Protein 5FYA (pdb70)

Organism: Pseudomonas aeruginosa (strain ATCC 15692 / DSM 22644 / CIP 104116 / JCM 14847 / LMG 12228 / 1C / PRS 101 / PAO1) (NCBI:txid208964)

Radius of gyration: 25.33 Å; Cα contacts (8 Å, |Δi|>4): 1159; chains: 2; bounding box: 61×67×60 Å

Foldseek 3Di:
DAEEEWQFAFALLSLLVLLLQLQCVVLVNDHQEYEAFASSLVNRLLVQQPDHSVRSLVCLVVDPLVPQVDQQASNLVSQLVVLCVSNVVCVVFFFQPPHSHRYKYWWAQPVPRDIDIDGTDDSSLRNSLRNAAPPRHAFDDDPNTTIHHRLLPARGPPVVRVVVPGDEYATEDAAQDADDPVQCPDPVNVVVNVSSVSSVVNVVVSVVPHDPRYHYFHFPCPPPDRSRSVPSVVSNVSSNVSNNVCSVVSSVD/DFAEEEWQFAFALLSLLVLLLQVQCVVLVPDHQEYEAFASSLVVRLLVLQPDHSVRSLVCLVPDDLPCCAEDCASSLVVLLVVLCVSRVVDDFFAFQPPGSHRYKYWWAQPVPRDIDIDGHTDSSVRNSLSNQAPPRHAWDDDPNTTIHHRLLPARGPPVVRVVVPTDEYETEDSAQDADDPVPNNYPVSVVVNVSSVSSVVNHVVSVVPHDQLYHYQYFDQVPPDRSPSVPSVVSNVSSNVSNVVCSVSSSVND

InterPro domains:
  IPR000184 Bacterial surface antigen (D15) [PF01103] (453-728)
  IPR002641 Patatin-like phospholipase domain [PF01734] (27-219)
  IPR002641 Patatin-like phospholipase domain [PS51635] (27-220)
  IPR010827 POTRA domain, BamA/TamA-like [PF07244] (333-398)
  IPR016035 Acyl transferase/acyl hydrolase/lysophospholipase [SSF52151] (17-302)
  IPR050301 Neuropathy target esterase [PTHR14226] (22-318)

Structure (mmCIF, N/CA/C/O backbone):
data_5FYA
#
_entry.id   5FYA
#
_cell.length_a   145.906
_cell.length_b   145.906
_cell.length_c   145.906
_cell.angle_alpha   90.00
_cell.angle_beta   90.00
_cell.angle_gamma   90.00
#
_symmetry.space_group_name_H-M   'P 21 3'
#
loop_
_entity.id
_entity.type
_entity.pdbx_description
1 polymer 'PATATIN-LIKE PROTEIN, PLPD'
2 water water
#
loop_
_atom_site.group_PDB
_atom_site.id
_atom_site.type_symbol
_atom_site.label_atom_id
_atom_site.label_alt_id
_atom_site.label_comp_id
_atom_site.label_asym_id
_atom_site.label_entity_id
_atom_site.label_seq_id
_atom_site.pdbx_PDB_ins_code
_atom_site.Cartn_x
_atom_site.Cartn_y
_atom_site.Cartn_z
_atom_site.occupancy
_atom_site.B_iso_or_equiv
_atom_site.auth_seq_id
_atom_site.auth_comp_id
_atom_site.auth_asym_id
_atom_site.auth_atom_id
_atom_site.pdbx_PDB_model_num
ATOM 1 N N . PRO A 1 4 ? 96.192 45.076 59.093 1.00 94.12 23 PRO A N 1
ATOM 2 C CA . PRO A 1 4 ? 96.380 43.876 59.917 1.00 96.24 23 PRO A CA 1
ATOM 3 C C . PRO A 1 4 ? 95.064 43.372 60.504 1.00 93.66 23 PRO A C 1
ATOM 4 O O . PRO A 1 4 ? 94.297 44.153 61.072 1.00 94.70 23 PRO A O 1
ATOM 8 N N . LYS A 1 5 ? 94.811 42.075 60.361 1.00 89.48 24 LYS A N 1
ATOM 9 C CA . LYS A 1 5 ? 93.591 41.471 60.883 1.00 85.06 24 LYS A CA 1
ATOM 10 C C . LYS A 1 5 ? 93.641 41.358 62.404 1.00 83.86 24 LYS A C 1
ATOM 11 O O . LYS A 1 5 ? 94.610 40.852 62.969 1.00 84.26 24 LYS A O 1
ATOM 17 N N . ILE A 1 6 ? 92.584 41.830 63.055 1.00 81.98 25 ILE A N 1
ATOM 18 C CA . ILE A 1 6 ? 92.523 41.884 64.510 1.00 75.26 25 ILE A CA 1
ATOM 19 C C . ILE A 1 6 ? 91.510 40.893 65.065 1.00 72.80 25 ILE A C 1
ATOM 20 O O . ILE A 1 6 ? 90.323 40.957 64.743 1.00 76.97 25 ILE A O 1
ATOM 25 N N . GLY A 1 7 ? 91.981 39.977 65.902 1.00 64.35 26 GLY A N 1
ATOM 26 C CA . GLY A 1 7 ? 91.101 39.047 66.580 1.00 60.73 26 GLY A CA 1
ATOM 27 C C . GLY A 1 7 ? 90.868 39.484 68.009 1.00 62.95 26 GLY A C 1
ATOM 28 O O . GLY A 1 7 ? 91.744 40.082 68.625 1.00 68.75 26 GLY A O 1
ATOM 29 N N . LEU A 1 8 ? 89.683 39.200 68.534 1.00 62.50 27 LEU A N 1
ATOM 30 C CA . LEU A 1 8 ? 89.366 39.534 69.916 1.00 58.62 27 LEU A CA 1
ATOM 31 C C . LEU A 1 8 ? 89.094 38.265 70.711 1.00 61.69 27 LEU A C 1
ATOM 32 O O . LEU A 1 8 ? 88.237 37.463 70.344 1.00 57.76 27 LEU A O 1
ATOM 37 N N . VAL A 1 9 ? 89.836 38.093 71.799 1.00 64.89 28 VAL A N 1
ATOM 38 C CA . VAL A 1 9 ? 89.730 36.911 72.640 1.00 50.94 28 VAL A CA 1
ATOM 39 C C . VAL A 1 9 ? 89.101 37.289 73.973 1.00 57.44 28 VAL A C 1
ATOM 40 O O . VAL A 1 9 ? 89.677 38.062 74.731 1.00 54.34 28 VAL A O 1
ATOM 44 N N . LEU A 1 10 ? 87.916 36.755 74.254 1.00 60.80 29 LEU A N 1
ATOM 45 C CA . LEU A 1 10 ? 87.224 37.076 75.497 1.00 55.93 29 LEU A CA 1
ATOM 46 C C . LEU A 1 10 ? 87.246 35.888 76.449 1.00 56.88 29 LEU A C 1
ATOM 47 O O . LEU A 1 10 ? 86.636 34.852 76.176 1.00 59.22 29 LEU A O 1
ATOM 52 N N . SER A 1 11 ? 87.946 36.049 77.568 1.00 51.61 30 SER A N 1
ATOM 53 C CA . SER A 1 11 ? 88.147 34.953 78.509 1.00 53.80 30 SER A CA 1
ATOM 54 C C . SER A 1 11 ? 86.853 34.522 79.177 1.00 56.93 30 SER A C 1
ATOM 55 O O . SER A 1 11 ? 85.871 35.271 79.226 1.00 55.18 30 SER A O 1
ATOM 58 N N . GLY A 1 12 ? 86.868 33.301 79.691 1.00 51.99 31 GLY A N 1
ATOM 59 C CA . GLY A 1 12 ? 85.705 32.735 80.334 1.00 53.25 31 GLY A CA 1
ATOM 60 C C . GLY A 1 12 ? 85.462 33.292 81.717 1.00 61.34 31 GLY A C 1
ATOM 61 O O . GLY A 1 12 ? 86.329 33.935 82.308 1.00 59.63 31 GLY A O 1
ATOM 62 N N . GLY A 1 13 ? 84.265 33.037 82.230 1.00 57.68 32 GLY A N 1
ATOM 63 C CA . GLY A 1 13 ? 83.883 33.478 83.554 1.00 57.66 32 GLY A CA 1
ATOM 64 C C . GLY A 1 13 ? 82.375 33.573 83.650 1.00 68.71 32 GLY A C 1
ATOM 65 O O . GLY A 1 13 ? 81.654 33.121 82.758 1.00 63.53 32 GLY A O 1
ATOM 66 N N . ALA A 1 14 ? 81.897 34.160 84.738 1.00 67.12 33 ALA A N 1
ATOM 67 C CA . ALA A 1 14 ? 80.471 34.358 84.921 1.00 59.12 33 ALA A CA 1
ATOM 68 C C . ALA A 1 14 ? 80.157 35.852 84.981 1.00 64.59 33 ALA A C 1
ATOM 69 O O . ALA A 1 14 ? 80.195 36.535 83.958 1.00 71.26 33 ALA A O 1
ATOM 71 N N . ALA A 1 15 ? 79.864 36.363 86.174 1.00 63.26 34 ALA A N 1
ATOM 72 C CA . ALA A 1 15 ? 79.501 37.771 86.324 1.00 71.71 34 ALA A CA 1
ATOM 73 C C . ALA A 1 15 ? 80.598 38.711 85.822 1.00 69.71 34 ALA A C 1
ATOM 74 O O . ALA A 1 15 ? 80.312 39.708 85.157 1.00 65.49 34 ALA A O 1
ATOM 76 N N . ARG A 1 16 ? 81.848 38.377 86.134 1.00 64.29 35 ARG A N 1
ATOM 77 C CA . ARG A 1 16 ? 82.991 39.192 85.731 1.00 65.29 35 ARG A CA 1
ATOM 78 C C . ARG A 1 16 ? 83.048 39.392 84.220 1.00 63.31 35 ARG A C 1
ATOM 79 O O . ARG A 1 16 ? 83.523 40.421 83.736 1.00 76.26 35 ARG A O 1
ATOM 87 N N . GLY A 1 17 ? 82.548 38.408 83.481 1.00 62.28 36 GLY A N 1
ATOM 88 C CA . GLY A 1 17 ? 82.500 38.481 82.032 1.00 67.64 36 GLY A CA 1
ATOM 89 C C . GLY A 1 17 ? 81.683 39.640 81.493 1.00 67.45 36 GLY A C 1
ATOM 90 O O . GLY A 1 17 ? 81.823 40.013 80.325 1.00 65.82 36 GLY A O 1
ATOM 91 N N . LEU A 1 18 ? 80.830 40.218 82.333 1.00 69.29 37 LEU A N 1
ATOM 92 C CA . LEU A 1 18 ? 80.064 41.389 81.918 1.00 69.59 37 LEU A CA 1
ATOM 93 C C . LEU A 1 18 ? 81.008 42.555 81.603 1.00 65.51 37 LEU A C 1
ATOM 94 O O . LEU A 1 18 ? 80.691 43.414 80.777 1.00 71.82 37 LEU A O 1
ATOM 99 N N . ALA A 1 19 ? 82.184 42.554 82.231 1.00 66.22 38 ALA A N 1
ATOM 100 C CA . ALA A 1 19 ? 83.222 43.533 81.907 1.00 69.29 38 ALA A CA 1
ATOM 101 C C . ALA A 1 19 ? 83.544 43.568 80.408 1.00 67.99 38 ALA A C 1
ATOM 102 O O . ALA A 1 19 ? 83.909 44.620 79.873 1.00 69.45 38 ALA A O 1
ATOM 104 N N . HIS A 1 20 ? 83.393 42.426 79.734 1.00 61.79 39 HIS A N 1
ATOM 105 C CA . HIS A 1 20 ? 83.638 42.351 78.294 1.00 53.30 39 HIS A CA 1
ATOM 106 C C . HIS A 1 20 ? 82.814 43.389 77.528 1.00 65.19 39 HIS A C 1
ATOM 107 O O . HIS A 1 20 ? 83.306 43.998 76.571 1.00 70.41 39 HIS A O 1
ATOM 114 N N . ILE A 1 21 ? 81.573 43.599 77.966 1.00 62.25 40 ILE A N 1
ATOM 115 C CA . ILE A 1 21 ? 80.701 44.591 77.342 1.00 62.90 40 ILE A CA 1
ATOM 116 C C . ILE A 1 21 ? 81.405 45.938 77.316 1.00 70.04 40 ILE A C 1
ATOM 117 O O . ILE A 1 21 ? 81.492 46.591 76.267 1.00 69.87 40 ILE A O 1
ATOM 122 N N . GLY A 1 22 ? 81.947 46.319 78.471 1.00 74.65 41 GLY A N 1
ATOM 123 C CA . GLY A 1 22 ? 82.704 47.547 78.591 1.00 78.19 41 GLY A CA 1
ATOM 124 C C . GLY A 1 22 ? 83.782 47.618 77.533 1.00 79.65 41 GLY A C 1
ATOM 125 O O . GLY A 1 22 ? 83.868 48.611 76.798 1.00 85.60 41 GLY A O 1
ATOM 126 N N . VAL A 1 23 ? 84.572 46.548 77.428 1.00 67.30 42 VAL A N 1
ATOM 127 C CA . VAL A 1 23 ? 85.668 46.526 76.471 1.00 68.65 42 VAL A CA 1
ATOM 128 C C . VAL A 1 23 ? 85.107 46.814 75.086 1.00 72.26 42 VAL A C 1
ATOM 129 O O . VAL A 1 23 ? 85.610 47.692 74.373 1.00 69.30 42 VAL A O 1
ATOM 133 N N . LEU A 1 24 ? 84.018 46.128 74.743 1.00 62.03 43 LEU A N 1
ATOM 134 C CA . LEU A 1 24 ? 83.419 46.296 73.428 1.00 62.19 43 LEU A CA 1
ATOM 135 C C . LEU A 1 24 ? 83.011 47.752 73.233 1.00 67.97 43 LEU A C 1
ATOM 136 O O . LEU A 1 24 ? 83.329 48.368 72.205 1.00 73.02 43 LEU A O 1
ATOM 141 N N . LYS A 1 25 ? 82.368 48.314 74.255 1.00 64.39 44 LYS A N 1
ATOM 142 C CA . LYS A 1 25 ? 81.904 49.692 74.180 1.00 65.81 44 LYS A CA 1
ATOM 143 C C . LYS A 1 25 ? 83.073 50.633 73.917 1.00 74.74 44 LYS A C 1
ATOM 144 O O . LYS A 1 25 ? 82.937 51.611 73.187 1.00 80.30 44 LYS A O 1
ATOM 150 N N . ALA A 1 26 ? 84.232 50.320 74.487 1.00 79.22 45 ALA A N 1
ATOM 151 C CA . ALA A 1 26 ? 85.382 51.190 74.305 1.00 80.06 45 ALA A CA 1
ATOM 152 C C . ALA A 1 26 ? 85.952 51.000 72.905 1.00 80.42 45 ALA A C 1
ATOM 153 O O . ALA A 1 26 ? 86.288 51.974 72.227 1.00 80.68 45 ALA A O 1
ATOM 155 N N . LEU A 1 27 ? 86.012 49.746 72.458 1.00 79.66 46 LEU A N 1
ATOM 156 C CA . LEU A 1 27 ? 86.619 49.442 71.167 1.00 72.17 46 LEU A CA 1
ATOM 157 C C . LEU A 1 27 ? 85.872 50.146 70.035 1.00 77.46 46 LEU A C 1
ATOM 158 O O . LEU A 1 27 ? 86.480 50.859 69.230 1.00 81.61 46 LEU A O 1
ATOM 163 N N . ASP A 1 28 ? 84.553 49.979 69.999 1.00 75.38 47 ASP A N 1
ATOM 164 C CA . ASP A 1 28 ? 83.731 50.666 69.011 1.00 75.32 47 ASP A CA 1
ATOM 165 C C . ASP A 1 28 ? 83.896 52.175 69.117 1.00 83.60 47 ASP A C 1
ATOM 166 O O . ASP A 1 28 ? 83.847 52.886 68.114 1.00 89.75 47 ASP A O 1
ATOM 171 N N . GLU A 1 29 ? 84.109 52.661 70.333 1.00 81.91 48 GLU A N 1
ATOM 172 C CA . GLU A 1 29 ? 84.231 54.093 70.541 1.00 82.73 48 GLU A CA 1
ATOM 173 C C . GLU A 1 29 ? 85.539 54.592 69.942 1.00 90.19 48 GLU A C 1
ATOM 174 O O . GLU A 1 29 ? 85.634 55.733 69.492 1.00 86.60 48 GLU A O 1
ATOM 180 N N . GLN A 1 30 ? 86.540 53.716 69.915 1.00 96.04 49 GLN A N 1
ATOM 181 C CA . GLN A 1 30 ? 87.857 54.083 69.411 1.00 92.63 49 GLN A CA 1
ATOM 182 C C . GLN A 1 30 ? 88.011 53.725 67.936 1.00 90.03 49 GLN A C 1
ATOM 183 O O . GLN A 1 30 ? 89.061 53.954 67.341 1.00 93.46 49 GLN A O 1
ATOM 189 N N . GLY A 1 31 ? 86.962 53.158 67.350 1.00 84.90 50 GLY A N 1
ATOM 190 C CA . GLY A 1 31 ? 86.981 52.805 65.942 1.00 88.01 50 GLY A CA 1
ATOM 191 C C . GLY A 1 31 ? 87.899 51.641 65.618 1.00 88.17 50 GLY A C 1
ATOM 192 O O . GLY A 1 31 ? 88.438 51.553 64.515 1.00 88.94 50 GLY A O 1
ATOM 193 N N . ILE A 1 32 ? 88.078 50.745 66.582 1.00 83.57 51 ILE A N 1
ATOM 194 C CA . ILE A 1 32 ? 88.899 49.557 66.383 1.00 80.01 51 ILE A CA 1
ATOM 195 C C . ILE A 1 32 ? 88.053 48.433 65.802 1.00 83.30 51 ILE A C 1
ATOM 196 O O . ILE A 1 32 ? 87.157 47.920 66.469 1.00 90.68 51 ILE A O 1
ATOM 201 N N . GLN A 1 33 ? 88.334 48.049 64.562 1.00 86.43 52 GLN A N 1
ATOM 202 C CA . GLN A 1 33 ? 87.562 46.993 63.910 1.00 91.19 52 GLN A CA 1
ATOM 203 C C . GLN A 1 33 ? 88.044 45.590 64.273 1.00 83.41 52 GLN A C 1
ATOM 204 O O . GLN A 1 33 ? 89.230 45.281 64.169 1.00 86.35 52 GLN A O 1
ATOM 210 N N . ILE A 1 34 ? 87.107 44.751 64.704 1.00 70.41 53 ILE A N 1
ATOM 211 C CA . ILE A 1 34 ? 87.398 43.361 65.035 1.00 67.63 53 ILE A CA 1
ATOM 212 C C . ILE A 1 34 ? 87.061 42.455 63.853 1.00 71.87 53 ILE A C 1
ATOM 213 O O . ILE A 1 34 ? 85.960 42.527 63.301 1.00 70.87 53 ILE A O 1
ATOM 218 N N . ASP A 1 35 ? 88.003 41.598 63.473 1.00 62.48 54 ASP A N 1
ATOM 219 C CA . ASP A 1 35 ? 87.814 40.720 62.321 1.00 58.57 54 ASP A CA 1
ATOM 220 C C . ASP A 1 35 ? 87.476 39.285 62.716 1.00 61.97 54 ASP A C 1
ATOM 221 O O . ASP A 1 35 ? 87.073 38.482 61.874 1.00 66.86 54 ASP A O 1
ATOM 226 N N . ALA A 1 36 ? 87.651 38.970 63.996 1.00 61.70 55 ALA A N 1
ATOM 227 C CA . ALA A 1 36 ? 87.379 37.635 64.512 1.00 57.21 55 ALA A CA 1
ATOM 228 C C . ALA A 1 36 ? 87.214 37.674 66.028 1.00 57.15 55 ALA A C 1
ATOM 229 O O . ALA A 1 36 ? 87.875 38.453 66.713 1.00 56.48 55 ALA A O 1
ATOM 231 N N . ILE A 1 37 ? 86.326 36.830 66.543 1.00 51.70 56 ILE A N 1
ATOM 232 C CA . ILE A 1 37 ? 86.078 36.750 67.975 1.00 53.74 56 ILE A CA 1
ATOM 233 C C . ILE A 1 37 ? 86.099 35.297 68.430 1.00 56.08 56 ILE A C 1
ATOM 234 O O . ILE A 1 37 ? 85.439 34.443 67.836 1.00 55.86 56 ILE A O 1
ATOM 239 N N . ALA A 1 38 ? 86.867 35.018 69.478 1.00 51.52 57 ALA A N 1
ATOM 240 C CA . ALA A 1 38 ? 86.874 33.696 70.089 1.00 52.19 57 ALA A CA 1
ATOM 241 C C . ALA A 1 38 ? 86.557 33.857 71.565 1.00 55.22 57 ALA A C 1
ATOM 242 O O . ALA A 1 38 ? 87.110 34.739 72.228 1.00 52.22 57 ALA A O 1
ATOM 244 N N . GLY A 1 39 ? 85.663 33.019 72.083 1.00 50.88 58 GLY A N 1
ATOM 245 C CA . GLY A 1 39 ? 85.260 33.151 73.473 1.00 44.43 58 GLY A CA 1
ATOM 246 C C . GLY A 1 39 ? 84.931 31.868 74.220 1.00 53.92 58 GLY A C 1
ATOM 247 O O . GLY A 1 39 ? 84.655 30.817 73.623 1.00 56.14 58 GLY A O 1
ATOM 248 N N . THR A 1 40 ? 84.965 31.970 75.547 1.00 49.40 59 THR A N 1
ATOM 249 C CA . THR A 1 40 ? 84.604 30.871 76.435 1.00 51.02 59 THR A CA 1
ATOM 250 C C . THR A 1 40 ? 83.594 31.374 77.461 1.00 52.21 59 THR A C 1
ATOM 251 O O . THR A 1 40 ? 83.732 32.488 77.966 1.00 52.44 59 THR A O 1
ATOM 255 N N . SER A 1 41 ? 82.587 30.554 77.760 1.00 55.75 60 SER A N 1
ATOM 256 C CA . SER A 1 41 ? 81.497 30.918 78.680 1.00 53.35 60 SER A CA 1
ATOM 257 C C . SER A 1 41 ? 80.972 32.343 78.494 1.00 55.06 60 SER A C 1
ATOM 258 O O . SER A 1 41 ? 80.449 32.661 77.431 1.00 68.81 60 SER A O 1
ATOM 261 N N . MET A 1 42 ? 81.106 33.202 79.503 1.00 51.90 61 MET A N 1
ATOM 262 C CA . MET A 1 42 ? 80.541 34.548 79.377 1.00 58.51 61 MET A CA 1
ATOM 263 C C . MET A 1 42 ? 81.241 35.353 78.278 1.00 53.91 61 MET A C 1
ATOM 264 O O . MET A 1 42 ? 80.646 36.245 77.673 1.00 56.71 61 MET A O 1
ATOM 269 N N . GLY A 1 43 ? 82.500 35.017 78.012 1.00 52.82 62 GLY A N 1
ATOM 270 C CA . GLY A 1 43 ? 83.202 35.572 76.870 1.00 50.57 62 GLY A CA 1
ATOM 271 C C . GLY A 1 43 ? 82.539 35.133 75.576 1.00 56.26 62 GLY A C 1
ATOM 272 O O . GLY A 1 43 ? 82.448 35.902 74.618 1.00 53.73 62 GLY A O 1
ATOM 273 N N . ALA A 1 44 ? 82.067 33.891 75.549 1.00 55.99 63 ALA A N 1
ATOM 274 C CA . ALA A 1 44 ? 81.348 33.379 74.389 1.00 54.76 63 ALA A CA 1
ATOM 275 C C . ALA A 1 44 ? 79.952 33.996 74.281 1.00 58.11 63 ALA A C 1
ATOM 276 O O . ALA A 1 44 ? 79.439 34.195 73.183 1.00 55.88 63 ALA A O 1
ATOM 278 N N . VAL A 1 45 ? 79.337 34.298 75.421 1.00 58.68 64 VAL A N 1
ATOM 279 C CA . VAL A 1 45 ? 78.017 34.923 75.423 1.00 55.51 64 VAL A CA 1
ATOM 280 C C . VAL A 1 45 ? 78.084 36.356 74.891 1.00 60.65 64 VAL A C 1
ATOM 281 O O . VAL A 1 45 ? 77.420 36.703 73.911 1.00 56.16 64 VAL A O 1
ATOM 285 N N . VAL A 1 46 ? 78.898 37.182 75.537 1.00 68.92 65 VAL A N 1
ATOM 286 C CA . VAL A 1 46 ? 79.063 38.568 75.120 1.00 62.08 65 VAL A CA 1
ATOM 287 C C . VAL A 1 46 ? 79.637 38.657 73.705 1.00 60.37 65 VAL A C 1
ATOM 288 O O . VAL A 1 46 ? 79.108 39.375 72.851 1.00 68.29 65 VAL A O 1
ATOM 292 N N . GLY A 1 47 ? 80.708 37.909 73.461 1.00 55.54 66 GLY A N 1
ATOM 293 C CA . GLY A 1 47 ? 81.377 37.914 72.173 1.00 56.51 66 GLY A CA 1
ATOM 294 C C . GLY A 1 47 ? 80.514 37.403 71.038 1.00 61.54 66 GLY A C 1
ATOM 295 O O . GLY A 1 47 ? 80.567 37.931 69.929 1.00 61.09 66 GLY A O 1
ATOM 296 N N . GLY A 1 48 ? 79.718 36.376 71.321 1.00 58.11 67 GLY A N 1
ATOM 297 C CA . GLY A 1 48 ? 78.834 35.783 70.333 1.00 56.96 67 GLY A CA 1
ATOM 298 C C . GLY A 1 48 ? 77.621 36.645 70.035 1.00 58.83 67 GLY A C 1
ATOM 299 O O . GLY A 1 48 ? 77.186 36.737 68.884 1.00 57.28 67 GLY A O 1
ATOM 300 N N . LEU A 1 49 ? 77.065 37.275 71.067 1.00 50.71 68 LEU A N 1
ATOM 301 C CA . LEU A 1 49 ? 75.960 38.210 70.858 1.00 62.08 68 LEU A CA 1
ATOM 302 C C . LEU A 1 49 ? 76.450 39.395 70.034 1.00 65.78 68 LEU A C 1
ATOM 303 O O . LEU A 1 49 ? 75.763 39.861 69.122 1.00 62.62 68 LEU A O 1
ATOM 308 N N . TYR A 1 50 ? 77.649 39.870 70.357 1.00 60.67 69 TYR A N 1
ATOM 309 C CA . TYR A 1 50 ? 78.261 40.955 69.602 1.00 60.75 69 TYR A CA 1
ATOM 310 C C . TYR A 1 50 ? 78.507 40.534 68.153 1.00 60.64 69 TYR A C 1
ATOM 311 O O . TYR A 1 50 ? 78.280 41.308 67.224 1.00 62.35 69 TYR A O 1
ATOM 320 N N . ALA A 1 51 ? 78.958 39.296 67.973 1.00 62.16 70 ALA A N 1
ATOM 321 C CA . ALA A 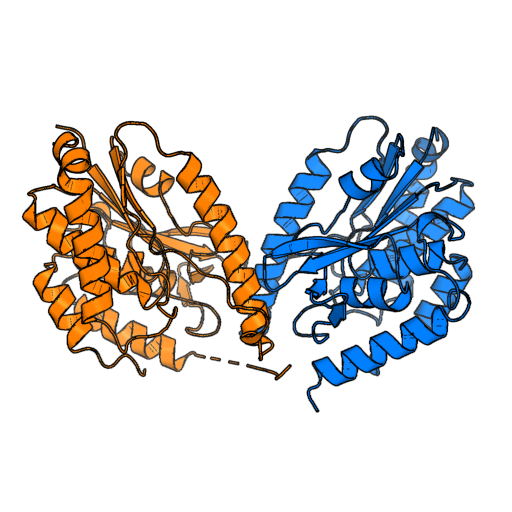1 51 ? 79.282 38.769 66.653 1.00 58.02 70 ALA A CA 1
ATOM 322 C C . ALA A 1 51 ? 78.037 38.546 65.805 1.00 65.57 70 ALA A C 1
ATOM 323 O O . ALA A 1 51 ? 78.104 38.577 64.573 1.00 63.70 70 ALA A O 1
ATOM 325 N N . SER A 1 52 ? 76.906 38.316 66.467 1.00 61.37 71 SER A N 1
ATOM 326 C CA . SER A 1 52 ? 75.645 38.086 65.770 1.00 57.59 71 SER A CA 1
ATOM 327 C C . SER A 1 52 ? 75.087 39.387 65.202 1.00 62.21 71 SER A C 1
ATOM 328 O O . SER A 1 52 ? 74.308 39.370 64.252 1.00 68.09 71 SER A O 1
ATOM 331 N N . GLY A 1 53 ? 75.482 40.513 65.789 1.00 70.23 72 GLY A N 1
ATOM 332 C CA . GLY A 1 53 ? 75.048 41.807 65.295 1.00 66.95 72 GLY A CA 1
ATOM 333 C C . GLY A 1 53 ? 74.656 42.817 66.359 1.00 67.48 72 GLY A C 1
ATOM 334 O O . GLY A 1 53 ? 74.323 43.954 66.037 1.00 72.03 72 GLY A O 1
ATOM 335 N N . TYR A 1 54 ? 74.693 42.415 67.625 1.00 70.16 73 TYR A N 1
ATOM 336 C CA . TYR A 1 54 ? 74.340 43.323 68.712 1.00 66.56 73 TYR A CA 1
ATOM 337 C C . TYR A 1 54 ? 75.383 44.415 68.901 1.00 70.04 73 TYR A C 1
ATOM 338 O O . TYR A 1 54 ? 76.584 44.175 68.761 1.00 73.06 73 TYR A O 1
ATOM 347 N N . THR A 1 55 ? 74.921 45.621 69.214 1.00 72.25 74 THR A N 1
ATOM 348 C CA . THR A 1 55 ? 75.829 46.712 69.548 1.00 72.53 74 THR A CA 1
ATOM 349 C C . THR A 1 55 ? 76.137 46.648 71.035 1.00 71.06 74 THR A C 1
ATOM 350 O O . THR A 1 55 ? 75.339 46.116 71.808 1.00 77.89 74 THR A O 1
ATOM 354 N N . PRO A 1 56 ? 77.302 47.174 71.440 1.00 69.04 75 PRO A N 1
ATOM 355 C CA . PRO A 1 56 ? 77.661 47.222 72.861 1.00 70.38 75 PRO A CA 1
ATOM 356 C C . PRO A 1 56 ? 76.589 47.904 73.715 1.00 69.65 75 PRO A C 1
ATOM 357 O O . PRO A 1 56 ? 76.331 47.446 74.826 1.00 71.48 75 PRO A O 1
ATOM 361 N N . ALA A 1 57 ? 75.980 48.971 73.203 1.00 66.84 76 ALA A N 1
ATOM 362 C CA . ALA A 1 57 ? 74.887 49.643 73.904 1.00 88.22 76 ALA A CA 1
ATOM 363 C C . ALA A 1 57 ? 73.717 48.691 74.164 1.00 82.49 76 ALA A C 1
ATOM 364 O O . ALA A 1 57 ? 73.156 48.659 75.266 1.00 84.04 76 ALA A O 1
ATOM 366 N N . GLU A 1 58 ? 73.360 47.916 73.143 1.00 74.73 77 GLU A N 1
ATOM 367 C CA . GLU A 1 58 ? 72.290 46.931 73.264 1.00 75.38 77 GLU A CA 1
ATOM 368 C C . GLU A 1 58 ? 72.634 45.862 74.299 1.00 73.35 77 GLU A C 1
ATOM 369 O O . GLU A 1 58 ? 71.778 45.441 75.074 1.00 76.25 77 GLU A O 1
ATOM 375 N N . LEU A 1 59 ? 73.890 45.433 74.318 1.00 67.05 78 LEU A N 1
ATOM 376 C CA . LEU A 1 59 ? 74.324 44.414 75.269 1.00 63.00 78 LEU A CA 1
ATOM 377 C C . LEU A 1 59 ? 74.318 44.956 76.693 1.00 68.27 78 LEU A C 1
ATOM 378 O O . LEU A 1 59 ? 74.034 44.230 77.648 1.00 71.31 78 LEU A O 1
ATOM 383 N N . GLU A 1 60 ? 74.639 46.237 76.828 1.00 69.14 79 GLU A N 1
ATOM 384 C CA . GLU A 1 60 ? 74.636 46.887 78.128 1.00 68.94 79 GLU A CA 1
ATOM 385 C C . GLU A 1 60 ? 73.209 46.967 78.651 1.00 79.00 79 GLU A C 1
ATOM 386 O O . GLU A 1 60 ? 72.944 46.662 79.815 1.00 82.73 79 GLU A O 1
ATOM 392 N N . ARG A 1 61 ? 72.295 47.373 77.773 1.00 70.83 80 ARG A N 1
ATOM 393 C CA . ARG A 1 61 ? 70.875 47.437 78.106 1.00 87.06 80 ARG A CA 1
ATOM 394 C C . ARG A 1 61 ? 70.359 46.062 78.539 1.00 88.62 80 ARG A C 1
ATOM 395 O O . ARG A 1 61 ? 69.725 45.922 79.589 1.00 93.50 80 ARG A O 1
ATOM 403 N N . ILE A 1 62 ? 70.651 45.051 77.726 1.00 85.25 81 ILE A N 1
ATOM 404 C CA . ILE A 1 62 ? 70.241 43.681 78.013 1.00 80.42 81 ILE A CA 1
ATOM 405 C C . ILE A 1 62 ? 70.768 43.217 79.367 1.00 81.05 81 ILE A C 1
ATOM 406 O O . ILE A 1 62 ? 70.032 42.625 80.156 1.00 84.34 81 ILE A O 1
ATOM 411 N N . ALA A 1 63 ? 72.038 43.506 79.637 1.00 79.66 82 ALA A N 1
ATOM 412 C CA . ALA A 1 63 ? 72.648 43.143 80.913 1.00 73.14 82 ALA A CA 1
ATOM 413 C C . ALA A 1 63 ? 71.967 43.843 82.089 1.00 76.34 82 ALA A C 1
ATOM 414 O O . ALA A 1 63 ? 71.734 43.233 83.132 1.00 76.54 82 ALA A O 1
ATOM 416 N N . LEU A 1 64 ? 71.643 45.121 81.912 1.00 78.30 83 LEU A N 1
ATOM 417 C CA . LEU A 1 64 ? 71.041 45.914 82.983 1.00 87.42 83 LEU A CA 1
ATOM 418 C C . LEU A 1 64 ? 69.594 45.531 83.288 1.00 93.43 83 LEU A C 1
ATOM 419 O O . LEU A 1 64 ? 69.157 45.616 84.435 1.00 98.69 83 LEU A O 1
ATOM 424 N N . GLU A 1 65 ? 68.850 45.115 82.268 1.00 95.69 84 GLU A N 1
ATOM 425 C CA . GLU A 1 65 ? 67.436 44.795 82.457 1.00 97.76 84 GLU A CA 1
ATOM 426 C C . GLU A 1 65 ? 67.207 43.313 82.753 1.00 98.34 84 GLU A C 1
ATOM 427 O O . GLU A 1 65 ? 66.079 42.887 83.007 1.00 99.86 84 GLU A O 1
ATOM 433 N N . MET A 1 66 ? 68.285 42.535 82.725 1.00 95.35 85 MET A N 1
ATOM 434 C CA . MET A 1 66 ? 68.211 41.098 82.964 1.00 95.01 85 MET A CA 1
ATOM 435 C C . MET A 1 66 ? 67.866 40.774 84.417 1.00 103.70 85 MET A C 1
ATOM 436 O O . MET A 1 66 ? 68.396 41.391 85.342 1.00 111.32 85 MET A O 1
ATOM 441 N N . ASP A 1 67 ? 66.973 39.805 84.609 1.00 101.02 86 ASP A N 1
ATOM 442 C CA . ASP A 1 67 ? 66.656 39.298 85.941 1.00 102.03 86 ASP A CA 1
ATOM 443 C C . ASP A 1 67 ? 67.509 38.063 86.214 1.00 100.09 86 ASP A C 1
ATOM 444 O O . ASP A 1 67 ? 67.052 36.932 86.043 1.00 99.87 86 ASP A O 1
ATOM 449 N N . TRP A 1 68 ? 68.749 38.288 86.638 1.00 101.90 87 TRP A N 1
ATOM 450 C CA . TRP A 1 68 ? 69.702 37.202 86.861 1.00 99.53 87 TRP A CA 1
ATOM 451 C C . TRP A 1 68 ? 69.249 36.256 87.967 1.00 112.47 87 TRP A C 1
ATOM 452 O O . TRP A 1 68 ? 69.244 35.037 87.787 1.00 109.48 87 TRP A O 1
ATOM 463 N N . GLN A 1 69 ? 68.871 36.836 89.104 1.00 126.23 88 GLN A N 1
ATOM 464 C CA . GLN A 1 69 ? 68.489 36.084 90.299 1.00 132.90 88 GLN A CA 1
ATOM 465 C C . GLN A 1 69 ? 67.449 35.008 90.012 1.00 133.94 88 GLN A C 1
ATOM 466 O O . GLN A 1 69 ? 67.412 33.970 90.673 1.00 134.31 88 GLN A O 1
ATOM 472 N N . GLN A 1 70 ? 66.611 35.263 89.014 1.00 137.41 89 GLN A N 1
ATOM 473 C CA . GLN A 1 70 ? 65.543 34.347 88.644 1.00 141.93 89 GLN A CA 1
ATOM 474 C C . GLN A 1 70 ? 66.026 33.226 87.720 1.00 143.03 89 GLN A C 1
ATOM 475 O O . GLN A 1 70 ? 65.791 32.047 87.993 1.00 149.07 89 GLN A O 1
ATOM 481 N N . ALA A 1 71 ? 66.701 33.598 86.635 1.00 133.26 90 ALA A N 1
ATOM 482 C CA . ALA A 1 71 ? 67.136 32.636 85.623 1.00 118.08 90 ALA A CA 1
ATOM 483 C C . ALA A 1 71 ? 68.097 31.593 86.186 1.00 109.23 90 ALA A C 1
ATOM 484 O O . ALA A 1 71 ? 67.709 30.451 86.436 1.00 103.61 90 ALA A O 1
ATOM 486 N N . LEU A 1 108 ? 62.555 17.731 88.863 1.00 121.81 127 LEU A N 1
ATOM 487 C CA . LEU A 1 108 ? 63.475 18.070 87.783 1.00 121.01 127 LEU A CA 1
ATOM 488 C C . LEU A 1 108 ? 64.634 18.914 88.314 1.00 116.27 127 LEU A C 1
ATOM 489 O O . LEU A 1 108 ? 64.421 20.026 88.799 1.00 113.15 127 LEU A O 1
ATOM 494 N N . PRO A 1 109 ? 65.867 18.379 88.223 1.00 115.03 128 PRO A N 1
ATOM 495 C CA . PRO A 1 109 ? 67.094 18.967 88.781 1.00 110.05 128 PRO A CA 1
ATOM 496 C C . PRO A 1 109 ? 67.272 20.457 88.485 1.00 114.12 128 PRO A C 1
ATOM 497 O O . PRO A 1 109 ? 66.915 20.927 87.405 1.00 113.13 128 PRO A O 1
ATOM 501 N N . LEU A 1 110 ? 67.830 21.180 89.453 1.00 104.03 129 LEU A N 1
ATOM 502 C CA . LEU A 1 110 ? 68.012 22.626 89.354 1.00 104.05 129 LEU A CA 1
ATOM 503 C C . LEU A 1 110 ? 68.942 23.023 88.212 1.00 93.03 129 LEU A C 1
ATOM 504 O O . LEU A 1 110 ? 68.722 24.038 87.550 1.00 87.49 129 LEU A O 1
ATOM 509 N N . GLY A 1 111 ? 69.983 22.226 87.991 1.00 90.85 130 GLY A N 1
ATOM 510 C CA . GLY A 1 111 ? 70.924 22.481 86.915 1.00 73.66 130 GLY A CA 1
ATOM 511 C C . GLY A 1 111 ? 70.281 22.264 85.560 1.00 70.03 130 GLY A C 1
ATOM 512 O O . GLY A 1 111 ? 70.601 22.948 84.584 1.00 70.57 130 GLY A O 1
ATOM 513 N N . VAL A 1 112 ? 69.369 21.299 85.505 1.00 72.89 131 VAL A N 1
ATOM 514 C CA . VAL A 1 112 ? 68.600 21.032 84.298 1.00 75.23 131 VAL A CA 1
ATOM 515 C C . VAL A 1 112 ? 67.671 22.205 83.996 1.00 76.09 131 VAL A C 1
ATOM 516 O O . VAL A 1 112 ? 67.636 22.707 82.871 1.00 73.40 131 VAL A O 1
ATOM 520 N N . ILE A 1 113 ? 66.929 22.640 85.009 1.00 76.91 132 ILE A N 1
ATOM 521 C CA . ILE A 1 113 ? 66.021 23.773 84.863 1.00 84.13 132 ILE A CA 1
ATOM 522 C C . ILE A 1 113 ? 66.766 25.027 84.413 1.00 81.60 132 ILE A C 1
ATOM 523 O O . ILE A 1 113 ? 66.373 25.680 83.447 1.00 81.06 132 ILE A O 1
ATOM 528 N N . GLN A 1 114 ? 67.847 25.352 85.112 1.00 83.45 133 GLN A N 1
ATOM 529 C CA . GLN A 1 114 ? 68.623 26.545 84.792 1.00 78.49 133 GLN A CA 1
ATOM 530 C C . GLN A 1 114 ? 69.302 26.439 83.429 1.00 68.51 133 GLN A C 1
ATOM 531 O O . GLN A 1 114 ? 69.496 27.446 82.746 1.00 72.20 133 GLN A O 1
ATOM 537 N N . GLY A 1 115 ? 69.647 25.217 83.033 1.00 65.62 134 GLY A N 1
ATOM 538 C CA . GLY A 1 115 ? 70.147 24.966 81.692 1.00 61.48 134 GLY A CA 1
ATOM 539 C C . GLY A 1 115 ? 69.085 25.291 80.656 1.00 67.20 134 GLY A C 1
ATOM 540 O O . GLY A 1 115 ? 69.362 25.925 79.635 1.00 65.70 134 GLY A O 1
ATOM 541 N N . GLN A 1 116 ? 67.856 24.860 80.927 1.00 67.22 135 GLN A N 1
ATOM 542 C CA . GLN A 1 116 ? 66.736 25.157 80.048 1.00 65.30 135 GLN A CA 1
ATOM 543 C C . GLN A 1 116 ? 66.505 26.660 79.945 1.00 67.01 135 GLN A C 1
ATOM 544 O O . GLN A 1 116 ? 66.306 27.185 78.852 1.00 74.55 135 GLN A O 1
ATOM 550 N N . ASN A 1 117 ? 66.537 27.349 81.082 1.00 68.53 136 ASN A N 1
ATOM 551 C CA . ASN A 1 117 ? 66.327 28.793 81.097 1.00 74.29 136 ASN A CA 1
ATOM 552 C C . ASN A 1 117 ? 67.408 29.522 80.298 1.00 70.18 136 ASN A C 1
ATOM 553 O O . ASN A 1 117 ? 67.114 30.432 79.509 1.00 76.15 136 ASN A O 1
ATOM 558 N N . LEU A 1 118 ? 68.654 29.105 80.502 1.00 58.46 137 LEU A N 1
ATOM 559 C CA . LEU A 1 118 ? 69.781 29.631 79.743 1.00 59.12 137 LEU A CA 1
ATOM 560 C C . LEU A 1 118 ? 69.527 29.473 78.246 1.00 64.20 137 LEU A C 1
ATOM 561 O O . LEU A 1 118 ? 69.603 30.444 77.481 1.00 64.63 137 LEU A O 1
ATOM 566 N N . ALA A 1 119 ? 69.208 28.246 77.841 1.00 65.94 138 ALA A N 1
ATOM 567 C CA . ALA A 1 119 ? 68.919 27.946 76.443 1.00 63.43 138 ALA A CA 1
ATOM 568 C C . ALA A 1 119 ? 67.799 28.823 75.877 1.00 64.74 138 ALA A C 1
ATOM 569 O O . ALA A 1 119 ? 67.901 29.315 74.758 1.00 66.82 138 ALA A O 1
ATOM 571 N N . MET A 1 120 ? 66.741 29.025 76.657 1.00 64.16 139 MET A N 1
ATOM 572 C CA . MET A 1 120 ? 65.603 29.825 76.207 1.00 67.60 139 MET A CA 1
ATOM 573 C C . MET A 1 120 ? 65.980 31.284 75.999 1.00 72.57 139 MET A C 1
ATOM 574 O O . MET A 1 120 ? 65.598 31.900 74.999 1.00 62.96 139 MET A O 1
ATOM 579 N N . VAL A 1 121 ? 66.724 31.836 76.952 1.00 70.36 140 VAL A N 1
ATOM 580 C CA . VAL A 1 121 ? 67.165 33.218 76.842 1.00 69.27 140 VAL A CA 1
ATOM 581 C C . VAL A 1 121 ? 68.076 33.408 75.629 1.00 69.99 140 VAL A C 1
ATOM 582 O O . VAL A 1 121 ? 67.868 34.326 74.830 1.00 68.12 140 VAL A O 1
ATOM 586 N N . LEU A 1 122 ? 69.069 32.533 75.481 1.00 67.13 141 LEU A N 1
ATOM 587 C CA . LEU A 1 122 ? 69.974 32.620 74.334 1.00 61.33 141 LEU A CA 1
ATOM 588 C C . LEU A 1 122 ? 69.235 32.480 72.996 1.00 66.24 141 LEU A C 1
ATOM 589 O O . LEU A 1 122 ? 69.456 33.271 72.076 1.00 60.53 141 LEU A O 1
ATOM 594 N N . GLU A 1 123 ? 68.357 31.482 72.898 1.00 66.99 142 GLU A N 1
ATOM 595 C CA . GLU A 1 123 ? 67.571 31.259 71.685 1.00 59.09 142 GLU A CA 1
ATOM 596 C C . GLU A 1 123 ? 66.712 32.472 71.352 1.00 65.83 142 GLU A C 1
ATOM 597 O O . GLU A 1 123 ? 66.567 32.841 70.185 1.00 62.72 142 GLU A O 1
ATOM 603 N N . SER A 1 124 ? 66.142 33.089 72.381 1.00 64.67 143 SER A N 1
ATOM 604 C CA . SER A 1 124 ? 65.313 34.272 72.182 1.00 63.18 143 SER A CA 1
ATOM 605 C C . SER A 1 124 ? 66.142 35.465 71.694 1.00 64.61 143 SER A C 1
ATOM 606 O O . SER A 1 124 ? 65.731 36.182 70.781 1.00 60.48 143 SER A O 1
ATOM 609 N N . LEU A 1 125 ? 67.310 35.670 72.298 1.00 61.85 144 LEU A N 1
ATOM 610 C CA . LEU A 1 125 ? 68.183 36.778 71.906 1.00 65.83 144 LEU A CA 1
ATOM 611 C C . LEU A 1 125 ? 68.776 36.594 70.508 1.00 63.91 144 LEU A C 1
ATOM 612 O O . LEU A 1 125 ? 69.051 37.571 69.812 1.00 61.02 144 LEU A O 1
ATOM 617 N N . LEU A 1 126 ? 68.965 35.341 70.104 1.00 62.11 145 LEU A N 1
ATOM 618 C CA . LEU A 1 126 ? 69.659 35.026 68.859 1.00 55.91 145 LEU A CA 1
ATOM 619 C C . LEU A 1 126 ? 68.736 34.481 67.774 1.00 60.86 145 LEU A C 1
ATOM 620 O O . LEU A 1 126 ? 69.180 33.760 66.882 1.00 58.52 145 LEU A O 1
ATOM 625 N N . VAL A 1 127 ? 67.455 34.831 67.850 1.00 55.00 146 VAL A N 1
ATOM 626 C CA . VAL A 1 127 ? 66.462 34.319 66.911 1.00 55.61 146 VAL A CA 1
ATOM 627 C C . VAL A 1 127 ? 66.776 34.702 65.460 1.00 65.77 146 VAL A C 1
ATOM 628 O O . VAL A 1 127 ? 66.453 33.962 64.527 1.00 61.82 146 VAL A O 1
ATOM 632 N N . HIS A 1 128 ? 67.429 35.847 65.276 1.00 64.14 147 HIS A N 1
ATOM 633 C CA . HIS A 1 128 ? 67.764 36.325 63.938 1.00 62.70 147 HIS A CA 1
ATOM 634 C C . HIS A 1 128 ? 68.848 35.480 63.266 1.00 60.81 147 HIS A C 1
ATOM 635 O O . HIS A 1 128 ? 69.054 35.579 62.059 1.00 60.96 147 HIS A O 1
ATOM 642 N N . THR A 1 129 ? 69.534 34.645 64.042 1.00 55.29 148 THR A N 1
ATOM 643 C CA . THR A 1 129 ? 70.520 33.730 63.470 1.00 58.42 148 THR A CA 1
ATOM 644 C C . THR A 1 129 ? 69.929 32.341 63.205 1.00 59.93 148 THR A C 1
ATOM 645 O O . THR A 1 129 ? 70.666 31.387 62.958 1.00 60.83 148 THR A O 1
ATOM 649 N N . SER A 1 130 ? 68.600 32.245 63.245 1.00 59.45 149 SER A N 1
ATOM 650 C CA . SER A 1 130 ? 67.885 30.975 63.094 1.00 56.69 149 SER A CA 1
ATOM 651 C C . SER A 1 130 ? 68.327 30.142 61.896 1.00 61.30 149 SER A C 1
ATOM 652 O O . SER A 1 130 ? 68.484 28.925 62.006 1.00 61.46 149 SER A O 1
ATOM 655 N N . ASP A 1 131 ? 68.522 30.805 60.759 1.00 64.58 150 ASP A N 1
ATOM 656 C CA . ASP A 1 131 ? 68.879 30.133 59.510 1.00 65.17 150 ASP A CA 1
ATOM 657 C C . ASP A 1 131 ? 70.389 30.087 59.242 1.00 70.12 150 ASP A C 1
ATOM 658 O O . ASP A 1 131 ? 70.823 29.620 58.187 1.00 75.31 150 ASP A O 1
ATOM 663 N N . ASN A 1 132 ? 71.187 30.576 60.186 1.00 58.58 151 ASN A N 1
ATOM 664 C CA . ASN A 1 132 ? 72.644 30.507 60.055 1.00 62.67 151 ASN A CA 1
ATOM 665 C C . ASN A 1 132 ? 73.176 29.128 60.434 1.00 63.52 151 ASN A C 1
ATOM 666 O O . ASN A 1 132 ? 72.617 28.466 61.305 1.00 66.41 151 ASN A O 1
ATOM 671 N N . ARG A 1 133 ? 74.248 28.692 59.776 1.00 67.96 152 ARG A N 1
ATOM 672 C CA . ARG A 1 133 ? 74.918 27.451 60.162 1.00 64.74 152 ARG A CA 1
ATOM 673 C C . ARG A 1 133 ? 76.436 27.616 60.234 1.00 64.56 152 ARG A C 1
ATOM 674 O O . ARG A 1 133 ? 77.115 26.847 60.913 1.00 63.48 152 ARG A O 1
ATOM 682 N N . ASP A 1 134 ? 76.960 28.624 59.543 1.00 62.15 153 ASP A N 1
ATOM 683 C CA . ASP A 1 134 ? 78.406 28.848 59.457 1.00 56.38 153 ASP A CA 1
ATOM 684 C C . ASP A 1 134 ? 78.798 30.079 60.270 1.00 56.62 153 ASP A C 1
ATOM 685 O O . ASP A 1 134 ? 78.458 31.204 59.900 1.00 60.45 153 ASP A O 1
ATOM 690 N N . PHE A 1 135 ? 79.530 29.871 61.363 1.00 49.83 154 PHE A N 1
ATOM 691 C CA . PHE A 1 135 ? 79.884 30.977 62.256 1.00 57.67 154 PHE A CA 1
ATOM 692 C C . PHE A 1 135 ? 80.800 32.012 61.591 1.00 63.08 154 PHE A C 1
ATOM 693 O O . PHE A 1 135 ? 80.930 33.133 62.080 1.00 69.52 154 PHE A O 1
ATOM 701 N N . ASP A 1 136 ? 81.431 31.645 60.478 1.00 55.51 155 ASP A N 1
ATOM 702 C CA . ASP A 1 136 ? 82.242 32.603 59.727 1.00 59.62 155 ASP A CA 1
ATOM 703 C C . ASP A 1 136 ? 81.373 33.582 58.945 1.00 66.75 155 ASP A C 1
ATOM 704 O O . ASP A 1 136 ? 81.855 34.616 58.483 1.00 71.44 155 ASP A O 1
ATOM 709 N N . LYS A 1 137 ? 80.089 33.258 58.814 1.00 65.65 156 LYS A N 1
ATOM 710 C CA . LYS A 1 137 ? 79.165 34.090 58.057 1.00 63.55 156 LYS A CA 1
ATOM 711 C C . LYS A 1 137 ? 78.311 34.995 58.938 1.00 66.23 156 LYS A C 1
ATOM 712 O O . LYS A 1 137 ? 77.411 35.671 58.446 1.00 64.77 156 LYS A O 1
ATOM 718 N N . LEU A 1 138 ? 78.597 35.017 60.236 1.00 67.99 157 LEU A N 1
ATOM 719 C CA . LEU A 1 138 ? 77.959 35.975 61.133 1.00 64.51 157 LEU A CA 1
ATOM 720 C C . LEU A 1 138 ? 78.473 37.374 60.801 1.00 70.15 157 LEU A C 1
ATOM 721 O O . LEU A 1 138 ? 79.322 37.531 59.923 1.00 72.58 157 LEU A O 1
ATOM 726 N N . ALA A 1 139 ? 77.961 38.389 61.489 1.00 72.77 158 ALA A N 1
ATOM 727 C CA . ALA A 1 139 ? 78.405 39.758 61.242 1.00 72.87 158 ALA A CA 1
ATOM 728 C C . ALA A 1 139 ? 79.912 39.850 61.455 1.00 73.18 158 ALA A C 1
ATOM 729 O O . ALA A 1 139 ? 80.610 40.569 60.747 1.00 84.34 158 ALA A O 1
ATOM 731 N N . ILE A 1 140 ? 80.401 39.100 62.435 1.00 70.26 159 ILE A N 1
ATOM 732 C CA . ILE A 1 140 ? 81.831 38.943 62.668 1.00 64.02 159 ILE A CA 1
ATOM 733 C C . ILE A 1 140 ? 82.094 37.470 62.956 1.00 65.44 159 ILE A C 1
ATOM 734 O O . ILE A 1 140 ? 81.423 36.887 63.804 1.00 67.06 159 ILE A O 1
ATOM 739 N N . PRO A 1 141 ? 83.061 36.861 62.244 1.00 69.71 160 PRO A N 1
ATOM 740 C CA . PRO A 1 141 ? 83.403 35.448 62.463 1.00 57.18 160 PRO A CA 1
ATOM 741 C C . PRO A 1 141 ? 83.592 35.136 63.947 1.00 63.13 160 PRO A C 1
ATOM 742 O O . PRO A 1 141 ? 84.190 35.934 64.671 1.00 60.44 160 PRO A O 1
ATOM 746 N N . PHE A 1 142 ? 83.074 33.995 64.390 1.00 55.73 161 PHE A N 1
ATOM 747 C CA . PHE A 1 142 ? 83.031 33.677 65.811 1.00 51.77 161 PHE A CA 1
ATOM 748 C C . PHE A 1 142 ? 83.372 32.214 66.100 1.00 53.81 161 PHE A C 1
ATOM 749 O O . PHE A 1 142 ? 83.039 31.324 65.322 1.00 59.68 161 PHE A O 1
ATOM 757 N N . ARG A 1 143 ? 84.049 31.977 67.220 1.00 56.70 162 ARG A N 1
ATOM 758 C CA . ARG A 1 143 ? 84.282 30.621 67.711 1.00 49.53 162 ARG A CA 1
ATOM 759 C C . ARG A 1 143 ? 83.963 30.546 69.198 1.00 52.62 162 ARG A C 1
ATOM 760 O O . ARG A 1 143 ? 84.276 31.470 69.964 1.00 51.84 162 ARG A O 1
ATOM 768 N N . ALA A 1 144 ? 83.352 29.444 69.619 1.00 56.10 163 ALA A N 1
ATOM 769 C CA . ALA A 1 144 ? 83.107 29.276 71.056 1.00 48.96 163 ALA A CA 1
ATOM 770 C C . ALA A 1 144 ? 83.767 28.007 71.569 1.00 51.36 163 ALA A C 1
ATOM 771 O O . ALA A 1 144 ? 83.899 27.042 70.828 1.00 55.74 163 ALA A O 1
ATOM 773 N N . VAL A 1 145 ? 84.176 27.999 72.834 1.00 51.83 164 VAL A N 1
ATOM 774 C CA . VAL A 1 145 ? 84.939 26.861 73.349 1.00 43.29 164 VAL A CA 1
ATOM 775 C C . VAL A 1 145 ? 84.259 26.079 74.480 1.00 49.36 164 VAL A C 1
ATOM 776 O O . VAL A 1 145 ? 83.857 26.654 75.490 1.00 54.54 164 VAL A O 1
ATOM 780 N N . SER A 1 146 ? 84.151 24.764 74.306 1.00 50.49 165 SER A N 1
ATOM 781 C CA . SER A 1 146 ? 83.641 23.878 75.353 1.00 50.09 165 SER A CA 1
ATOM 782 C C . SER A 1 146 ? 84.608 22.748 75.677 1.00 46.73 165 SER A C 1
ATOM 783 O O . SER A 1 146 ? 85.599 22.545 74.981 1.00 51.18 165 SER A O 1
ATOM 786 N N . THR A 1 147 ? 84.292 22.008 76.734 1.00 45.00 166 THR A N 1
ATOM 787 C CA . THR A 1 147 ? 85.040 20.819 77.108 1.00 48.13 166 THR A CA 1
ATOM 788 C C . THR A 1 147 ? 84.162 19.588 76.923 1.00 50.22 166 THR A C 1
ATOM 789 O O . THR A 1 147 ? 83.042 19.541 77.428 1.00 60.18 166 THR A O 1
ATOM 793 N N . ASP A 1 148 ? 84.662 18.598 76.192 1.00 52.85 167 ASP A N 1
ATOM 794 C CA . ASP A 1 148 ? 84.014 17.291 76.146 1.00 52.98 167 ASP A CA 1
ATOM 795 C C . ASP A 1 148 ? 84.268 16.664 77.507 1.00 55.97 167 ASP A C 1
ATOM 796 O O . ASP A 1 148 ? 85.407 16.351 77.845 1.00 58.61 167 ASP A O 1
ATOM 801 N N . ILE A 1 149 ? 83.214 16.490 78.297 1.00 57.17 168 ILE A N 1
ATOM 802 C CA . ILE A 1 149 ? 83.377 16.041 79.678 1.00 55.90 168 ILE A CA 1
ATOM 803 C C . ILE A 1 149 ? 83.689 14.541 79.765 1.00 64.26 168 ILE A C 1
ATOM 804 O O . ILE A 1 149 ? 84.181 14.061 80.780 1.00 68.73 168 ILE A O 1
ATOM 809 N N . ALA A 1 150 ? 83.423 13.804 78.691 1.00 63.54 169 ALA A N 1
ATOM 810 C CA . ALA A 1 150 ? 83.760 12.381 78.660 1.00 59.70 169 ALA A CA 1
ATOM 811 C C . ALA A 1 150 ? 85.249 12.127 78.392 1.00 63.10 169 ALA A C 1
ATOM 812 O O . ALA A 1 150 ? 85.815 11.156 78.889 1.00 63.83 169 ALA A O 1
ATOM 814 N N . THR A 1 151 ? 85.879 12.996 77.608 1.00 60.17 170 THR A N 1
ATOM 815 C CA . THR A 1 151 ? 87.256 12.764 77.177 1.00 56.05 170 THR A CA 1
ATOM 816 C C . THR A 1 151 ? 88.228 13.856 77.613 1.00 56.52 170 THR A C 1
ATOM 817 O O . THR A 1 151 ? 89.443 13.661 77.585 1.00 56.31 170 THR A O 1
ATOM 821 N N . GLY A 1 152 ? 87.697 15.010 77.999 1.00 51.29 171 GLY A N 1
ATOM 822 C CA . GLY A 1 152 ? 88.536 16.133 78.377 1.00 44.87 171 GLY A CA 1
ATOM 823 C C . GLY A 1 152 ? 89.023 16.941 77.185 1.00 51.29 171 GLY A C 1
ATOM 824 O O . GLY A 1 152 ? 89.769 17.905 77.347 1.00 50.76 171 GLY A O 1
ATOM 825 N N . GLU A 1 153 ? 88.598 16.553 75.985 1.00 52.50 172 GLU A N 1
ATOM 826 C CA . GLU A 1 153 ? 89.047 17.224 74.767 1.00 53.83 172 GLU A CA 1
ATOM 827 C C . GLU A 1 153 ? 88.454 18.619 74.621 1.00 56.44 172 GLU A C 1
ATOM 828 O O . GLU A 1 153 ? 87.313 18.869 75.017 1.00 53.60 172 GLU A O 1
ATOM 834 N N . LYS A 1 154 ? 89.236 19.528 74.051 1.00 47.05 173 LYS A N 1
ATOM 835 C CA . LYS A 1 154 ? 88.723 20.845 73.713 1.00 53.90 173 LYS A CA 1
ATOM 836 C C . LYS A 1 154 ? 87.805 20.699 72.505 1.00 61.20 173 LYS A C 1
ATOM 837 O O . LYS A 1 154 ? 88.133 20.002 71.542 1.00 58.59 173 LYS A O 1
ATOM 843 N N . VAL A 1 155 ? 86.647 21.343 72.569 1.00 55.62 174 VAL A N 1
ATOM 844 C CA . VAL A 1 155 ? 85.706 21.345 71.457 1.00 46.83 174 VAL A CA 1
ATOM 845 C C . VAL A 1 155 ? 85.473 22.784 71.017 1.00 51.04 174 VAL A C 1
ATOM 846 O O . VAL A 1 155 ? 85.025 23.620 71.803 1.00 51.28 174 VAL A O 1
ATOM 850 N N . VAL A 1 156 ? 85.806 23.076 69.766 1.00 53.37 175 VAL A N 1
ATOM 851 C CA . VAL A 1 156 ? 85.658 24.423 69.230 1.00 51.83 175 VAL A CA 1
ATOM 852 C C . VAL A 1 156 ? 84.469 24.482 68.267 1.00 55.70 175 VAL A C 1
ATOM 853 O O . VAL A 1 156 ? 84.423 23.753 67.278 1.00 58.40 175 VAL A O 1
ATOM 857 N N . PHE A 1 157 ? 83.501 25.338 68.579 1.00 56.66 176 PHE A N 1
ATOM 858 C CA . PHE A 1 157 ? 82.326 25.525 67.735 1.00 54.49 176 PHE A CA 1
ATOM 859 C C . PHE A 1 157 ? 82.545 26.625 66.709 1.00 50.41 176 PHE A C 1
ATOM 860 O O . PHE A 1 157 ? 82.809 27.794 67.066 1.00 55.93 176 PHE A O 1
ATOM 868 N N . ARG A 1 158 ? 82.416 26.217 65.446 1.00 53.25 177 ARG A N 1
ATOM 869 C CA . ARG A 1 158 ? 82.574 27.066 64.273 1.00 60.53 177 ARG A CA 1
ATOM 870 C C . ARG A 1 158 ? 81.347 26.937 63.369 1.00 67.22 177 ARG A C 1
ATOM 871 O O . ARG A 1 158 ? 81.235 27.627 62.355 1.00 66.23 177 ARG A O 1
ATOM 879 N N . LYS A 1 159 ? 80.439 26.032 63.721 1.00 62.95 178 LYS A N 1
ATOM 880 C CA . LYS A 1 159 ? 79.259 25.793 62.899 1.00 67.22 178 LYS A CA 1
ATOM 881 C C . LYS A 1 159 ? 78.117 25.166 63.692 1.00 66.68 178 LYS A C 1
ATOM 882 O O . LYS A 1 159 ? 78.315 24.646 64.788 1.00 65.66 178 LYS A O 1
ATOM 888 N N . GLY A 1 160 ? 76.919 25.215 63.122 1.00 69.80 179 GLY A N 1
ATOM 889 C CA . GLY A 1 160 ? 75.755 24.613 63.745 1.00 64.54 179 GLY A CA 1
ATOM 890 C C . GLY A 1 160 ? 74.721 25.634 64.169 1.00 62.15 179 GLY A C 1
ATOM 891 O O . GLY A 1 160 ? 74.321 26.499 63.386 1.00 61.48 179 GLY A O 1
ATOM 892 N N . HIS A 1 161 ? 74.288 25.526 65.419 1.00 57.75 180 HIS A N 1
ATOM 893 C CA . HIS A 1 161 ? 73.291 26.431 65.971 1.00 59.70 180 HIS A CA 1
ATOM 894 C C . HIS A 1 161 ? 73.940 27.305 67.033 1.00 57.95 180 HIS A C 1
ATOM 895 O O . HIS A 1 161 ? 74.280 26.828 68.116 1.00 56.21 180 HIS A O 1
ATOM 902 N N . LEU A 1 162 ? 74.112 28.583 66.711 1.00 53.01 181 LEU A N 1
ATOM 903 C CA . LEU A 1 162 ? 74.845 29.515 67.571 1.00 53.22 181 LEU A CA 1
ATOM 904 C C . LEU A 1 162 ? 74.398 29.561 69.047 1.00 55.03 181 LEU A C 1
ATOM 905 O O . LEU A 1 162 ? 75.246 29.524 69.943 1.00 61.31 181 LEU A O 1
ATOM 910 N N . PRO A 1 163 ? 73.078 29.641 69.311 1.00 53.38 182 PRO A N 1
ATOM 911 C CA . PRO A 1 163 ? 72.677 29.640 70.724 1.00 54.64 182 PRO A CA 1
ATOM 912 C C . PRO A 1 163 ? 73.049 28.359 71.476 1.00 54.92 182 PRO A C 1
ATOM 913 O O . PRO A 1 163 ? 73.362 28.431 72.666 1.00 61.24 182 PRO A O 1
ATOM 917 N N . GLN A 1 164 ? 73.022 27.213 70.801 1.00 55.53 183 GLN A N 1
ATOM 918 C CA . GLN A 1 164 ? 73.398 25.954 71.442 1.00 50.48 183 GLN A CA 1
ATOM 919 C C . GLN A 1 164 ? 74.898 25.877 71.697 1.00 53.28 183 GLN A C 1
ATOM 920 O O . GLN A 1 164 ? 75.332 25.352 72.719 1.00 57.24 183 GLN A O 1
ATOM 926 N N . ALA A 1 165 ? 75.688 26.399 70.765 1.00 55.48 184 ALA A N 1
ATOM 927 C CA . ALA A 1 165 ? 77.137 26.436 70.940 1.00 54.46 184 ALA A CA 1
ATOM 928 C C . ALA A 1 165 ? 77.495 27.334 72.119 1.00 56.05 184 ALA A C 1
ATOM 929 O O . ALA A 1 165 ? 78.269 26.945 73.001 1.00 56.22 184 ALA A O 1
ATOM 931 N N . ILE A 1 166 ? 76.922 28.534 72.134 1.00 51.80 185 ILE A N 1
ATOM 932 C CA . ILE A 1 166 ? 77.152 29.458 73.236 1.00 51.91 185 ILE A CA 1
ATOM 933 C C . ILE A 1 166 ? 76.717 28.846 74.567 1.00 54.33 185 ILE A C 1
ATOM 934 O O . ILE A 1 166 ? 77.445 28.918 75.557 1.00 59.07 185 ILE A O 1
ATOM 939 N N . ARG A 1 167 ? 75.547 28.215 74.576 1.00 53.41 186 ARG A N 1
ATOM 940 C CA . ARG A 1 167 ? 75.046 27.547 75.776 1.00 50.11 186 ARG A CA 1
ATOM 941 C C . ARG A 1 167 ? 75.996 26.464 76.285 1.00 59.52 186 ARG A C 1
ATOM 942 O O . ARG A 1 167 ? 76.263 26.376 77.486 1.00 56.74 186 ARG A O 1
ATOM 950 N N . ALA A 1 168 ? 76.496 25.636 75.370 1.00 57.00 187 ALA A N 1
ATOM 951 C CA . ALA A 1 168 ? 77.452 24.592 75.723 1.00 56.43 187 ALA A CA 1
ATOM 952 C C . ALA A 1 168 ? 78.699 25.208 76.339 1.00 53.87 187 ALA A C 1
ATOM 953 O O . ALA A 1 168 ? 79.202 24.729 77.356 1.00 63.21 187 ALA A O 1
ATOM 955 N N . SER A 1 169 ? 79.187 26.280 75.721 1.00 44.66 188 SER A N 1
ATOM 956 C CA . SER A 1 169 ? 80.389 26.962 76.208 1.00 44.03 188 SER A CA 1
ATOM 957 C C . SER A 1 169 ? 80.167 27.646 77.560 1.00 54.65 188 SER A C 1
ATOM 958 O O . SER A 1 169 ? 81.118 27.918 78.290 1.00 56.06 188 SER A O 1
ATOM 961 N N . MET A 1 170 ? 78.904 27.895 77.890 1.00 48.05 189 MET A N 1
ATOM 962 C CA . MET A 1 170 ? 78.532 28.622 79.098 1.00 50.93 189 MET A CA 1
ATOM 963 C C . MET A 1 170 ? 78.142 27.654 80.216 1.00 55.49 189 MET A C 1
ATOM 964 O O . MET A 1 170 ? 77.827 28.067 81.332 1.00 65.33 189 MET A O 1
ATOM 969 N N . SER A 1 171 ? 78.177 26.359 79.925 1.00 54.41 190 SER A N 1
ATOM 970 C CA . SER A 1 171 ? 77.625 25.371 80.857 1.00 56.34 190 SER A CA 1
ATOM 971 C C . SER A 1 171 ? 78.526 25.029 82.045 1.00 54.34 190 SER A C 1
ATOM 972 O O . SER A 1 171 ? 79.070 23.930 82.134 1.00 56.42 190 SER A O 1
ATOM 975 N N . ILE A 1 172 ? 78.659 25.984 82.960 1.00 60.70 191 ILE A N 1
ATOM 976 C CA . ILE A 1 172 ? 79.432 25.799 84.182 1.00 55.98 191 ILE A CA 1
ATOM 977 C C . ILE A 1 172 ? 78.864 24.645 84.992 1.00 57.54 191 ILE A C 1
ATOM 978 O O . ILE A 1 172 ? 77.682 24.647 85.323 1.00 65.25 191 ILE A O 1
ATOM 983 N N . PRO A 1 173 ? 79.704 23.645 85.302 1.00 62.68 192 PRO A N 1
ATOM 984 C CA . PRO A 1 173 ? 79.279 22.522 86.145 1.00 64.73 192 PRO A CA 1
ATOM 985 C C . PRO A 1 173 ? 78.707 23.029 87.464 1.00 71.12 192 PRO A C 1
ATOM 986 O O . PRO A 1 173 ? 79.138 24.073 87.953 1.00 83.78 192 PRO A O 1
ATOM 990 N N . ALA A 1 174 ? 77.726 22.311 88.003 1.00 73.47 193 ALA A N 1
ATOM 991 C CA . ALA A 1 174 ? 77.055 22.684 89.251 1.00 76.86 193 ALA A CA 1
ATOM 992 C C . ALA A 1 174 ? 76.215 23.959 89.165 1.00 75.69 193 ALA A C 1
ATOM 993 O O . ALA A 1 174 ? 75.638 24.389 90.163 1.00 81.03 193 ALA A O 1
ATOM 995 N N . VAL A 1 175 ? 76.147 24.564 87.983 1.00 66.66 194 VAL A N 1
ATOM 996 C CA . VAL A 1 175 ? 75.206 25.656 87.752 1.00 74.16 194 VAL A CA 1
ATOM 997 C C . VAL A 1 175 ? 74.255 25.278 86.623 1.00 79.72 194 VAL A C 1
ATOM 998 O O . VAL A 1 175 ? 73.039 25.421 86.749 1.00 82.34 194 VAL A O 1
ATOM 1002 N N . PHE A 1 176 ? 74.820 24.785 85.525 1.00 73.51 195 PHE A N 1
ATOM 1003 C CA . PHE A 1 176 ? 74.028 24.353 84.379 1.00 70.45 195 PHE A CA 1
ATOM 1004 C C . PHE A 1 176 ? 74.349 22.908 84.026 1.00 70.03 195 PHE A C 1
ATOM 1005 O O . PHE A 1 176 ? 75.510 22.510 84.025 1.00 69.65 195 PHE A O 1
ATOM 1013 N N . ALA A 1 177 ? 73.318 22.121 83.734 1.00 68.82 196 ALA A N 1
ATOM 1014 C CA . ALA A 1 177 ? 73.526 20.747 83.296 1.00 69.51 196 ALA A CA 1
ATOM 1015 C C . ALA A 1 177 ? 74.297 20.735 81.976 1.00 63.10 196 ALA A C 1
ATOM 1016 O O . ALA A 1 177 ? 74.164 21.658 81.172 1.00 60.86 196 ALA A O 1
ATOM 1018 N N . PRO A 1 178 ? 75.122 19.699 81.759 1.00 66.98 197 PRO A N 1
ATOM 1019 C CA . PRO A 1 178 ? 75.874 19.551 80.506 1.00 54.08 197 PRO A CA 1
ATOM 1020 C C . PRO A 1 178 ? 74.939 19.474 79.304 1.00 61.39 197 PRO A C 1
ATOM 1021 O O . PRO A 1 178 ? 73.807 19.013 79.437 1.00 65.61 197 PRO A O 1
ATOM 1025 N N . VAL A 1 179 ? 75.416 19.921 78.147 1.00 68.99 198 VAL A N 1
ATOM 1026 C CA . VAL A 1 179 ? 74.622 19.926 76.926 1.00 64.56 198 VAL A CA 1
ATOM 1027 C C . VAL A 1 179 ? 75.167 18.896 75.953 1.00 66.91 198 VAL A C 1
ATOM 1028 O O . VAL A 1 179 ? 76.382 18.740 75.825 1.00 68.79 198 VAL A O 1
ATOM 1032 N N . GLU A 1 180 ? 74.274 18.203 75.256 1.00 67.51 199 GLU A N 1
ATOM 1033 C CA . GLU A 1 180 ? 74.690 17.246 74.239 1.00 66.40 199 GLU A CA 1
ATOM 1034 C C . GLU A 1 180 ? 74.585 17.823 72.828 1.00 63.63 199 GLU A C 1
ATOM 1035 O O . GLU A 1 180 ? 73.508 18.210 72.387 1.00 74.98 199 GLU A O 1
ATOM 1041 N N . ILE A 1 181 ? 75.714 17.882 72.130 1.00 65.38 200 ILE A N 1
ATOM 1042 C CA . ILE A 1 181 ? 75.744 18.323 70.739 1.00 61.25 200 ILE A CA 1
ATOM 1043 C C . ILE A 1 181 ? 76.558 17.337 69.907 1.00 66.42 200 ILE A C 1
ATOM 1044 O O . ILE A 1 181 ? 77.707 17.037 70.242 1.00 67.93 200 ILE A O 1
ATOM 1049 N N . ASP A 1 182 ? 75.950 16.823 68.838 1.00 67.40 201 ASP A N 1
ATOM 1050 C CA . ASP A 1 182 ? 76.605 15.875 67.934 1.00 73.41 201 ASP A CA 1
ATOM 1051 C C . ASP A 1 182 ? 77.221 14.681 68.661 1.00 78.92 201 ASP A C 1
ATOM 1052 O O . ASP A 1 182 ? 78.348 14.280 68.369 1.00 79.81 201 ASP A O 1
ATOM 1057 N N . GLY A 1 183 ? 76.483 14.124 69.615 1.00 72.75 202 GLY A N 1
ATOM 1058 C CA . GLY A 1 183 ? 76.955 12.971 70.357 1.00 76.41 202 GLY A CA 1
ATOM 1059 C C . GLY A 1 183 ? 77.990 13.260 71.432 1.00 75.65 202 GLY A C 1
ATOM 1060 O O . GLY A 1 183 ? 78.480 12.335 72.077 1.00 80.02 202 GLY A O 1
ATOM 1061 N N . ARG A 1 184 ? 78.335 14.530 71.630 1.00 73.26 203 ARG A N 1
ATOM 1062 C CA . ARG A 1 184 ? 79.271 14.890 72.696 1.00 66.79 203 ARG A CA 1
ATOM 1063 C C . ARG A 1 184 ? 78.554 15.552 73.867 1.00 68.16 203 ARG A C 1
ATOM 1064 O O . ARG A 1 184 ? 77.711 16.427 73.672 1.00 77.92 203 ARG A O 1
ATOM 1072 N N . LEU A 1 185 ? 78.890 15.128 75.082 1.00 63.61 204 LEU A N 1
ATOM 1073 C CA . LEU A 1 185 ? 78.384 15.768 76.292 1.00 57.42 204 LEU A CA 1
ATOM 1074 C C . LEU A 1 185 ? 79.359 16.869 76.685 1.00 57.28 204 LEU A C 1
ATOM 1075 O O . LEU A 1 185 ? 80.542 16.610 76.912 1.00 57.33 204 LEU A O 1
ATOM 1080 N N . LEU A 1 186 ? 78.864 18.098 76.768 1.00 52.68 205 LEU A N 1
ATOM 1081 C CA . LEU A 1 186 ? 79.751 19.253 76.832 1.00 53.92 205 LEU A CA 1
ATOM 1082 C C . LEU A 1 186 ? 79.524 20.153 78.043 1.00 55.57 205 LEU A C 1
ATOM 1083 O O . LEU A 1 186 ? 78.387 20.459 78.405 1.00 58.37 205 LEU A O 1
ATOM 1088 N N . VAL A 1 187 ? 80.622 20.571 78.665 1.00 51.65 206 VAL A N 1
ATOM 1089 C CA . VAL A 1 187 ? 80.577 21.578 79.715 1.00 52.94 206 VAL A CA 1
ATOM 1090 C C . VAL A 1 187 ? 81.358 22.797 79.235 1.00 53.43 206 VAL A C 1
ATOM 1091 O O . VAL A 1 187 ? 81.864 22.800 78.112 1.00 49.81 206 VAL A O 1
ATOM 1095 N N . ASP A 1 188 ? 81.452 23.830 80.067 1.00 50.82 207 ASP A N 1
ATOM 1096 C CA . ASP A 1 188 ? 82.135 25.053 79.654 1.00 54.39 207 ASP A CA 1
ATOM 1097 C C . ASP A 1 188 ? 83.610 24.798 79.346 1.00 51.07 207 ASP A C 1
ATOM 1098 O O . ASP A 1 188 ? 84.204 23.840 79.850 1.00 52.33 207 ASP A O 1
ATOM 1103 N N . GLY A 1 189 ? 84.193 25.643 78.501 1.00 49.78 208 GLY A N 1
ATOM 1104 C CA . GLY A 1 189 ? 85.543 25.414 78.012 1.00 54.14 208 GLY A CA 1
ATOM 1105 C C . GLY A 1 189 ? 86.631 25.851 78.970 1.00 48.83 208 GLY A C 1
ATOM 1106 O O . GLY A 1 189 ? 87.817 25.631 78.713 1.00 61.53 208 GLY A O 1
ATOM 1107 N N . GLY A 1 190 ? 86.222 26.455 80.081 1.00 49.80 209 GLY A N 1
ATOM 1108 C CA . GLY A 1 190 ? 87.143 27.064 81.024 1.00 44.22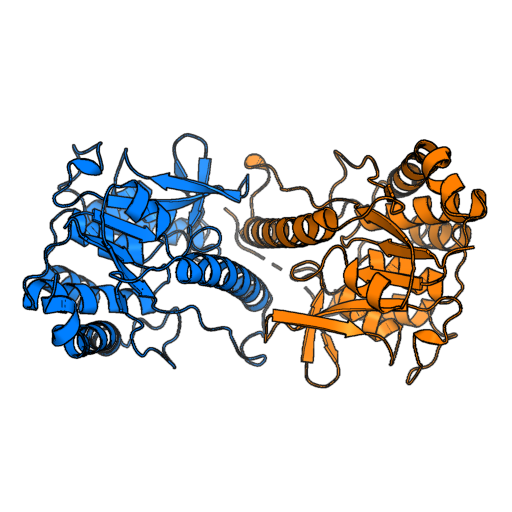 209 GLY A CA 1
ATOM 1109 C C . GLY A 1 190 ? 88.257 26.158 81.507 1.00 56.76 209 GLY A C 1
ATOM 1110 O O . GLY A 1 190 ? 89.393 26.597 81.695 1.00 63.39 209 GLY A O 1
ATOM 1111 N N . MET A 1 191 ? 87.942 24.883 81.694 1.00 53.53 210 MET A N 1
ATOM 1112 C CA . MET A 1 191 ? 88.922 23.958 82.239 1.00 55.60 210 MET A CA 1
ATOM 1113 C C . MET A 1 191 ? 89.934 23.455 81.208 1.00 61.83 210 MET A C 1
ATOM 1114 O O . MET A 1 191 ? 90.914 22.810 81.582 1.00 65.60 210 MET A O 1
ATOM 1119 N N . VAL A 1 192 ? 89.712 23.741 79.923 1.00 54.67 211 VAL A N 1
ATOM 1120 C CA . VAL A 1 192 ? 90.695 23.353 78.899 1.00 53.72 211 VAL A CA 1
ATOM 1121 C C . VAL A 1 192 ? 91.285 24.532 78.126 1.00 48.00 211 VAL A C 1
ATOM 1122 O O . VAL A 1 192 ? 92.424 24.468 77.681 1.00 53.95 211 VAL A O 1
ATOM 1126 N N . ASP A 1 193 ? 90.510 25.601 77.961 1.00 48.66 212 ASP A N 1
ATOM 1127 C CA . ASP A 1 193 ? 90.970 26.746 77.181 1.00 51.31 212 ASP A CA 1
ATOM 1128 C C . ASP A 1 193 ? 90.177 28.000 77.515 1.00 52.85 212 ASP A C 1
ATOM 1129 O O . ASP A 1 193 ? 89.347 28.456 76.726 1.00 52.86 212 ASP A O 1
ATOM 1134 N N . ASN A 1 194 ? 90.454 28.561 78.685 1.00 50.99 213 ASN A N 1
ATOM 1135 C CA . ASN A 1 194 ? 89.693 29.692 79.199 1.00 54.26 213 ASN A CA 1
ATOM 1136 C C . ASN A 1 194 ? 89.975 31.005 78.475 1.00 58.23 213 ASN A C 1
ATOM 1137 O O . ASN A 1 194 ? 89.154 31.923 78.487 1.00 59.72 213 ASN A O 1
ATOM 1142 N N . ILE A 1 195 ? 91.152 31.091 77.863 1.00 54.04 214 ILE A N 1
ATOM 1143 C CA . ILE A 1 195 ? 91.557 32.271 77.113 1.00 51.86 214 ILE A CA 1
ATOM 1144 C C . ILE A 1 195 ? 92.056 31.802 75.748 1.00 55.98 214 ILE A C 1
ATOM 1145 O O . ILE A 1 195 ? 93.262 31.653 75.536 1.00 59.69 214 ILE A O 1
ATOM 1150 N N . PRO A 1 196 ? 91.121 31.552 74.820 1.00 54.81 215 PRO A N 1
ATOM 1151 C CA . PRO A 1 196 ? 91.417 30.897 73.539 1.00 54.87 215 PRO A CA 1
ATOM 1152 C C . PRO A 1 196 ? 92.178 31.767 72.538 1.00 58.35 215 PRO A C 1
ATOM 1153 O O . PRO A 1 196 ? 91.652 32.089 71.470 1.00 58.84 215 PRO A O 1
ATOM 1157 N N . VAL A 1 197 ? 93.415 32.117 72.878 1.00 59.18 216 VAL A N 1
ATOM 1158 C CA . VAL A 1 197 ? 94.258 32.934 72.017 1.00 52.50 216 VAL A CA 1
ATOM 1159 C C . VAL A 1 197 ? 94.548 32.226 70.696 1.00 59.81 216 VAL A C 1
ATOM 1160 O O . VAL A 1 197 ? 94.454 32.823 69.613 1.00 68.21 216 VAL A O 1
ATOM 1164 N N . ASP A 1 198 ? 94.884 30.943 70.787 1.00 55.73 217 ASP A N 1
ATOM 1165 C CA . ASP A 1 198 ? 95.249 30.176 69.602 1.00 55.71 217 ASP A CA 1
ATOM 1166 C C . ASP A 1 198 ? 94.055 29.846 68.697 1.00 56.98 217 ASP A C 1
ATOM 1167 O O . ASP A 1 198 ? 94.227 29.633 67.501 1.00 64.77 217 ASP A O 1
ATOM 1172 N N . VAL A 1 199 ? 92.853 29.810 69.264 1.00 55.84 218 VAL A N 1
ATOM 1173 C CA . VAL A 1 199 ? 91.641 29.642 68.463 1.00 56.07 218 VAL A CA 1
ATOM 1174 C C . VAL A 1 199 ? 91.468 30.862 67.553 1.00 57.79 218 VAL A C 1
ATOM 1175 O O . VAL A 1 199 ? 91.292 30.742 66.325 1.00 63.23 218 VAL A O 1
ATOM 1179 N N . ALA A 1 200 ? 91.551 32.039 68.168 1.00 55.60 219 ALA A N 1
ATOM 1180 C CA . ALA A 1 200 ? 91.485 33.300 67.442 1.00 56.75 219 ALA A CA 1
ATOM 1181 C C . ALA A 1 200 ? 92.566 33.367 66.375 1.00 61.24 219 ALA A C 1
ATOM 1182 O O . ALA A 1 200 ? 92.293 33.750 65.239 1.00 64.52 219 ALA A O 1
ATOM 1184 N N . ARG A 1 201 ? 93.790 32.987 66.732 1.00 61.82 220 ARG A N 1
ATOM 1185 C CA . ARG A 1 201 ? 94.871 32.983 65.752 1.00 65.12 220 ARG A CA 1
ATOM 1186 C C . ARG A 1 201 ? 94.574 32.022 64.602 1.00 69.97 220 ARG A C 1
ATOM 1187 O O . ARG A 1 201 ? 94.883 32.312 63.447 1.00 81.04 220 ARG A O 1
ATOM 1195 N N . ASP A 1 202 ? 93.968 30.883 64.923 1.00 68.24 221 ASP A N 1
ATOM 1196 C CA . ASP A 1 202 ? 93.610 29.896 63.908 1.00 69.71 221 ASP A CA 1
ATOM 1197 C C . ASP A 1 202 ? 92.534 30.436 62.978 1.00 64.65 221 ASP A C 1
ATOM 1198 O O . ASP A 1 202 ? 92.365 29.944 61.863 1.00 61.52 221 ASP A O 1
ATOM 1203 N N . MET A 1 203 ? 91.805 31.449 63.434 1.00 57.62 222 MET A N 1
ATOM 1204 C CA . MET A 1 203 ? 90.863 32.125 62.539 1.00 61.88 222 MET A CA 1
ATOM 1205 C C . MET A 1 203 ? 91.549 33.035 61.509 1.00 73.13 222 MET A C 1
ATOM 1206 O O . MET A 1 203 ? 90.882 33.613 60.652 1.00 75.11 222 MET A O 1
ATOM 1211 N N . GLY A 1 204 ? 92.872 33.164 61.598 1.00 67.80 223 GLY A N 1
ATOM 1212 C CA . GLY A 1 204 ? 93.639 33.856 60.576 1.00 65.54 223 GLY A CA 1
ATOM 1213 C C . GLY A 1 204 ? 94.088 35.279 60.874 1.00 72.07 223 GLY A C 1
ATOM 1214 O O . GLY A 1 204 ? 94.672 35.939 60.013 1.00 80.25 223 GLY A O 1
ATOM 1215 N N . VAL A 1 205 ? 93.830 35.756 62.087 1.00 61.85 224 VAL A N 1
ATOM 1216 C CA . VAL A 1 205 ? 94.197 37.119 62.459 1.00 64.39 224 VAL A CA 1
ATOM 1217 C C . VAL A 1 205 ? 95.709 37.282 62.670 1.00 75.99 224 VAL A C 1
ATOM 1218 O O . VAL A 1 205 ? 96.424 36.301 62.887 1.00 70.23 224 VAL A O 1
ATOM 1222 N N . ASP A 1 206 ? 96.185 38.523 62.597 1.00 74.06 225 ASP A N 1
ATOM 1223 C CA . ASP A 1 206 ? 97.606 38.818 62.752 1.00 71.01 225 ASP A CA 1
ATOM 1224 C C . ASP A 1 206 ? 97.929 39.231 64.181 1.00 75.04 225 ASP A C 1
ATOM 1225 O O . ASP A 1 206 ? 99.020 38.970 64.688 1.00 77.82 225 ASP A O 1
ATOM 1230 N N . VAL A 1 207 ? 96.969 39.883 64.821 1.00 74.56 226 VAL A N 1
ATOM 1231 C CA . VAL A 1 207 ? 97.148 40.409 66.164 1.00 77.37 226 VAL A CA 1
ATOM 1232 C C . VAL A 1 207 ? 95.918 40.056 66.989 1.00 75.79 226 VAL A C 1
ATOM 1233 O O . VAL A 1 207 ? 94.811 39.988 66.457 1.00 74.11 226 VAL A O 1
ATOM 1237 N N . VAL A 1 208 ? 96.109 39.797 68.278 1.00 68.82 227 VAL A N 1
ATOM 1238 C CA . VAL A 1 208 ? 94.977 39.553 69.159 1.00 66.09 227 VAL A CA 1
ATOM 1239 C C . VAL A 1 208 ? 94.884 40.623 70.243 1.00 72.19 227 VAL A C 1
ATOM 1240 O O . VAL A 1 208 ? 95.898 41.060 70.798 1.00 66.09 227 VAL A O 1
ATOM 1244 N N . ILE A 1 209 ? 93.662 41.071 70.505 1.00 62.87 228 ILE A N 1
ATOM 1245 C CA . ILE A 1 209 ? 93.366 41.846 71.695 1.00 61.69 228 ILE A CA 1
ATOM 1246 C C . ILE A 1 209 ? 92.731 40.853 72.646 1.00 61.76 228 ILE A C 1
ATOM 1247 O O . ILE A 1 209 ? 91.710 40.247 72.329 1.00 64.55 228 ILE A O 1
ATOM 1252 N N . VAL A 1 210 ? 93.352 40.663 73.801 1.00 59.27 229 VAL A N 1
ATOM 1253 C CA . VAL A 1 210 ? 92.932 39.620 74.721 1.00 57.19 229 VAL A CA 1
ATOM 1254 C C . VAL A 1 210 ? 92.409 40.231 76.005 1.00 61.93 229 VAL A C 1
ATOM 1255 O O . VAL A 1 210 ? 93.112 40.992 76.655 1.00 59.86 229 VAL A O 1
ATOM 1259 N N . VAL A 1 211 ? 91.174 39.901 76.367 1.00 60.94 230 VAL A N 1
ATOM 1260 C CA . VAL A 1 211 ? 90.599 40.387 77.615 1.00 60.89 230 VAL A CA 1
ATOM 1261 C C . VAL A 1 211 ? 90.575 39.271 78.651 1.00 57.94 230 VAL A C 1
ATOM 1262 O O . VAL A 1 211 ? 89.916 38.252 78.459 1.00 61.87 230 VAL A O 1
ATOM 1266 N N . ASP A 1 212 ? 91.300 39.475 79.745 1.00 59.33 231 ASP A N 1
ATOM 1267 C CA . ASP A 1 212 ? 91.389 38.494 80.822 1.00 61.32 231 ASP A CA 1
ATOM 1268 C C . ASP A 1 212 ? 90.756 39.054 82.089 1.00 63.42 231 ASP A C 1
ATOM 1269 O O . ASP A 1 212 ? 91.329 39.925 82.745 1.00 56.64 231 ASP A O 1
ATOM 1274 N N . ILE A 1 213 ? 89.573 38.551 82.426 1.00 59.44 232 ILE A N 1
ATOM 1275 C CA . ILE A 1 213 ? 88.830 39.049 83.581 1.00 65.89 232 ILE A CA 1
ATOM 1276 C C . ILE A 1 213 ? 89.259 38.361 84.875 1.00 74.35 232 ILE A C 1
ATOM 1277 O O . ILE A 1 213 ? 88.829 38.745 85.964 1.00 79.53 232 ILE A O 1
ATOM 1282 N N . GLY A 1 214 ? 90.102 37.342 84.748 1.00 73.95 233 GLY A N 1
ATOM 1283 C CA . GLY A 1 214 ? 90.638 36.650 85.905 1.00 76.33 233 GLY A CA 1
ATOM 1284 C C . GLY A 1 214 ? 89.709 35.607 86.497 1.00 78.62 233 GLY A C 1
ATOM 1285 O O . GLY A 1 214 ? 88.494 35.652 86.300 1.00 85.65 233 GLY A O 1
ATOM 1286 N N . ASN A 1 215 ? 90.297 34.658 87.219 1.00 69.20 234 ASN A N 1
ATOM 1287 C CA . ASN A 1 215 ? 89.554 33.638 87.949 1.00 71.79 234 ASN A CA 1
ATOM 1288 C C . ASN A 1 215 ? 90.135 33.522 89.350 1.00 80.63 234 ASN A C 1
ATOM 1289 O O . ASN A 1 215 ? 90.976 32.659 89.607 1.00 82.61 234 ASN A O 1
ATOM 1294 N N . PRO A 1 216 ? 89.691 34.397 90.262 1.00 81.06 235 PRO A N 1
ATOM 1295 C CA . PRO A 1 216 ? 90.296 34.489 91.594 1.00 81.54 235 PRO A CA 1
ATOM 1296 C C . PRO A 1 216 ? 90.003 33.265 92.453 1.00 82.81 235 PRO A C 1
ATOM 1297 O O . PRO A 1 216 ? 88.870 32.782 92.484 1.00 85.87 235 PRO A O 1
ATOM 1301 N N . LEU A 1 217 ? 91.030 32.769 93.136 1.00 82.56 236 LEU A N 1
ATOM 1302 C CA . LEU A 1 217 ? 90.873 31.654 94.059 1.00 80.73 236 LEU A CA 1
ATOM 1303 C C . LEU A 1 217 ? 90.139 32.136 95.302 1.00 86.65 236 LEU A C 1
ATOM 1304 O O . LEU A 1 217 ? 90.072 33.336 95.564 1.00 92.49 236 LEU A O 1
ATOM 1309 N N . ARG A 1 218 ? 89.581 31.205 96.065 1.00 92.33 237 ARG A N 1
ATOM 1310 C CA . ARG A 1 218 ? 88.886 31.558 97.296 1.00 96.77 237 ARG A CA 1
ATOM 1311 C C . ARG A 1 218 ? 89.810 31.393 98.499 1.00 98.99 237 ARG A C 1
ATOM 1312 O O . ARG A 1 218 ? 90.712 30.556 98.487 1.00 101.89 237 ARG A O 1
ATOM 1320 N N . ASP A 1 219 ? 89.591 32.202 99.530 1.00 103.90 238 ASP A N 1
ATOM 1321 C CA . ASP A 1 219 ? 90.336 32.057 100.774 1.00 112.40 238 ASP A CA 1
ATOM 1322 C C . ASP A 1 219 ? 89.843 30.813 101.501 1.00 112.67 238 ASP A C 1
ATOM 1323 O O . ASP A 1 219 ? 88.753 30.318 101.220 1.00 116.62 238 ASP A O 1
ATOM 1328 N N . ARG A 1 220 ? 90.639 30.316 102.442 1.00 116.85 239 ARG A N 1
ATOM 1329 C CA . ARG A 1 220 ? 90.302 29.085 103.155 1.00 117.98 239 ARG A CA 1
ATOM 1330 C C . ARG A 1 220 ? 89.029 29.205 103.994 1.00 117.94 239 ARG A C 1
ATOM 1331 O O . ARG A 1 220 ? 88.510 28.207 104.494 1.00 117.15 239 ARG A O 1
ATOM 1339 N N . LYS A 1 221 ? 88.536 30.429 104.145 1.00 120.76 240 LYS A N 1
ATOM 1340 C CA . LYS A 1 221 ? 87.279 30.673 104.840 1.00 121.03 240 LYS A CA 1
ATOM 1341 C C . LYS A 1 221 ? 86.093 30.470 103.900 1.00 114.74 240 LYS A C 1
ATOM 1342 O O . LYS A 1 221 ? 84.984 30.172 104.343 1.00 113.80 240 LYS A O 1
ATOM 1348 N N . ASP A 1 222 ? 86.336 30.628 102.602 1.00 111.83 241 ASP A N 1
ATOM 1349 C CA . ASP A 1 222 ? 85.289 30.462 101.598 1.00 112.32 241 ASP A CA 1
ATOM 1350 C C . ASP A 1 222 ? 85.327 29.077 100.959 1.00 110.89 241 ASP A C 1
ATOM 1351 O O . ASP A 1 222 ? 84.772 28.864 99.880 1.00 112.44 241 ASP A O 1
ATOM 1356 N N . LEU A 1 223 ? 85.991 28.141 101.628 1.00 106.92 242 LEU A N 1
ATOM 1357 C CA . LEU A 1 223 ? 86.056 26.762 101.162 1.00 98.90 242 LEU A CA 1
ATOM 1358 C C . LEU A 1 223 ? 85.419 25.860 102.210 1.00 109.40 242 LEU A C 1
ATOM 1359 O O . LEU A 1 223 ? 86.038 24.910 102.689 1.00 108.75 242 LEU A O 1
ATOM 1364 N N . SER A 1 224 ? 84.173 26.170 102.555 1.00 114.73 243 SER A N 1
ATOM 1365 C CA . SER A 1 224 ? 83.483 25.518 103.664 1.00 116.22 243 SER A CA 1
ATOM 1366 C C . SER A 1 224 ? 82.734 24.247 103.269 1.00 113.79 243 SER A C 1
ATOM 1367 O O . SER A 1 224 ? 82.486 23.384 104.111 1.00 115.08 243 SER A O 1
ATOM 1370 N N . THR A 1 225 ? 82.371 24.130 101.994 1.00 110.18 244 THR A N 1
ATOM 1371 C CA . THR A 1 225 ? 81.611 22.970 101.530 1.00 105.49 244 THR A CA 1
ATOM 1372 C C . THR A 1 225 ? 82.333 22.178 100.440 1.00 97.73 244 THR A C 1
ATOM 1373 O O . THR A 1 225 ? 83.344 22.626 99.896 1.00 98.94 244 THR A O 1
ATOM 1377 N N . VAL A 1 226 ? 81.803 20.996 100.134 1.00 89.43 245 VAL A N 1
ATOM 1378 C CA . VAL A 1 226 ? 82.354 20.141 99.087 1.00 82.07 245 VAL A CA 1
ATOM 1379 C C . VAL A 1 226 ? 82.327 20.857 97.739 1.00 82.54 245 VAL A C 1
ATOM 1380 O O . VAL A 1 226 ? 83.317 20.854 96.997 1.00 86.07 245 VAL A O 1
ATOM 1384 N N . LEU A 1 227 ? 81.192 21.485 97.444 1.00 80.24 246 LEU A N 1
ATOM 1385 C CA . LEU A 1 227 ? 81.023 22.259 96.220 1.00 80.61 246 LEU A CA 1
ATOM 1386 C C . LEU A 1 227 ? 82.129 23.298 96.046 1.00 82.96 246 LEU A C 1
ATOM 1387 O O . LEU A 1 227 ? 82.668 23.469 94.950 1.00 86.66 246 LEU A O 1
ATOM 1392 N N . ASP A 1 228 ? 82.468 23.980 97.135 1.00 78.16 247 ASP A N 1
ATOM 1393 C CA . ASP A 1 228 ? 83.518 24.992 97.111 1.00 84.86 247 ASP A CA 1
ATOM 1394 C C . ASP A 1 228 ? 84.880 24.388 96.772 1.00 84.40 247 ASP A C 1
ATOM 1395 O O . ASP A 1 228 ? 85.651 24.970 96.010 1.00 83.13 247 ASP A O 1
ATOM 1400 N N . VAL A 1 229 ? 85.171 23.224 97.345 1.00 75.62 248 VAL A N 1
ATOM 1401 C CA . VAL A 1 229 ? 86.426 22.531 97.075 1.00 69.20 248 VAL A CA 1
ATOM 1402 C C . VAL A 1 229 ? 86.522 22.134 95.601 1.00 73.39 248 VAL A C 1
ATOM 1403 O O . VAL A 1 229 ? 87.552 22.361 94.944 1.00 73.99 248 VAL A O 1
ATOM 1407 N N . MET A 1 230 ? 85.439 21.557 95.085 1.00 65.04 249 MET A N 1
ATOM 1408 C CA . MET A 1 230 ? 85.380 21.148 93.685 1.00 63.72 249 MET A CA 1
ATOM 1409 C C . MET A 1 230 ? 85.593 22.338 92.753 1.00 68.49 249 MET A C 1
ATOM 1410 O O . MET A 1 230 ? 86.435 22.303 91.839 1.00 72.54 249 MET A O 1
ATOM 1415 N N . ASN A 1 231 ? 84.822 23.393 92.999 1.00 68.76 250 ASN A N 1
ATOM 1416 C CA . ASN A 1 231 ? 84.923 24.615 92.218 1.00 63.73 250 ASN A CA 1
ATOM 1417 C C . ASN A 1 231 ? 86.311 25.227 92.276 1.00 69.08 250 ASN A C 1
ATOM 1418 O O . ASN A 1 231 ? 86.798 25.773 91.287 1.00 70.36 250 ASN A O 1
ATOM 1423 N N . GLN A 1 232 ? 86.946 25.128 93.439 1.00 72.10 251 GLN A N 1
ATOM 1424 C CA . GLN A 1 232 ? 88.299 25.636 93.608 1.00 66.40 251 GLN A CA 1
ATOM 1425 C C . GLN A 1 232 ? 89.264 24.849 92.730 1.00 67.76 251 GLN A C 1
ATOM 1426 O O . GLN A 1 232 ? 90.134 25.429 92.075 1.00 71.79 251 GLN A O 1
ATOM 1432 N N . SER A 1 233 ? 89.099 23.528 92.717 1.00 68.86 252 SER A N 1
ATOM 1433 C CA . SER A 1 233 ? 89.922 22.661 91.875 1.00 70.84 252 SER A CA 1
ATOM 1434 C C . SER A 1 233 ? 89.810 23.071 90.406 1.00 67.32 252 SER A C 1
ATOM 1435 O O . SER A 1 233 ? 90.821 23.275 89.701 1.00 71.84 252 SER A O 1
ATOM 1438 N N . ILE A 1 234 ? 88.567 23.203 89.954 1.00 60.92 253 ILE A N 1
ATOM 1439 C CA . ILE A 1 234 ? 88.293 23.681 88.602 1.00 57.84 253 ILE A CA 1
ATOM 1440 C C . ILE A 1 234 ? 88.950 25.046 88.329 1.00 57.88 253 ILE A C 1
ATOM 1441 O O . ILE A 1 234 ? 89.506 25.280 87.246 1.00 56.44 253 ILE A O 1
ATOM 1446 N N . THR A 1 235 ? 88.897 25.935 89.319 1.00 55.10 254 THR A N 1
ATOM 1447 C CA . THR A 1 235 ? 89.541 27.240 89.212 1.00 58.47 254 THR A CA 1
ATOM 1448 C C . THR A 1 235 ? 91.044 27.099 88.970 1.00 61.83 254 THR A C 1
ATOM 1449 O O . THR A 1 235 ? 91.598 27.763 88.099 1.00 67.57 254 THR A O 1
ATOM 1453 N N . LEU A 1 236 ? 91.693 26.225 89.734 1.00 68.64 255 LEU A N 1
ATOM 1454 C CA . LEU A 1 236 ? 93.118 25.941 89.548 1.00 68.06 255 LEU A CA 1
ATOM 1455 C C . LEU A 1 236 ? 93.438 25.494 88.116 1.00 72.05 255 LEU A C 1
ATOM 1456 O O . LEU A 1 236 ? 94.337 26.040 87.456 1.00 74.07 255 LEU A O 1
ATOM 1461 N N . MET A 1 237 ? 92.699 24.491 87.655 1.00 67.23 256 MET A N 1
ATOM 1462 C CA . MET A 1 237 ? 92.797 24.004 86.280 1.00 73.02 256 MET A CA 1
ATOM 1463 C C . MET A 1 237 ? 92.760 25.153 85.259 1.00 72.30 256 MET A C 1
ATOM 1464 O O . MET A 1 237 ? 93.653 25.321 84.389 1.00 81.80 256 MET A O 1
ATOM 1469 N N . THR A 1 238 ? 91.700 25.942 85.395 1.00 61.14 257 THR A N 1
ATOM 1470 C CA . THR A 1 238 ? 91.412 27.064 84.517 1.00 62.74 257 THR A CA 1
ATOM 1471 C C . THR A 1 238 ? 92.554 28.071 84.494 1.00 62.99 257 THR A C 1
ATOM 1472 O O . THR A 1 238 ? 92.961 28.553 83.428 1.00 60.51 257 THR A O 1
ATOM 1476 N N . ARG A 1 239 ? 93.070 28.372 85.681 1.00 50.16 258 ARG A N 1
ATOM 1477 C CA . ARG A 1 239 ? 94.168 29.311 85.835 1.00 63.66 258 ARG A CA 1
ATOM 1478 C C . ARG A 1 239 ? 95.420 28.800 85.145 1.00 66.12 258 ARG A C 1
ATOM 1479 O O . ARG A 1 239 ? 96.141 29.571 84.515 1.00 66.72 258 ARG A O 1
ATOM 1487 N N . LYS A 1 240 ? 95.677 27.500 85.259 1.00 65.17 259 LYS A N 1
ATOM 1488 C CA . LYS A 1 240 ? 96.844 26.926 84.597 1.00 63.27 259 LYS A CA 1
ATOM 1489 C C . LYS A 1 240 ? 96.765 27.070 83.070 1.00 66.83 259 LYS A C 1
ATOM 1490 O O . LYS A 1 240 ? 97.698 27.605 82.437 1.00 67.09 259 LYS A O 1
ATOM 1496 N N . ASN A 1 241 ? 95.662 26.620 82.468 1.00 60.13 260 ASN A N 1
ATOM 1497 C CA . ASN A 1 241 ? 95.573 26.751 81.004 1.00 64.88 260 ASN A CA 1
ATOM 1498 C C . ASN A 1 241 ? 95.558 28.219 80.532 1.00 66.13 260 ASN A C 1
ATOM 1499 O O . ASN A 1 241 ? 96.090 28.559 79.455 1.00 64.64 260 ASN A O 1
ATOM 1504 N N . SER A 1 242 ? 94.983 29.085 81.366 1.00 55.98 261 SER A N 1
ATOM 1505 C CA . SER A 1 242 ? 94.949 30.519 81.090 1.00 60.26 261 SER A CA 1
ATOM 1506 C C . SER A 1 242 ? 96.349 31.129 81.082 1.00 58.65 261 SER A C 1
ATOM 1507 O O . SER A 1 242 ? 96.692 31.894 80.179 1.00 57.85 261 SER A O 1
ATOM 1510 N N . GLU A 1 243 ? 97.145 30.800 82.096 1.00 54.47 262 GLU A N 1
ATOM 1511 C CA . GLU A 1 243 ? 98.530 31.253 82.158 1.00 70.40 262 GLU A CA 1
ATOM 1512 C C . GLU A 1 243 ? 99.300 30.778 80.937 1.00 75.98 262 GLU A C 1
ATOM 1513 O O . GLU A 1 243 ? 100.049 31.551 80.325 1.00 88.43 262 GLU A O 1
ATOM 1519 N N . ALA A 1 244 ? 99.115 29.508 80.581 1.00 69.03 263 ALA A N 1
ATOM 1520 C CA . ALA A 1 244 ? 99.833 28.961 79.431 1.00 66.23 263 ALA A CA 1
ATOM 1521 C C . ALA A 1 244 ? 99.493 29.713 78.142 1.00 66.06 263 ALA A C 1
ATOM 1522 O O . ALA A 1 244 ? 100.387 30.066 77.371 1.00 77.20 263 ALA A O 1
ATOM 1524 N N . GLN A 1 245 ? 98.211 29.980 77.915 1.00 59.49 264 GLN A N 1
ATOM 1525 C CA . GLN A 1 245 ? 97.822 30.749 76.734 1.00 61.96 264 GLN A CA 1
ATOM 1526 C C . GLN A 1 245 ? 98.322 32.197 76.765 1.00 65.08 264 GLN A C 1
ATOM 1527 O O . GLN A 1 245 ? 98.697 32.754 75.731 1.00 64.25 264 GLN A O 1
ATOM 1533 N N . LEU A 1 246 ? 98.334 32.805 77.946 1.00 61.49 265 LEU A N 1
ATOM 1534 C CA . LEU A 1 246 ? 98.830 34.171 78.071 1.00 63.04 265 LEU A CA 1
ATOM 1535 C C . LEU A 1 246 ? 100.332 34.254 77.792 1.00 67.07 265 LEU A C 1
ATOM 1536 O O . LEU A 1 246 ? 100.820 35.273 77.300 1.00 69.09 265 LEU A O 1
ATOM 1541 N N . ALA A 1 247 ? 101.060 33.180 78.089 1.00 63.11 266 ALA A N 1
ATOM 1542 C CA . ALA A 1 247 ? 102.499 33.154 77.819 1.00 66.82 266 ALA A CA 1
ATOM 1543 C C . ALA A 1 247 ? 102.816 33.170 76.320 1.00 67.69 266 ALA A C 1
ATOM 1544 O O . ALA A 1 247 ? 103.949 33.412 75.930 1.00 72.61 266 ALA A O 1
ATOM 1546 N N . THR A 1 248 ? 101.811 32.926 75.482 1.00 68.67 267 THR A N 1
ATOM 1547 C CA . THR A 1 248 ? 102.034 32.867 74.041 1.00 66.62 267 THR A CA 1
ATOM 1548 C C . THR A 1 248 ? 101.811 34.206 73.344 1.00 72.59 267 THR A C 1
ATOM 1549 O O . THR A 1 248 ? 102.018 34.320 72.136 1.00 77.29 267 THR A O 1
ATOM 1553 N N . LEU A 1 249 ? 101.391 35.216 74.099 1.00 62.40 268 LEU A N 1
ATOM 1554 C CA . LEU A 1 249 ? 101.202 36.547 73.532 1.00 62.70 268 LEU A CA 1
ATOM 1555 C C . LEU A 1 249 ? 102.533 37.118 73.034 1.00 64.27 268 LEU A C 1
ATOM 1556 O O . LEU A 1 249 ? 103.583 36.894 73.640 1.00 63.10 268 LEU A O 1
ATOM 1561 N N . LYS A 1 250 ? 102.473 37.841 71.918 1.00 63.64 269 LYS A N 1
ATOM 1562 C CA . LYS A 1 250 ? 103.660 38.328 71.222 1.00 70.70 269 LYS A CA 1
ATOM 1563 C C . LYS A 1 250 ? 103.580 39.841 71.046 1.00 70.46 269 LYS A C 1
ATOM 1564 O O . LYS A 1 250 ? 102.507 40.422 71.201 1.00 73.89 269 LYS A O 1
ATOM 1570 N N . PRO A 1 251 ? 104.716 40.490 70.733 1.00 71.88 270 PRO A N 1
ATOM 1571 C CA . PRO A 1 251 ? 104.664 41.921 70.414 1.00 77.15 270 PRO A CA 1
ATOM 1572 C C . PRO A 1 251 ? 103.617 42.211 69.342 1.00 83.57 270 PRO A C 1
ATOM 1573 O O . PRO A 1 251 ? 103.568 41.520 68.323 1.00 71.69 270 PRO A O 1
ATOM 1577 N N . GLY A 1 252 ? 102.779 43.214 69.585 1.00 70.39 271 GLY A N 1
ATOM 1578 C CA . GLY A 1 252 ? 101.673 43.512 68.696 1.00 70.07 271 GLY A CA 1
ATOM 1579 C C . GLY A 1 252 ? 100.353 43.193 69.371 1.00 72.63 271 GLY A C 1
ATOM 1580 O O . GLY A 1 252 ? 99.390 43.952 69.258 1.00 74.71 271 GLY A O 1
ATOM 1581 N N . ASP A 1 253 ? 100.313 42.066 70.075 1.00 66.53 272 ASP A N 1
ATOM 1582 C CA . ASP A 1 253 ? 99.141 41.688 70.859 1.00 70.25 272 ASP A CA 1
ATOM 1583 C C . ASP A 1 253 ? 98.935 42.675 71.999 1.00 72.71 272 ASP A C 1
ATOM 1584 O O . ASP A 1 253 ? 99.900 43.197 72.558 1.00 74.23 272 ASP A O 1
ATOM 1589 N N . VAL A 1 254 ? 97.676 42.921 72.348 1.00 68.88 273 VAL A N 1
ATOM 1590 C CA . VAL A 1 254 ? 97.352 43.806 73.460 1.00 59.79 273 VAL A CA 1
ATOM 1591 C C . VAL A 1 254 ? 96.601 43.043 74.548 1.00 69.31 273 VAL A C 1
ATOM 1592 O O . VAL A 1 254 ? 95.550 42.462 74.291 1.00 67.85 273 VAL A O 1
ATOM 1596 N N . LEU A 1 255 ? 97.144 43.038 75.762 1.00 71.74 274 LEU A N 1
ATOM 1597 C CA . LEU A 1 255 ? 96.485 42.378 76.885 1.00 65.19 274 LEU A CA 1
ATOM 1598 C C . LEU A 1 255 ? 95.753 43.384 77.767 1.00 72.77 274 LEU A C 1
ATOM 1599 O O . LEU A 1 255 ? 96.348 44.340 78.265 1.00 74.95 274 LEU A O 1
ATOM 1604 N N . ILE A 1 256 ? 94.456 43.155 77.943 1.00 68.63 275 ILE A N 1
ATOM 1605 C CA . ILE A 1 256 ? 93.602 43.981 78.781 1.00 65.47 275 ILE A CA 1
ATOM 1606 C C . ILE A 1 256 ? 93.147 43.171 79.988 1.00 67.66 275 ILE A C 1
ATOM 1607 O O . ILE A 1 256 ? 92.529 42.117 79.839 1.00 66.54 275 ILE A O 1
ATOM 1612 N N . GLN A 1 257 ? 93.461 43.657 81.184 1.00 68.39 276 GLN A N 1
ATOM 1613 C CA . GLN A 1 257 ? 93.045 42.985 82.410 1.00 70.00 276 GLN A CA 1
ATOM 1614 C C . GLN A 1 257 ? 92.268 43.944 83.303 1.00 74.35 276 GLN A C 1
ATOM 1615 O O . GLN A 1 257 ? 92.852 44.600 84.164 1.00 77.26 276 GLN A O 1
ATOM 1621 N N . PRO A 1 258 ? 90.944 44.031 83.095 1.00 75.07 277 PRO A N 1
ATOM 1622 C CA . PRO A 1 258 ? 90.099 44.955 83.859 1.00 74.98 277 PRO A CA 1
ATOM 1623 C C . PRO A 1 258 ? 90.266 44.761 85.361 1.00 74.88 277 PRO A C 1
ATOM 1624 O O . PRO A 1 258 ? 90.365 43.622 85.820 1.00 72.49 277 PRO A O 1
ATOM 1628 N N . PRO A 1 259 ? 90.321 45.867 86.115 1.00 79.91 278 PRO A N 1
ATOM 1629 C CA . PRO A 1 259 ? 90.477 45.828 87.573 1.00 78.67 278 PRO A CA 1
ATOM 1630 C C . PRO A 1 259 ? 89.218 45.286 88.240 1.00 84.24 278 PRO A C 1
ATOM 1631 O O . PRO A 1 259 ? 88.235 46.012 88.381 1.00 87.97 278 PRO A O 1
ATOM 1635 N N . LEU A 1 260 ? 89.250 44.021 88.645 1.00 81.67 279 LEU A N 1
ATOM 1636 C CA . LEU A 1 260 ? 88.054 43.367 89.162 1.00 75.45 279 LEU A CA 1
ATOM 1637 C C . LEU A 1 260 ? 88.258 42.702 90.517 1.00 79.53 279 LEU A C 1
ATOM 1638 O O . LEU A 1 260 ? 87.517 41.790 90.878 1.00 84.08 279 LEU A O 1
ATOM 1643 N N . SER A 1 261 ? 89.255 43.157 91.268 1.00 82.07 280 SER A N 1
ATOM 1644 C CA . SER A 1 261 ? 89.516 42.581 92.580 1.00 87.86 280 SER A CA 1
ATOM 1645 C C . SER A 1 261 ? 88.360 42.885 93.525 1.00 91.42 280 SER A C 1
ATOM 1646 O O . SER A 1 261 ? 88.029 44.047 93.760 1.00 94.73 280 SER A O 1
ATOM 1649 N N . GLY A 1 262 ? 87.738 41.834 94.049 1.00 90.06 281 GLY A N 1
ATOM 1650 C CA . GLY A 1 262 ? 86.647 41.990 94.993 1.00 94.56 281 GLY A CA 1
ATOM 1651 C C . GLY A 1 262 ? 85.300 41.606 94.414 1.00 99.36 281 GLY A C 1
ATOM 1652 O O . GLY A 1 262 ? 84.336 41.405 95.151 1.00 102.73 281 GLY A O 1
ATOM 1653 N N . TYR A 1 263 ? 85.232 41.508 93.090 1.00 98.80 282 TYR A N 1
ATOM 1654 C CA . TYR A 1 263 ? 83.998 41.119 92.416 1.00 91.68 282 TYR A CA 1
ATOM 1655 C C . TYR A 1 263 ? 83.823 39.606 92.428 1.00 89.81 282 TYR A C 1
ATOM 1656 O O . TYR A 1 263 ? 84.657 38.873 91.899 1.00 91.86 282 TYR A O 1
ATOM 1665 N N . GLY A 1 264 ? 82.732 39.148 93.033 1.00 91.74 283 GLY A N 1
ATOM 1666 C CA . GLY A 1 264 ? 82.436 37.729 93.103 1.00 86.26 283 GLY A CA 1
ATOM 1667 C C . GLY A 1 264 ? 82.085 37.159 91.746 1.00 86.31 283 GLY A C 1
ATOM 1668 O O . GLY A 1 264 ? 81.788 37.903 90.811 1.00 87.32 283 GLY A O 1
ATOM 1669 N N . THR A 1 265 ? 82.118 35.835 91.636 1.00 87.58 284 THR A N 1
ATOM 1670 C CA . THR A 1 265 ? 81.831 35.168 90.372 1.00 86.37 284 THR A CA 1
ATOM 1671 C C . THR A 1 265 ? 80.342 35.223 90.039 1.00 89.65 284 THR A C 1
ATOM 1672 O O . THR A 1 265 ? 79.956 35.186 88.874 1.00 92.42 284 THR A O 1
ATOM 1676 N N . THR A 1 266 ? 79.509 35.315 91.069 1.00 92.88 285 THR A N 1
ATOM 1677 C CA . THR A 1 266 ? 78.065 35.340 90.881 1.00 96.10 285 THR A CA 1
ATOM 1678 C C . THR A 1 266 ? 77.469 36.681 91.302 1.00 91.31 285 THR A C 1
ATOM 1679 O O . THR A 1 266 ? 76.295 36.763 91.657 1.00 91.60 285 THR A O 1
ATOM 1683 N N . ASP A 1 267 ? 78.283 37.731 91.250 1.00 88.13 286 ASP A N 1
ATOM 1684 C CA . ASP A 1 267 ? 77.873 39.051 91.719 1.00 91.24 286 ASP A CA 1
ATOM 1685 C C . ASP A 1 267 ? 77.215 39.875 90.613 1.00 87.91 286 ASP A C 1
ATOM 1686 O O . ASP A 1 267 ? 77.846 40.752 90.027 1.00 88.57 286 ASP A O 1
ATOM 1691 N N . PHE A 1 268 ? 75.944 39.598 90.339 1.00 89.67 287 PHE A N 1
ATOM 1692 C CA . PHE A 1 268 ? 75.214 40.313 89.294 1.00 92.07 287 PHE A CA 1
ATOM 1693 C C . PHE A 1 268 ? 74.503 41.556 89.820 1.00 98.37 287 PHE A C 1
ATOM 1694 O O . PHE A 1 268 ? 73.711 42.173 89.110 1.00 100.74 287 PHE A O 1
ATOM 1702 N N . GLY A 1 269 ? 74.786 41.919 91.066 1.00 99.29 288 GLY A N 1
ATOM 1703 C CA . GLY A 1 269 ? 74.184 43.096 91.662 1.00 100.71 288 GLY A CA 1
ATOM 1704 C C . GLY A 1 269 ? 75.015 44.342 91.427 1.00 103.79 288 GLY A C 1
ATOM 1705 O O . GLY A 1 269 ? 74.701 45.414 91.942 1.00 110.81 288 GLY A O 1
ATOM 1706 N N . ARG A 1 270 ? 76.083 44.200 90.648 1.00 99.05 289 ARG A N 1
ATOM 1707 C CA . ARG A 1 270 ? 76.978 45.317 90.370 1.00 96.79 289 ARG A CA 1
ATOM 1708 C C . ARG A 1 270 ? 77.317 45.404 88.886 1.00 89.46 289 ARG A C 1
ATOM 1709 O O . ARG A 1 270 ? 78.458 45.679 88.514 1.00 86.22 289 ARG A O 1
ATOM 1717 N N . VAL A 1 271 ? 76.315 45.168 88.046 1.00 75.50 290 VAL A N 1
ATOM 1718 C CA . VAL A 1 271 ? 76.478 45.237 86.593 1.00 79.45 290 VAL A CA 1
ATOM 1719 C C . VAL A 1 271 ? 77.044 46.572 86.066 1.00 79.28 290 VAL A C 1
ATOM 1720 O O . VAL A 1 271 ? 77.901 46.560 85.184 1.00 83.58 290 VAL A O 1
ATOM 1724 N N . PRO A 1 272 ? 76.571 47.721 86.594 1.00 79.43 291 PRO A N 1
ATOM 1725 C CA . PRO A 1 272 ? 77.188 48.988 86.176 1.00 80.20 291 PRO A CA 1
ATOM 1726 C C . PRO A 1 272 ? 78.702 49.049 86.387 1.00 84.59 291 PRO A C 1
ATOM 1727 O O . PRO A 1 272 ? 79.421 49.471 85.480 1.00 82.38 291 PRO A O 1
ATOM 1731 N N . GLN A 1 273 ? 79.174 48.641 87.562 1.00 86.09 292 GLN A N 1
ATOM 1732 C CA . GLN A 1 273 ? 80.599 48.705 87.872 1.00 88.51 292 GLN A CA 1
ATOM 1733 C C . GLN A 1 273 ? 81.401 47.709 87.041 1.00 92.79 292 GLN A C 1
ATOM 1734 O O . GLN A 1 273 ? 82.516 48.005 86.608 1.00 92.00 292 GLN A O 1
ATOM 1740 N N . LEU A 1 274 ? 80.826 46.529 86.830 1.00 87.58 293 LEU A N 1
ATOM 1741 C CA . LEU A 1 274 ? 81.463 45.491 86.031 1.00 78.50 293 LEU A CA 1
ATOM 1742 C C . LEU A 1 274 ? 81.728 45.968 84.607 1.00 81.10 293 LEU A C 1
ATOM 1743 O O . LEU A 1 274 ? 82.843 45.846 84.103 1.00 77.59 293 LEU A O 1
ATOM 1748 N N . ILE A 1 275 ? 80.700 46.517 83.969 1.00 81.60 294 ILE A N 1
ATOM 1749 C CA . ILE A 1 275 ? 80.832 47.041 82.614 1.00 77.77 294 ILE A CA 1
ATOM 1750 C C . ILE A 1 275 ? 81.838 48.187 82.557 1.00 81.91 294 ILE A C 1
ATOM 1751 O O . ILE A 1 275 ? 82.659 48.260 81.645 1.00 87.02 294 ILE A O 1
ATOM 1756 N N . ASP A 1 276 ? 81.780 49.075 83.544 1.00 82.55 295 ASP A N 1
ATOM 1757 C CA . ASP A 1 276 ? 82.646 50.248 83.557 1.00 83.61 295 ASP A CA 1
ATOM 1758 C C . ASP A 1 276 ? 84.113 49.883 83.761 1.00 84.34 295 ASP A C 1
ATOM 1759 O O . ASP A 1 276 ? 85.005 50.557 83.242 1.00 84.85 295 ASP A O 1
ATOM 1764 N N . ALA A 1 277 ? 84.357 48.822 84.524 1.00 80.31 296 ALA A N 1
ATOM 1765 C CA . ALA A 1 277 ? 85.714 48.348 84.762 1.00 78.11 296 ALA A CA 1
ATOM 1766 C C . ALA A 1 277 ? 86.363 47.920 83.454 1.00 77.69 296 ALA A C 1
ATOM 1767 O O . ALA A 1 277 ? 87.516 48.254 83.184 1.00 81.71 296 ALA A O 1
ATOM 1769 N N . GLY A 1 278 ? 85.612 47.183 82.643 1.00 75.99 297 GLY A N 1
ATOM 1770 C CA . GLY A 1 278 ? 86.090 46.756 81.343 1.00 73.40 297 GLY A CA 1
ATOM 1771 C C . GLY A 1 278 ? 86.269 47.942 80.420 1.00 73.20 297 GLY A C 1
ATOM 1772 O O . GLY A 1 278 ? 87.195 47.978 79.610 1.00 75.17 297 GLY A O 1
ATOM 1773 N N . TYR A 1 279 ? 85.383 48.923 80.552 1.00 72.89 298 TYR A N 1
ATOM 1774 C CA . TYR A 1 279 ? 85.445 50.124 79.724 1.00 77.62 298 TYR A CA 1
ATOM 1775 C C . TYR A 1 279 ? 86.652 51.008 80.051 1.00 80.61 298 TYR A C 1
ATOM 1776 O O . TYR A 1 279 ? 87.322 51.514 79.150 1.00 76.75 298 TYR A O 1
ATOM 1785 N N . ARG A 1 280 ? 86.920 51.204 81.338 1.00 79.78 299 ARG A N 1
ATOM 1786 C CA . ARG A 1 280 ? 88.023 52.064 81.753 1.00 82.67 299 ARG A CA 1
ATOM 1787 C C . ARG A 1 280 ? 89.375 51.437 81.437 1.00 80.58 299 ARG A C 1
ATOM 1788 O O . ARG A 1 280 ? 90.323 52.140 81.081 1.00 80.58 299 ARG A O 1
ATOM 1796 N N . ALA A 1 281 ? 89.459 50.116 81.566 1.00 77.29 300 ALA A N 1
ATOM 1797 C CA . ALA A 1 281 ? 90.704 49.398 81.309 1.00 74.60 300 ALA A CA 1
ATOM 1798 C C . ALA A 1 281 ? 91.091 49.466 79.837 1.00 77.35 300 ALA A C 1
ATOM 1799 O O . ALA A 1 281 ? 92.270 49.410 79.492 1.00 84.69 300 ALA A O 1
ATOM 1801 N N . THR A 1 282 ? 90.092 49.590 78.971 1.00 73.18 301 THR A N 1
ATOM 1802 C CA . THR A 1 282 ? 90.333 49.660 77.536 1.00 73.48 301 THR A CA 1
ATOM 1803 C C . THR A 1 282 ? 90.568 51.104 77.108 1.00 79.82 301 THR A C 1
ATOM 1804 O O . THR A 1 282 ? 91.346 51.377 76.193 1.00 81.27 301 THR A O 1
ATOM 1808 N N . THR A 1 283 ? 89.895 52.027 77.788 1.00 78.09 302 THR A N 1
ATOM 1809 C CA . THR A 1 283 ? 90.017 53.448 77.490 1.00 82.71 302 THR A CA 1
ATOM 1810 C C . THR A 1 283 ? 91.433 53.962 77.756 1.00 92.39 302 THR A C 1
ATOM 1811 O O . THR A 1 283 ? 91.967 54.764 76.989 1.00 94.07 302 THR A O 1
ATOM 1815 N N . VAL A 1 284 ? 92.048 53.482 78.833 1.00 90.56 303 VAL A N 1
ATOM 1816 C CA . VAL A 1 284 ? 93.389 53.927 79.201 1.00 92.98 303 VAL A CA 1
ATOM 1817 C C . VAL A 1 284 ? 94.445 53.431 78.214 1.00 91.58 303 VAL A C 1
ATOM 1818 O O . VAL A 1 284 ? 95.561 53.951 78.172 1.00 99.34 303 VAL A O 1
ATOM 1822 N N . LEU A 1 285 ? 94.081 52.429 77.419 1.00 76.69 304 LEU A N 1
ATOM 1823 C CA . LEU A 1 285 ? 94.993 51.854 76.439 1.00 71.47 304 LEU A CA 1
ATOM 1824 C C . LEU A 1 285 ? 94.762 52.411 75.034 1.00 75.76 304 LEU A C 1
ATOM 1825 O O . LEU A 1 285 ? 95.320 51.903 74.062 1.00 83.17 304 LEU A O 1
ATOM 1830 N N . ALA A 1 286 ? 93.949 53.459 74.934 1.00 74.05 305 ALA A N 1
ATOM 1831 C CA . ALA A 1 286 ? 93.579 54.026 73.636 1.00 88.23 305 ALA A CA 1
ATOM 1832 C C . ALA A 1 286 ? 94.782 54.496 72.817 1.00 92.62 305 ALA A C 1
ATOM 1833 O O . ALA A 1 286 ? 94.759 54.445 71.587 1.00 90.55 305 ALA A O 1
ATOM 1835 N N . ALA A 1 287 ? 95.826 54.956 73.499 1.00 92.08 306 ALA A N 1
ATOM 1836 C CA . ALA A 1 287 ? 97.047 55.375 72.821 1.00 95.21 306 ALA A CA 1
ATOM 1837 C C . ALA A 1 287 ? 97.677 54.208 72.064 1.00 96.63 306 ALA A C 1
ATOM 1838 O O . ALA A 1 287 ? 98.070 54.345 70.905 1.00 101.54 306 ALA A O 1
ATOM 1840 N N . ARG A 1 288 ? 97.762 53.059 72.728 1.00 84.11 307 ARG A N 1
ATOM 1841 C CA . ARG A 1 288 ? 98.376 51.873 72.144 1.00 81.86 307 ARG A CA 1
ATOM 1842 C C . ARG A 1 288 ? 97.456 51.196 71.130 1.00 91.07 307 ARG A C 1
ATOM 1843 O O . ARG A 1 288 ? 97.913 50.712 70.093 1.00 96.44 307 ARG A O 1
ATOM 1851 N N . LEU A 1 289 ? 96.160 51.169 71.432 1.00 90.76 308 LEU A N 1
ATOM 1852 C CA . LEU A 1 289 ? 95.173 50.561 70.544 1.00 82.17 308 LEU A CA 1
ATOM 1853 C C . LEU A 1 289 ? 95.035 51.323 69.231 1.00 84.60 308 LEU A C 1
ATOM 1854 O O . LEU A 1 289 ? 94.719 50.737 68.195 1.00 85.04 308 LEU A O 1
ATOM 1859 N N . ALA A 1 290 ? 95.271 52.631 69.279 1.00 84.41 309 ALA A N 1
ATOM 1860 C CA . ALA A 1 290 ? 95.126 53.478 68.100 1.00 91.21 309 ALA A CA 1
ATOM 1861 C C . ALA A 1 290 ? 96.077 53.067 66.978 1.00 99.00 309 ALA A C 1
ATOM 1862 O O . ALA A 1 290 ? 95.804 53.314 65.804 1.00 105.92 309 ALA A O 1
ATOM 1864 N N . GLU A 1 291 ? 97.185 52.429 67.344 1.00 96.91 310 GLU A N 1
ATOM 1865 C CA . GLU A 1 291 ? 98.181 51.990 66.371 1.00 108.20 310 GLU A CA 1
ATOM 1866 C C . GLU A 1 291 ? 97.667 50.855 65.485 1.00 109.34 310 GLU A C 1
ATOM 1867 O O . GLU A 1 291 ? 98.314 50.481 64.506 1.00 111.08 310 GLU A O 1
ATOM 1873 N N . LEU A 1 292 ? 96.506 50.310 65.836 1.00 103.95 311 LEU A N 1
ATOM 1874 C CA . LEU A 1 292 ? 95.875 49.256 65.048 1.00 101.14 311 LEU A CA 1
ATOM 1875 C C . LEU A 1 292 ? 94.980 49.843 63.962 1.00 103.54 311 LEU A C 1
ATOM 1876 O O . LEU A 1 292 ? 94.168 50.731 64.225 1.00 105.80 311 LEU A O 1
ATOM 1881 N N . ARG B 1 3 ? 126.003 -0.022 94.815 1.00 123.28 22 ARG B N 1
ATOM 1882 C CA . ARG B 1 3 ? 124.614 -0.121 94.377 1.00 122.35 22 ARG B CA 1
ATOM 1883 C C . ARG B 1 3 ? 123.867 1.199 94.567 1.00 107.42 22 ARG B C 1
ATOM 1884 O O . ARG B 1 3 ? 124.074 1.895 95.561 1.00 103.80 22 ARG B O 1
ATOM 1892 N N . PRO B 1 4 ? 122.992 1.543 93.608 1.00 100.07 23 PRO B N 1
ATOM 1893 C CA . PRO B 1 4 ? 122.267 2.819 93.614 1.00 96.25 23 PRO B CA 1
ATOM 1894 C C . PRO B 1 4 ? 121.158 2.877 94.661 1.00 92.44 23 PRO B C 1
ATOM 1895 O O . PRO B 1 4 ? 120.590 1.843 95.017 1.00 92.98 23 PRO B O 1
ATOM 1899 N N . LYS B 1 5 ? 120.864 4.081 95.147 1.00 86.17 24 LYS B N 1
ATOM 1900 C CA . LYS B 1 5 ? 119.737 4.293 96.047 1.00 77.12 24 LYS B CA 1
ATOM 1901 C C . LYS B 1 5 ? 118.450 4.244 95.240 1.00 76.99 24 LYS B C 1
ATOM 1902 O O . LYS B 1 5 ? 118.350 4.867 94.182 1.00 74.63 24 LYS B O 1
ATOM 1908 N N . ILE B 1 6 ? 117.469 3.500 95.738 1.00 74.46 25 ILE B N 1
ATOM 1909 C CA . ILE B 1 6 ? 116.225 3.292 95.007 1.00 68.91 25 ILE B CA 1
ATOM 1910 C C . ILE B 1 6 ? 115.039 3.975 95.679 1.00 74.59 25 ILE B C 1
ATOM 1911 O O . ILE B 1 6 ? 114.723 3.701 96.836 1.00 71.13 25 ILE B O 1
ATOM 1916 N N . GLY B 1 7 ? 114.388 4.873 94.947 1.00 69.11 26 GLY B N 1
ATOM 1917 C CA . GLY B 1 7 ? 113.190 5.529 95.429 1.00 62.96 26 GLY B CA 1
ATOM 1918 C C . GLY B 1 7 ? 111.961 4.841 94.875 1.00 68.36 26 GLY B C 1
ATOM 1919 O O . GLY B 1 7 ? 111.957 4.408 93.728 1.00 67.69 26 GLY B O 1
ATOM 1920 N N . LEU B 1 8 ? 110.922 4.718 95.692 1.00 64.79 27 LEU B N 1
ATOM 1921 C CA . LEU B 1 8 ? 109.669 4.133 95.231 1.00 59.62 27 LEU B CA 1
ATOM 1922 C C . LEU B 1 8 ? 108.581 5.196 95.223 1.00 59.70 27 LEU B C 1
ATOM 1923 O O . LEU B 1 8 ? 108.354 5.870 96.224 1.00 63.52 27 LEU B O 1
ATOM 1928 N N . VAL B 1 9 ? 107.923 5.346 94.079 1.00 58.54 28 VAL B N 1
ATOM 1929 C CA . VAL B 1 9 ? 106.890 6.356 93.903 1.00 60.28 28 VAL B CA 1
ATOM 1930 C C . VAL B 1 9 ? 105.547 5.667 93.696 1.00 62.30 28 VAL B C 1
ATOM 1931 O O . VAL B 1 9 ? 105.371 4.926 92.738 1.00 66.41 28 VAL B O 1
ATOM 1935 N N . LEU B 1 10 ? 104.607 5.902 94.604 1.00 65.95 29 LEU B N 1
ATOM 1936 C CA . LEU B 1 10 ? 103.313 5.237 94.538 1.00 56.73 29 LEU B CA 1
ATOM 1937 C C . LEU B 1 10 ? 102.213 6.234 94.203 1.00 55.13 29 LEU B C 1
ATOM 1938 O O . LEU B 1 10 ? 101.876 7.093 95.017 1.00 60.48 29 LEU B O 1
ATOM 1943 N N . SER B 1 11 ? 101.657 6.117 93.003 1.00 54.52 30 SER B N 1
ATOM 1944 C CA . SER B 1 11 ? 100.676 7.083 92.517 1.00 52.87 30 SER B CA 1
ATOM 1945 C C . SER B 1 11 ? 99.392 7.045 93.331 1.00 58.29 30 SER B C 1
ATOM 1946 O O . SER B 1 11 ? 99.116 6.076 94.043 1.00 56.37 30 SER B O 1
ATOM 1949 N N . GLY B 1 12 ? 98.607 8.110 93.215 1.00 54.02 31 GLY B N 1
ATOM 1950 C CA . GLY B 1 12 ? 97.423 8.269 94.034 1.00 52.97 31 GLY B CA 1
ATOM 1951 C C . GLY B 1 12 ? 96.180 7.609 93.475 1.00 62.58 31 GLY B C 1
ATOM 1952 O O . GLY B 1 12 ? 96.125 7.233 92.307 1.00 57.69 31 GLY B O 1
ATOM 1953 N N . GLY B 1 13 ? 95.172 7.476 94.329 1.00 63.09 32 GLY B N 1
ATOM 1954 C CA . GLY B 1 13 ? 93.917 6.862 93.949 1.00 64.35 32 GLY B CA 1
ATOM 1955 C C . GLY B 1 13 ? 93.200 6.368 95.186 1.00 67.08 32 GLY B C 1
ATOM 1956 O O . GLY B 1 13 ? 93.557 6.732 96.308 1.00 67.70 32 GLY B O 1
ATOM 1957 N N . ALA B 1 14 ? 92.179 5.544 94.987 1.00 65.87 33 ALA B N 1
ATOM 1958 C CA . ALA B 1 14 ? 91.489 4.925 96.108 1.00 69.49 33 ALA B CA 1
ATOM 1959 C C . ALA B 1 14 ? 91.672 3.414 96.063 1.00 64.01 33 ALA B C 1
ATOM 1960 O O . ALA B 1 14 ? 92.749 2.916 96.378 1.00 67.03 33 ALA B O 1
ATOM 1962 N N . ALA B 1 15 ? 90.629 2.692 95.661 1.00 63.20 34 ALA B N 1
ATOM 1963 C CA . ALA B 1 15 ? 90.661 1.229 95.642 1.00 64.63 34 ALA B CA 1
ATOM 1964 C C . ALA B 1 15 ? 91.847 0.673 94.847 1.00 62.80 34 ALA B C 1
ATOM 1965 O O . ALA B 1 15 ? 92.535 -0.247 95.298 1.00 67.56 34 ALA B O 1
ATOM 1967 N N . ARG B 1 16 ? 92.095 1.254 93.678 1.00 59.52 35 ARG B N 1
ATOM 1968 C CA . ARG B 1 16 ? 93.180 0.806 92.808 1.00 60.53 35 ARG B CA 1
ATOM 1969 C C . ARG B 1 16 ? 94.532 0.863 93.511 1.00 62.03 35 ARG B C 1
ATOM 1970 O O . ARG B 1 16 ? 95.452 0.106 93.182 1.00 59.10 35 ARG B O 1
ATOM 1978 N N . GLY B 1 17 ? 94.640 1.754 94.491 1.00 61.48 36 GLY B N 1
ATOM 1979 C CA . GLY B 1 17 ? 95.862 1.898 95.260 1.00 57.92 36 GLY B CA 1
ATOM 1980 C C . GLY B 1 17 ? 96.287 0.620 95.961 1.00 61.92 36 GLY B C 1
ATOM 1981 O O . GLY B 1 17 ? 97.465 0.442 96.277 1.00 66.02 36 GLY B O 1
ATOM 1982 N N . LEU B 1 18 ? 95.338 -0.282 96.196 1.00 58.23 37 LEU B N 1
ATOM 1983 C CA . LEU B 1 18 ? 95.673 -1.541 96.853 1.00 60.93 37 LEU B CA 1
ATOM 1984 C C . LEU B 1 18 ? 96.644 -2.361 96.011 1.00 62.04 37 LEU B C 1
ATOM 1985 O O . LEU B 1 18 ? 97.378 -3.200 96.540 1.00 66.47 37 LEU B O 1
ATOM 1990 N N . ALA B 1 19 ? 96.665 -2.100 94.704 1.00 57.26 38 ALA B N 1
ATOM 1991 C CA . ALA B 1 19 ? 97.607 -2.779 93.825 1.00 55.38 38 ALA B CA 1
ATOM 1992 C C . ALA B 1 19 ? 99.051 -2.543 94.273 1.00 52.77 38 ALA B C 1
ATOM 1993 O O . ALA B 1 19 ? 99.918 -3.397 94.064 1.00 62.44 38 ALA B O 1
ATOM 1995 N N . HIS B 1 20 ? 99.297 -1.400 94.913 1.00 53.25 39 HIS B N 1
ATOM 1996 C CA . HIS B 1 20 ? 100.625 -1.098 95.447 1.00 61.09 39 HIS B CA 1
ATOM 1997 C C . HIS B 1 20 ? 101.124 -2.216 96.358 1.00 63.46 39 HIS B C 1
ATOM 1998 O O . HIS B 1 20 ? 102.300 -2.590 96.301 1.00 68.99 39 HIS B O 1
ATOM 2005 N N . ILE B 1 21 ? 100.221 -2.766 97.170 1.00 60.78 40 ILE B N 1
ATOM 2006 C CA . ILE B 1 21 ? 100.575 -3.866 98.067 1.00 60.27 40 ILE B CA 1
ATOM 2007 C C . ILE B 1 21 ? 101.204 -5.008 97.272 1.00 61.75 40 ILE B C 1
ATOM 2008 O O . ILE B 1 21 ? 102.278 -5.511 97.628 1.00 59.10 40 ILE B O 1
ATOM 2013 N N . GLY B 1 22 ? 100.557 -5.375 96.167 1.00 58.72 41 GLY B N 1
ATOM 2014 C CA . GLY B 1 22 ? 101.066 -6.430 95.310 1.00 58.04 41 GLY B CA 1
ATOM 2015 C C . GLY B 1 22 ? 102.472 -6.116 94.842 1.00 58.65 41 GLY B C 1
ATOM 2016 O O . GLY B 1 22 ? 103.363 -6.972 94.901 1.00 69.80 41 GLY B O 1
ATOM 2017 N N . VAL B 1 23 ? 102.679 -4.870 94.419 1.00 54.17 42 VAL B N 1
ATOM 2018 C CA . VAL B 1 23 ? 103.989 -4.444 93.958 1.00 61.28 42 VAL B CA 1
ATOM 2019 C C . VAL B 1 23 ? 104.998 -4.696 95.064 1.00 68.63 42 VAL B C 1
ATOM 2020 O O . VAL B 1 23 ? 106.050 -5.308 94.832 1.00 68.43 42 VAL B O 1
ATOM 2024 N N . LEU B 1 24 ? 104.643 -4.273 96.277 1.00 65.24 43 LEU B N 1
ATOM 2025 C CA . LEU B 1 24 ? 105.551 -4.397 97.404 1.00 59.59 43 LEU B CA 1
ATOM 2026 C C . LEU B 1 24 ? 105.867 -5.862 97.600 1.00 64.14 43 LEU B C 1
ATOM 2027 O O . LEU B 1 24 ? 107.039 -6.235 97.759 1.00 62.73 43 LEU B O 1
ATOM 2032 N N . LYS B 1 25 ? 104.828 -6.694 97.512 1.00 59.91 44 LYS B N 1
ATOM 2033 C CA . LYS B 1 25 ? 105.000 -8.118 97.752 1.00 67.34 44 LYS B CA 1
ATOM 2034 C C . LYS B 1 25 ? 106.026 -8.668 96.783 1.00 70.58 44 LYS B C 1
ATOM 2035 O O . LYS B 1 25 ? 106.875 -9.477 97.156 1.00 72.27 44 LYS B O 1
ATOM 2041 N N . ALA B 1 26 ? 105.969 -8.193 95.543 1.00 67.15 45 ALA B N 1
ATOM 2042 C CA . ALA B 1 26 ? 106.884 -8.683 94.526 1.00 62.81 45 ALA B CA 1
ATOM 2043 C C . ALA B 1 26 ? 108.270 -8.084 94.729 1.00 68.68 45 ALA B C 1
ATOM 2044 O O . ALA B 1 26 ? 109.278 -8.781 94.581 1.00 74.13 45 ALA B O 1
ATOM 2046 N N . LEU B 1 27 ? 108.318 -6.805 95.102 1.00 62.52 46 LEU B N 1
ATOM 2047 C CA . LEU B 1 27 ? 109.601 -6.125 95.256 1.00 69.52 46 LEU B CA 1
ATOM 2048 C C . LEU B 1 27 ? 110.451 -6.801 96.321 1.00 76.93 46 LEU B C 1
ATOM 2049 O O . LEU B 1 27 ? 111.635 -7.068 96.107 1.00 80.44 46 LEU B O 1
ATOM 2054 N N . ASP B 1 28 ? 109.835 -7.087 97.464 1.00 72.35 47 ASP B N 1
ATOM 2055 C CA . ASP B 1 28 ? 110.510 -7.806 98.533 1.00 72.92 47 ASP B CA 1
ATOM 2056 C C . ASP B 1 28 ? 110.900 -9.202 98.075 1.00 76.71 47 ASP B C 1
ATOM 2057 O O . ASP B 1 28 ? 111.947 -9.719 98.459 1.00 81.71 47 ASP B O 1
ATOM 2062 N N . GLU B 1 29 ? 110.062 -9.806 97.240 1.00 80.02 48 GLU B N 1
ATOM 2063 C CA . GLU B 1 29 ? 110.297 -11.180 96.824 1.00 80.50 48 GLU B 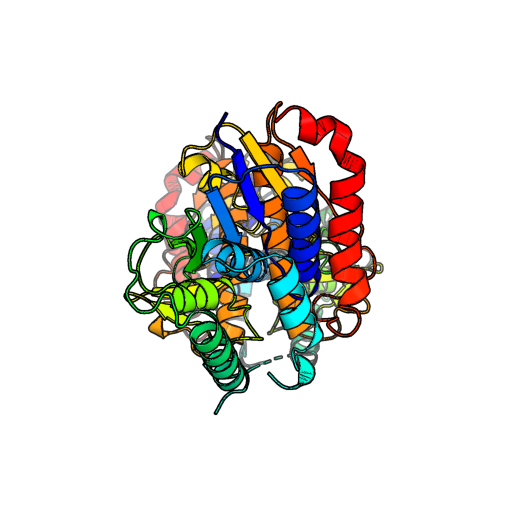CA 1
ATOM 2064 C C . GLU B 1 29 ? 111.505 -11.249 95.896 1.00 83.41 48 GLU B C 1
ATOM 2065 O O . GLU B 1 29 ? 112.248 -12.229 95.902 1.00 83.69 48 GLU B O 1
ATOM 2071 N N . GLN B 1 30 ? 111.704 -10.195 95.110 1.00 82.74 49 GLN B N 1
ATOM 2072 C CA . GLN B 1 30 ? 112.841 -10.122 94.200 1.00 84.23 49 GLN B CA 1
ATOM 2073 C C . GLN B 1 30 ? 114.079 -9.529 94.877 1.00 83.30 49 GLN B C 1
ATOM 2074 O O . GLN B 1 30 ? 115.124 -9.369 94.247 1.00 83.58 49 GLN B O 1
ATOM 2080 N N . GLY B 1 31 ? 113.959 -9.203 96.159 1.00 84.57 50 GLY B N 1
ATOM 2081 C CA . GLY B 1 31 ? 115.076 -8.662 96.911 1.00 85.59 50 GLY B CA 1
ATOM 2082 C C . GLY B 1 31 ? 115.517 -7.284 96.453 1.00 86.00 50 GLY B C 1
ATOM 2083 O O . GLY B 1 31 ? 116.711 -6.989 96.396 1.00 94.12 50 GLY B O 1
ATOM 2084 N N . ILE B 1 32 ? 114.550 -6.437 96.121 1.00 78.70 51 ILE B N 1
ATOM 2085 C CA . ILE B 1 32 ? 114.835 -5.059 95.749 1.00 82.47 51 ILE B CA 1
ATOM 2086 C C . ILE B 1 32 ? 114.703 -4.173 96.979 1.00 83.72 51 ILE B C 1
ATOM 2087 O O . ILE B 1 32 ? 113.615 -4.036 97.537 1.00 86.19 51 ILE B O 1
ATOM 2092 N N . GLN B 1 33 ? 115.808 -3.577 97.410 1.00 83.12 52 GLN B N 1
ATOM 2093 C CA . GLN B 1 33 ? 115.765 -2.701 98.572 1.00 82.95 52 GLN B CA 1
ATOM 2094 C C . GLN B 1 33 ? 115.280 -1.305 98.206 1.00 78.51 52 GLN B C 1
ATOM 2095 O O . GLN B 1 33 ? 115.815 -0.669 97.300 1.00 87.87 52 GLN B O 1
ATOM 2101 N N . ILE B 1 34 ? 114.261 -0.839 98.920 1.00 72.83 53 ILE B N 1
ATOM 2102 C CA . ILE B 1 34 ? 113.734 0.507 98.738 1.00 70.71 53 ILE B CA 1
ATOM 2103 C C . ILE B 1 34 ? 114.354 1.448 99.764 1.00 72.84 53 ILE B C 1
ATOM 2104 O O . ILE B 1 34 ? 114.309 1.178 100.964 1.00 75.69 53 ILE B O 1
ATOM 2109 N N . ASP B 1 35 ? 114.927 2.552 99.296 1.00 65.20 54 ASP B N 1
ATOM 2110 C CA . ASP B 1 35 ? 115.626 3.476 100.184 1.00 65.47 54 ASP B CA 1
ATOM 2111 C C . ASP B 1 35 ? 114.827 4.743 100.476 1.00 69.96 54 ASP B C 1
ATOM 2112 O O . ASP B 1 35 ? 115.198 5.528 101.348 1.00 76.97 54 ASP B O 1
ATOM 2117 N N . ALA B 1 36 ? 113.730 4.936 99.751 1.00 61.82 55 ALA B N 1
ATOM 2118 C CA . ALA B 1 36 ? 112.880 6.108 99.943 1.00 58.77 55 ALA B CA 1
ATOM 2119 C C . ALA B 1 36 ? 111.518 5.893 99.292 1.00 59.80 55 ALA B C 1
ATOM 2120 O O . ALA B 1 36 ? 111.418 5.241 98.255 1.00 60.60 55 ALA B O 1
ATOM 2122 N N . ILE B 1 37 ? 110.470 6.436 99.906 1.00 61.04 56 ILE B N 1
ATOM 2123 C CA . ILE B 1 37 ? 109.117 6.301 99.373 1.00 60.21 56 ILE B CA 1
ATOM 2124 C C . ILE B 1 37 ? 108.387 7.641 99.358 1.00 59.99 56 ILE B C 1
ATOM 2125 O O . ILE B 1 37 ? 108.355 8.344 100.363 1.00 62.89 56 ILE B O 1
ATOM 2130 N N . ALA B 1 38 ? 107.808 7.991 98.214 1.00 63.90 57 ALA B N 1
ATOM 2131 C CA . ALA B 1 38 ? 106.983 9.188 98.102 1.00 60.00 57 ALA B CA 1
ATOM 2132 C C . ALA B 1 38 ? 105.599 8.780 97.620 1.00 65.06 57 ALA B C 1
ATOM 2133 O O . ALA B 1 38 ? 105.477 7.985 96.685 1.00 62.59 57 ALA B O 1
ATOM 2135 N N . GLY B 1 39 ? 104.554 9.312 98.248 1.00 59.57 58 GLY B N 1
ATOM 2136 C CA . GLY B 1 39 ? 103.213 8.880 97.891 1.00 52.41 58 GLY B CA 1
ATOM 2137 C C . GLY B 1 39 ? 102.102 9.908 97.965 1.00 62.63 58 GLY B C 1
ATOM 2138 O O . GLY B 1 39 ? 102.204 10.922 98.661 1.00 64.21 58 GLY B O 1
ATOM 2139 N N . THR B 1 40 ? 101.027 9.629 97.234 1.00 55.61 59 THR B N 1
ATOM 2140 C CA . THR B 1 40 ? 99.829 10.457 97.248 1.00 54.69 59 THR B CA 1
ATOM 2141 C C . THR B 1 40 ? 98.623 9.561 97.523 1.00 51.25 59 THR B C 1
ATOM 2142 O O . THR B 1 40 ? 98.575 8.431 97.037 1.00 61.56 59 THR B O 1
ATOM 2146 N N . SER B 1 41 ? 97.665 10.064 98.305 1.00 55.59 60 SER B N 1
ATOM 2147 C CA . SER B 1 41 ? 96.475 9.304 98.728 1.00 56.26 60 SER B CA 1
ATOM 2148 C C . SER B 1 41 ? 96.746 7.835 99.075 1.00 58.87 60 SER B C 1
ATOM 2149 O O . SER B 1 41 ? 97.515 7.563 99.990 1.00 61.62 60 SER B O 1
ATOM 2152 N N . MET B 1 42 ? 96.137 6.893 98.355 1.00 54.60 61 MET B N 1
ATOM 2153 C CA . MET B 1 42 ? 96.304 5.482 98.718 1.00 58.42 61 MET B CA 1
ATOM 2154 C C . MET B 1 42 ? 97.754 5.024 98.555 1.00 58.46 61 MET B C 1
ATOM 2155 O O . MET B 1 42 ? 98.213 4.109 99.247 1.00 64.02 61 MET B O 1
ATOM 2160 N N . GLY B 1 43 ? 98.477 5.681 97.656 1.00 54.97 62 GLY B N 1
ATOM 2161 C CA . GLY B 1 43 ? 99.908 5.465 97.532 1.00 51.80 62 GLY B CA 1
ATOM 2162 C C . GLY B 1 43 ? 100.622 5.876 98.808 1.00 53.71 62 GLY B C 1
ATOM 2163 O O . GLY B 1 43 ? 101.591 5.241 99.225 1.00 57.94 62 GLY B O 1
ATOM 2164 N N . ALA B 1 44 ? 100.136 6.943 99.433 1.00 53.40 63 ALA B N 1
ATOM 2165 C CA . ALA B 1 44 ? 100.704 7.417 100.692 1.00 59.90 63 ALA B CA 1
ATOM 2166 C C . ALA B 1 44 ? 100.291 6.531 101.863 1.00 56.65 63 ALA B C 1
ATOM 2167 O O . ALA B 1 44 ? 101.019 6.412 102.844 1.00 63.05 63 ALA B O 1
ATOM 2169 N N . VAL B 1 45 ? 99.114 5.924 101.763 1.00 55.79 64 VAL B N 1
ATOM 2170 C CA . VAL B 1 45 ? 98.638 5.020 102.803 1.00 57.47 64 VAL B CA 1
ATOM 2171 C C . VAL B 1 45 ? 99.461 3.738 102.803 1.00 60.98 64 VAL B C 1
ATOM 2172 O O . VAL B 1 45 ? 100.051 3.366 103.821 1.00 62.18 64 VAL B O 1
ATOM 2176 N N . VAL B 1 46 ? 99.509 3.071 101.653 1.00 59.68 65 VAL B N 1
ATOM 2177 C CA . VAL B 1 46 ? 100.278 1.838 101.521 1.00 59.99 65 VAL B CA 1
ATOM 2178 C C . VAL B 1 46 ? 101.768 2.092 101.746 1.00 59.34 65 VAL B C 1
ATOM 2179 O O . VAL B 1 46 ? 102.424 1.377 102.513 1.00 64.99 65 VAL B O 1
ATOM 2183 N N . GLY B 1 47 ? 102.291 3.122 101.087 1.00 54.85 66 GLY B N 1
ATOM 2184 C CA . GLY B 1 47 ? 103.693 3.480 101.212 1.00 56.06 66 GLY B CA 1
ATOM 2185 C C . GLY B 1 47 ? 104.086 3.870 102.625 1.00 63.02 66 GLY B C 1
ATOM 2186 O O . GLY B 1 47 ? 105.167 3.519 103.097 1.00 61.62 66 GLY B O 1
ATOM 2187 N N . GLY B 1 48 ? 103.198 4.594 103.300 1.00 61.21 67 GLY B N 1
ATOM 2188 C CA . GLY B 1 48 ? 103.456 5.085 104.644 1.00 61.57 67 GLY B CA 1
ATOM 2189 C C . GLY B 1 48 ? 103.397 3.982 105.678 1.00 58.78 67 GLY B C 1
ATOM 2190 O O . GLY B 1 48 ? 104.222 3.930 106.592 1.00 63.01 67 GLY B O 1
ATOM 2191 N N . LEU B 1 49 ? 102.415 3.097 105.540 1.00 62.36 68 LEU B N 1
ATOM 2192 C CA . LEU B 1 49 ? 102.337 1.934 106.412 1.00 67.45 68 LEU B CA 1
ATOM 2193 C C . LEU B 1 49 ? 103.565 1.055 106.216 1.00 66.38 68 LEU B C 1
ATOM 2194 O O . LEU B 1 49 ? 104.135 0.547 107.184 1.00 63.40 68 LEU B O 1
ATOM 2199 N N . TYR B 1 50 ? 103.976 0.894 104.958 1.00 59.48 69 TYR B N 1
ATOM 2200 C CA . TYR B 1 50 ? 105.161 0.102 104.635 1.00 56.34 69 TYR B CA 1
ATOM 2201 C C . TYR B 1 50 ? 106.431 0.709 105.233 1.00 61.60 69 TYR B C 1
ATOM 2202 O O . TYR B 1 50 ? 107.273 -0.001 105.787 1.00 64.93 69 TYR B O 1
ATOM 2211 N N . ALA B 1 51 ? 106.555 2.028 105.124 1.00 60.27 70 ALA B N 1
ATOM 2212 C CA . ALA B 1 51 ? 107.707 2.753 105.649 1.00 57.48 70 ALA B CA 1
ATOM 2213 C C . ALA B 1 51 ? 107.779 2.684 107.170 1.00 54.28 70 ALA B C 1
ATOM 2214 O O . ALA B 1 51 ? 108.855 2.813 107.754 1.00 63.05 70 ALA B O 1
ATOM 2216 N N . SER B 1 52 ? 106.632 2.483 107.812 1.00 62.35 71 SER B N 1
ATOM 2217 C CA . SER B 1 52 ? 106.589 2.417 109.272 1.00 60.93 71 SER B CA 1
ATOM 2218 C C . SER B 1 52 ? 106.901 1.011 109.781 1.00 64.66 71 SER B C 1
ATOM 2219 O O . SER B 1 52 ? 106.880 0.764 110.987 1.00 66.44 71 SER B O 1
ATOM 2222 N N . GLY B 1 53 ? 107.181 0.091 108.862 1.00 67.22 72 GLY B N 1
ATOM 2223 C CA . GLY B 1 53 ? 107.634 -1.233 109.246 1.00 60.50 72 GLY B CA 1
ATOM 2224 C C . GLY B 1 53 ? 106.702 -2.391 108.934 1.00 71.30 72 GLY B C 1
ATOM 2225 O O . GLY B 1 53 ? 107.076 -3.547 109.131 1.00 72.90 72 GLY B O 1
ATOM 2226 N N . TYR B 1 54 ? 105.495 -2.099 108.457 1.00 64.88 73 TYR B N 1
ATOM 2227 C CA . TYR B 1 54 ? 104.572 -3.161 108.057 1.00 65.33 73 TYR B CA 1
ATOM 2228 C C . TYR B 1 54 ? 105.120 -3.947 106.871 1.00 71.78 73 TYR B C 1
ATOM 2229 O O . TYR B 1 54 ? 105.699 -3.369 105.946 1.00 65.48 73 TYR B O 1
ATOM 2238 N N . THR B 1 55 ? 104.934 -5.265 106.903 1.00 68.28 74 THR B N 1
ATOM 2239 C CA . THR B 1 55 ? 105.340 -6.131 105.798 1.00 68.09 74 THR B CA 1
ATOM 2240 C C . THR B 1 55 ? 104.232 -6.196 104.743 1.00 69.17 74 THR B C 1
ATOM 2241 O O . THR B 1 55 ? 103.071 -5.916 105.048 1.00 71.00 74 THR B O 1
ATOM 2245 N N . PRO B 1 56 ? 104.582 -6.560 103.497 1.00 69.68 75 PRO B N 1
ATOM 2246 C CA . PRO B 1 56 ? 103.551 -6.673 102.455 1.00 65.02 75 PRO B CA 1
ATOM 2247 C C . PRO B 1 56 ? 102.468 -7.696 102.798 1.00 68.82 75 PRO B C 1
ATOM 2248 O O . PRO B 1 56 ? 101.304 -7.463 102.477 1.00 67.88 75 PRO B O 1
ATOM 2252 N N . ALA B 1 57 ? 102.848 -8.799 103.439 1.00 69.44 76 ALA B N 1
ATOM 2253 C CA . ALA B 1 57 ? 101.888 -9.818 103.865 1.00 75.83 76 ALA B CA 1
ATOM 2254 C C . ALA B 1 57 ? 100.881 -9.249 104.864 1.00 77.87 76 ALA B C 1
ATOM 2255 O O . ALA B 1 57 ? 99.677 -9.530 104.789 1.00 77.86 76 ALA B O 1
ATOM 2257 N N . GLU B 1 58 ? 101.386 -8.447 105.797 1.00 72.84 77 GLU B N 1
ATOM 2258 C CA . GLU B 1 58 ? 100.547 -7.797 106.794 1.00 73.13 77 GLU B CA 1
ATOM 2259 C C . GLU B 1 58 ? 99.611 -6.782 106.146 1.00 69.28 77 GLU B C 1
ATOM 2260 O O . GLU B 1 58 ? 98.433 -6.703 106.495 1.00 78.38 77 GLU B O 1
ATOM 2266 N N . LEU B 1 59 ? 100.136 -6.013 105.199 1.00 65.88 78 LEU B N 1
ATOM 2267 C CA . LEU B 1 59 ? 99.318 -5.060 104.458 1.00 69.34 78 LEU B CA 1
ATOM 2268 C C . LEU B 1 59 ? 98.201 -5.775 103.704 1.00 67.45 78 LEU B C 1
ATOM 2269 O O . LEU B 1 59 ? 97.060 -5.312 103.686 1.00 68.39 78 LEU B O 1
ATOM 2274 N N . GLU B 1 60 ? 98.532 -6.911 103.098 1.00 74.50 79 GLU B N 1
ATOM 2275 C CA . GLU B 1 60 ? 97.543 -7.710 102.383 1.00 78.40 79 GLU B CA 1
ATOM 2276 C C . GLU B 1 60 ? 96.457 -8.210 103.328 1.00 80.13 79 GLU B C 1
ATOM 2277 O O . GLU B 1 60 ? 95.271 -8.137 103.011 1.00 78.07 79 GLU B O 1
ATOM 2283 N N . ARG B 1 61 ? 96.866 -8.716 104.488 1.00 75.60 80 ARG B N 1
ATOM 2284 C CA . ARG B 1 61 ? 95.909 -9.185 105.485 1.00 80.25 80 ARG B CA 1
ATOM 2285 C C . ARG B 1 61 ? 94.971 -8.056 105.921 1.00 82.07 80 ARG B C 1
ATOM 2286 O O . ARG B 1 61 ? 93.749 -8.234 105.993 1.00 84.41 80 ARG B O 1
ATOM 2294 N N . ILE B 1 62 ? 95.554 -6.890 106.190 1.00 79.92 81 ILE B N 1
ATOM 2295 C CA . ILE B 1 62 ? 94.789 -5.709 106.575 1.00 77.41 81 ILE B CA 1
ATOM 2296 C C . ILE B 1 62 ? 93.758 -5.341 105.511 1.00 80.14 81 ILE B C 1
ATOM 2297 O O . ILE B 1 62 ? 92.578 -5.168 105.815 1.00 80.83 81 ILE B O 1
ATOM 2302 N N . ALA B 1 63 ? 94.212 -5.234 104.264 1.00 75.04 82 ALA B N 1
ATOM 2303 C CA . ALA B 1 63 ? 93.339 -4.872 103.155 1.00 66.52 82 ALA B CA 1
ATOM 2304 C C . ALA B 1 63 ? 92.215 -5.887 102.970 1.00 76.15 82 ALA B C 1
ATOM 2305 O O . ALA B 1 63 ? 91.065 -5.518 102.740 1.00 79.71 82 ALA B O 1
ATOM 2307 N N . LEU B 1 64 ? 92.558 -7.167 103.084 1.00 76.55 83 LEU B N 1
ATOM 2308 C CA . LEU B 1 64 ? 91.596 -8.245 102.889 1.00 81.55 83 LEU B CA 1
ATOM 2309 C C . LEU B 1 64 ? 90.552 -8.307 103.996 1.00 86.67 83 LEU B C 1
ATOM 2310 O O . LEU B 1 64 ? 89.418 -8.718 103.757 1.00 90.84 83 LEU B O 1
ATOM 2315 N N . GLU B 1 65 ? 90.930 -7.906 105.206 1.00 88.52 84 GLU B N 1
ATOM 2316 C CA . GLU B 1 65 ? 90.010 -7.998 106.340 1.00 96.12 84 GLU B CA 1
ATOM 2317 C C . GLU B 1 65 ? 89.341 -6.668 106.704 1.00 98.57 84 GLU B C 1
ATOM 2318 O O . GLU B 1 65 ? 88.619 -6.581 107.695 1.00 103.23 84 GLU B O 1
ATOM 2324 N N . MET B 1 66 ? 89.573 -5.640 105.893 1.00 93.64 85 MET B N 1
ATOM 2325 C CA . MET B 1 66 ? 89.053 -4.303 106.171 1.00 97.93 85 MET B CA 1
ATOM 2326 C C . MET B 1 66 ? 87.586 -4.144 105.776 1.00 103.43 85 MET B C 1
ATOM 2327 O O . MET B 1 66 ? 87.154 -4.660 104.747 1.00 108.27 85 MET B O 1
ATOM 2332 N N . ASP B 1 67 ? 86.824 -3.426 106.598 1.00 107.13 86 ASP B N 1
ATOM 2333 C CA . ASP B 1 67 ? 85.456 -3.048 106.249 1.00 110.10 86 ASP B CA 1
ATOM 2334 C C . ASP B 1 67 ? 85.472 -1.680 105.575 1.00 105.10 86 ASP B C 1
ATOM 2335 O O . ASP B 1 67 ? 85.388 -0.645 106.237 1.00 109.17 86 ASP B O 1
ATOM 2340 N N . TRP B 1 68 ? 85.572 -1.688 104.251 1.00 97.21 87 TRP B N 1
ATOM 2341 C CA . TRP B 1 68 ? 85.761 -0.462 103.487 1.00 101.27 87 TRP B CA 1
ATOM 2342 C C . TRP B 1 68 ? 84.509 0.404 103.402 1.00 116.40 87 TRP B C 1
ATOM 2343 O O . TRP B 1 68 ? 84.574 1.555 102.970 1.00 118.51 87 TRP B O 1
ATOM 2354 N N . GLN B 1 69 ? 83.371 -0.141 103.816 1.00 129.58 88 GLN B N 1
ATOM 2355 C CA . GLN B 1 69 ? 82.123 0.612 103.766 1.00 135.35 88 GLN B CA 1
ATOM 2356 C C . GLN B 1 69 ? 81.960 1.558 104.957 1.00 137.23 88 GLN B C 1
ATOM 2357 O O . GLN B 1 69 ? 80.939 1.531 105.643 1.00 136.87 88 GLN B O 1
ATOM 2363 N N . GLN B 1 70 ? 82.979 2.388 105.184 1.00 138.11 89 GLN B N 1
ATOM 2364 C CA . GLN B 1 70 ? 82.952 3.432 106.209 1.00 135.25 89 GLN B CA 1
ATOM 2365 C C . GLN B 1 70 ? 84.193 4.322 106.142 1.00 128.41 89 GLN B C 1
ATOM 2366 O O . GLN B 1 70 ? 85.324 3.843 106.215 1.00 124.03 89 GLN B O 1
ATOM 2372 N N . ASP B 1 103 ? 70.570 14.904 84.662 1.00 114.59 122 ASP B N 1
ATOM 2373 C CA . ASP B 1 103 ? 71.764 15.174 85.456 1.00 115.15 122 ASP B CA 1
ATOM 2374 C C . ASP B 1 103 ? 71.398 15.470 86.912 1.00 119.77 122 ASP B C 1
ATOM 2375 O O . ASP B 1 103 ? 71.024 16.593 87.251 1.00 124.42 122 ASP B O 1
ATOM 2380 N N . GLY B 1 104 ? 71.510 14.455 87.765 1.00 119.59 123 GLY B N 1
ATOM 2381 C CA . GLY B 1 104 ? 71.147 14.579 89.167 1.00 116.78 123 GLY B CA 1
ATOM 2382 C C . GLY B 1 104 ? 72.091 15.451 89.974 1.00 117.33 123 GLY B C 1
ATOM 2383 O O . GLY B 1 104 ? 73.263 15.601 89.633 1.00 113.35 123 GLY B O 1
ATOM 2384 N N . THR B 1 105 ? 71.573 16.023 91.058 1.00 122.50 124 THR B N 1
ATOM 2385 C CA . THR B 1 105 ? 72.338 16.945 91.895 1.00 125.47 124 THR B CA 1
ATOM 2386 C C . THR B 1 105 ? 72.920 16.242 93.125 1.00 129.55 124 THR B C 1
ATOM 2387 O O . THR B 1 105 ? 72.289 15.355 93.700 1.00 129.82 124 THR B O 1
ATOM 2391 N N . LEU B 1 106 ? 74.135 16.631 93.507 1.00 130.45 125 LEU B N 1
ATOM 2392 C CA . LEU B 1 106 ? 74.785 16.097 94.701 1.00 124.98 125 LEU B CA 1
ATOM 2393 C C . LEU B 1 106 ? 73.987 16.386 95.973 1.00 127.55 125 LEU B C 1
ATOM 2394 O O . LEU B 1 106 ? 73.314 17.412 96.080 1.00 128.99 125 LEU B O 1
ATOM 2399 N N . GLY B 1 111 ? 81.860 14.958 104.054 1.00 108.34 130 GLY B N 1
ATOM 2400 C CA . GLY B 1 111 ? 82.000 13.705 104.775 1.00 113.07 130 GLY B CA 1
ATOM 2401 C C . GLY B 1 111 ? 82.984 13.791 105.926 1.00 112.97 130 GLY B C 1
ATOM 2402 O O . GLY B 1 111 ? 84.070 13.211 105.873 1.00 107.14 130 GLY B O 1
ATOM 2403 N N . VAL B 1 112 ? 82.599 14.517 106.971 1.00 117.51 131 VAL B N 1
ATOM 2404 C CA . VAL B 1 112 ? 83.439 14.681 108.154 1.00 118.36 131 VAL B CA 1
ATOM 2405 C C . VAL B 1 112 ? 83.585 13.363 108.916 1.00 118.51 131 VAL B C 1
ATOM 2406 O O . VAL B 1 112 ? 84.673 13.025 109.389 1.00 121.08 131 VAL B O 1
ATOM 2410 N N . ILE B 1 113 ? 82.482 12.624 109.021 1.00 117.86 132 ILE B N 1
ATOM 2411 C CA . ILE B 1 113 ? 82.456 11.324 109.691 1.00 118.12 132 ILE B CA 1
ATOM 2412 C C . ILE B 1 113 ? 83.459 10.352 109.070 1.00 112.39 132 ILE B C 1
ATOM 2413 O O . ILE B 1 113 ? 84.189 9.649 109.781 1.00 105.24 132 ILE B O 1
ATOM 2418 N N . GLN B 1 114 ? 83.479 10.320 107.739 1.00 114.12 133 GLN B N 1
ATOM 2419 C CA . GLN B 1 114 ? 84.425 9.500 106.989 1.00 118.53 133 GLN B CA 1
ATOM 2420 C C . GLN B 1 114 ? 85.861 9.870 107.339 1.00 113.67 133 GLN B C 1
ATOM 2421 O O . GLN B 1 114 ? 86.719 8.997 107.513 1.00 115.31 133 GLN B O 1
ATOM 2427 N N . GLY B 1 115 ? 86.113 11.171 107.444 1.00 105.66 134 GLY B N 1
ATOM 2428 C CA . GLY B 1 115 ? 87.421 11.665 107.824 1.00 104.08 134 GLY B CA 1
ATOM 2429 C C . GLY B 1 115 ? 87.811 11.210 109.215 1.00 95.65 134 GLY B C 1
ATOM 2430 O O . GLY B 1 115 ? 88.957 10.833 109.461 1.00 91.73 134 GLY B O 1
ATOM 2431 N N . GLN B 1 116 ? 86.844 11.235 110.125 1.00 99.30 135 GLN B N 1
ATOM 2432 C CA . GLN B 1 116 ? 87.084 10.818 111.500 1.00 103.89 135 GLN B CA 1
ATOM 2433 C C . GLN B 1 116 ? 87.405 9.327 111.596 1.00 104.50 135 GLN B C 1
ATOM 2434 O O . GLN B 1 116 ? 88.295 8.923 112.348 1.00 110.60 135 GLN B O 1
ATOM 2440 N N . ASN B 1 117 ? 86.693 8.510 110.824 1.00 101.78 136 ASN B N 1
ATOM 2441 C CA . ASN B 1 117 ? 86.942 7.070 110.832 1.00 100.97 136 ASN B CA 1
ATOM 2442 C C . ASN B 1 117 ? 88.274 6.700 110.173 1.00 93.43 136 ASN B C 1
ATOM 2443 O O . ASN B 1 117 ? 88.988 5.800 110.639 1.00 88.47 136 ASN B O 1
ATOM 2448 N N . LEU B 1 118 ? 88.602 7.394 109.087 1.00 84.73 137 LEU B N 1
ATOM 2449 C CA . LEU B 1 118 ? 89.893 7.211 108.440 1.00 82.41 137 LEU B CA 1
ATOM 2450 C C . LEU B 1 118 ? 90.995 7.545 109.436 1.00 82.89 137 LEU B C 1
ATOM 2451 O O . LEU B 1 118 ? 91.971 6.795 109.591 1.00 79.37 137 LEU B O 1
ATOM 2456 N N . ALA B 1 119 ? 90.819 8.675 110.115 1.00 79.26 138 ALA B N 1
ATOM 2457 C CA . ALA B 1 119 ? 91.751 9.108 111.142 1.00 79.93 138 ALA B CA 1
ATOM 2458 C C . ALA B 1 119 ? 91.912 8.022 112.194 1.00 86.23 138 ALA B C 1
ATOM 2459 O O . ALA B 1 119 ? 93.025 7.720 112.611 1.00 87.72 138 ALA B O 1
ATOM 2461 N N . MET B 1 120 ? 90.799 7.421 112.603 1.00 89.54 139 MET B N 1
ATOM 2462 C CA . MET B 1 120 ? 90.837 6.367 113.614 1.00 86.83 139 MET B CA 1
ATOM 2463 C C . MET B 1 120 ? 91.624 5.131 113.173 1.00 84.33 139 MET B C 1
ATOM 2464 O O . MET B 1 120 ? 92.483 4.641 113.913 1.00 79.36 139 MET B O 1
ATOM 2469 N N . VAL B 1 121 ? 91.344 4.630 111.972 1.00 79.55 140 VAL B N 1
ATOM 2470 C CA . VAL B 1 121 ? 92.037 3.429 111.505 1.00 77.37 140 VAL B CA 1
ATOM 2471 C C . VAL B 1 121 ? 93.542 3.681 111.320 1.00 80.26 140 VAL B C 1
ATOM 2472 O O . VAL B 1 121 ? 94.379 2.855 111.718 1.00 81.99 140 VAL B O 1
ATOM 2476 N N . LEU B 1 122 ? 93.886 4.837 110.755 1.00 79.58 141 LEU B N 1
ATOM 2477 C CA . LEU B 1 122 ? 95.292 5.198 110.585 1.00 76.88 141 LEU B CA 1
ATOM 2478 C C . LEU B 1 122 ? 96.014 5.381 111.925 1.00 76.82 141 LEU B C 1
ATOM 2479 O O . LEU B 1 122 ? 97.149 4.935 112.093 1.00 72.43 141 LEU B O 1
ATOM 2484 N N . GLU B 1 123 ? 95.355 6.039 112.874 1.00 74.81 142 GLU B N 1
ATOM 2485 C CA . GLU B 1 123 ? 95.929 6.237 114.202 1.00 76.52 142 GLU B CA 1
ATOM 2486 C C . GLU B 1 123 ? 96.178 4.898 114.883 1.00 75.77 142 GLU B C 1
ATOM 2487 O O . GLU B 1 123 ? 97.212 4.699 115.522 1.00 76.08 142 GLU B O 1
ATOM 2493 N N . SER B 1 124 ? 95.227 3.983 114.732 1.00 78.87 143 SER B N 1
ATOM 2494 C CA . SER B 1 124 ? 95.345 2.652 115.315 1.00 80.22 143 SER B CA 1
ATOM 2495 C C . SER B 1 124 ? 96.506 1.858 114.716 1.00 80.40 143 SER B C 1
ATOM 2496 O O . SER B 1 124 ? 97.275 1.226 115.446 1.00 79.09 143 SER B O 1
ATOM 2499 N N . LEU B 1 125 ? 96.633 1.891 113.391 1.00 73.55 144 LEU B N 1
ATOM 2500 C CA . LEU B 1 125 ? 97.692 1.138 112.720 1.00 69.92 144 LEU B CA 1
ATOM 2501 C C . LEU B 1 125 ? 99.093 1.683 113.013 1.00 78.26 144 LEU B C 1
ATOM 2502 O O . LEU B 1 125 ? 100.087 0.972 112.860 1.00 76.59 144 LEU B O 1
ATOM 2507 N N . LEU B 1 126 ? 99.164 2.940 113.439 1.00 68.63 145 LEU B N 1
ATOM 2508 C CA . LEU B 1 126 ? 100.445 3.628 113.569 1.00 70.38 145 LEU B CA 1
ATOM 2509 C C . LEU B 1 126 ? 100.769 4.072 115.000 1.00 79.27 145 LEU B C 1
ATOM 2510 O O . LEU B 1 126 ? 101.496 5.045 115.197 1.00 76.81 145 LEU B O 1
ATOM 2515 N N . VAL B 1 127 ? 100.248 3.349 115.990 1.00 74.09 146 VAL B N 1
ATOM 2516 C CA . VAL B 1 127 ? 100.466 3.701 117.395 1.00 78.99 146 VAL B CA 1
ATOM 2517 C C . VAL B 1 127 ? 101.917 3.542 117.851 1.00 78.36 146 VAL B C 1
ATOM 2518 O O . VAL B 1 127 ? 102.278 3.985 118.940 1.00 81.16 146 VAL B O 1
ATOM 2522 N N . HIS B 1 128 ? 102.743 2.904 117.029 1.00 78.13 147 HIS B N 1
ATOM 2523 C CA . HIS B 1 128 ? 104.142 2.688 117.384 1.00 81.70 147 HIS B CA 1
ATOM 2524 C C . HIS B 1 128 ? 105.008 3.889 117.013 1.00 83.23 147 HIS B C 1
ATOM 2525 O O . HIS B 1 128 ? 106.180 3.961 117.387 1.00 88.56 147 HIS B O 1
ATOM 2532 N N . THR B 1 129 ? 104.425 4.826 116.274 1.00 73.65 148 THR B N 1
ATOM 2533 C CA . THR B 1 129 ? 105.088 6.087 115.972 1.00 88.52 148 THR B CA 1
ATOM 2534 C C . THR B 1 129 ? 104.394 7.208 116.735 1.00 96.98 148 THR B C 1
ATOM 2535 O O . THR B 1 129 ? 103.169 7.218 116.860 1.00 101.62 148 THR B O 1
ATOM 2539 N N . SER B 1 130 ? 105.177 8.150 117.246 1.00 95.78 149 SER B N 1
ATOM 2540 C CA . SER B 1 130 ? 104.626 9.300 117.950 1.00 95.42 149 SER B CA 1
ATOM 2541 C C . SER B 1 130 ? 104.317 10.426 116.976 1.00 104.63 149 SER B C 1
ATOM 2542 O O . SER B 1 130 ? 104.430 10.260 115.763 1.00 105.08 149 SER B O 1
ATOM 2545 N N . ASP B 1 131 ? 103.916 11.571 117.516 1.00 109.03 150 ASP B N 1
ATOM 2546 C CA . ASP B 1 131 ? 103.893 12.808 11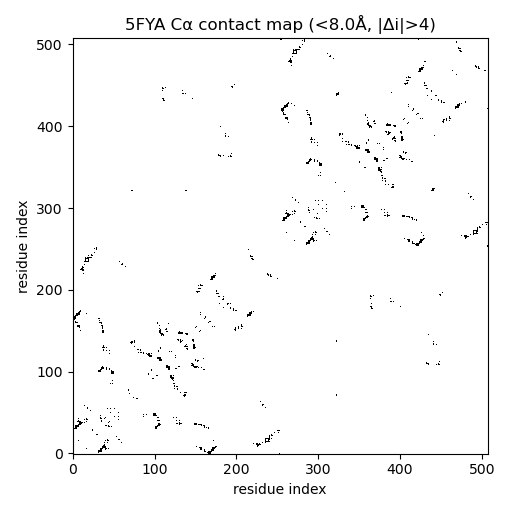6.748 1.00 106.27 150 ASP B CA 1
ATOM 2547 C C . ASP B 1 131 ? 105.296 13.390 116.883 1.00 104.53 150 ASP B C 1
ATOM 2548 O O . ASP B 1 131 ? 106.159 12.766 117.500 1.00 116.87 150 ASP B O 1
ATOM 2553 N N . ASN B 1 132 ? 105.521 14.575 116.321 1.00 98.52 151 ASN B N 1
ATOM 2554 C CA . ASN B 1 132 ? 106.834 15.216 116.359 1.00 101.11 151 ASN B CA 1
ATOM 2555 C C . ASN B 1 132 ? 107.958 14.267 115.958 1.00 92.82 151 ASN B C 1
ATOM 2556 O O . ASN B 1 132 ? 108.900 14.049 116.720 1.00 96.17 151 ASN B O 1
ATOM 2561 N N . ARG B 1 133 ? 107.844 13.694 114.766 1.00 87.38 152 ARG B N 1
ATOM 2562 C CA . ARG B 1 133 ? 108.819 12.725 114.288 1.00 88.59 152 ARG B CA 1
ATOM 2563 C C . ARG B 1 133 ? 109.279 13.031 112.864 1.00 83.61 152 ARG B C 1
ATOM 2564 O O . ARG B 1 133 ? 108.476 13.377 112.000 1.00 80.96 152 ARG B O 1
ATOM 2572 N N . ASP B 1 134 ? 110.583 12.906 112.640 1.00 81.11 153 ASP B N 1
ATOM 2573 C CA . ASP B 1 134 ? 111.190 13.106 111.333 1.00 77.31 153 ASP B CA 1
ATOM 2574 C C . ASP B 1 134 ? 110.899 11.897 110.446 1.00 73.37 153 ASP B C 1
ATOM 2575 O O . ASP B 1 134 ? 111.288 10.778 110.774 1.00 82.41 153 ASP B O 1
ATOM 2580 N N . PHE B 1 135 ? 110.224 12.120 109.321 1.00 70.22 154 PHE B N 1
ATOM 2581 C CA . PHE B 1 135 ? 109.841 11.017 108.436 1.00 71.91 154 PHE B CA 1
ATOM 2582 C C . PHE B 1 135 ? 111.048 10.347 107.775 1.00 68.36 154 PHE B C 1
ATOM 2583 O O . PHE B 1 135 ? 110.934 9.254 107.231 1.00 66.73 154 PHE B O 1
ATOM 2591 N N . ASP B 1 136 ? 112.203 11.004 107.824 1.00 73.72 155 ASP B N 1
ATOM 2592 C CA . ASP B 1 136 ? 113.444 10.392 107.362 1.00 70.89 155 ASP B CA 1
ATOM 2593 C C . ASP B 1 136 ? 113.955 9.350 108.360 1.00 78.21 155 ASP B C 1
ATOM 2594 O O . ASP B 1 136 ? 114.824 8.540 108.030 1.00 74.37 155 ASP B O 1
ATOM 2599 N N . LYS B 1 137 ? 113.418 9.370 109.579 1.00 68.15 156 LYS B N 1
ATOM 2600 C CA . LYS B 1 137 ? 113.862 8.437 110.614 1.00 69.86 156 LYS B CA 1
ATOM 2601 C C . LYS B 1 137 ? 112.974 7.195 110.721 1.00 68.44 156 LYS B C 1
ATOM 2602 O O . LYS B 1 137 ? 113.188 6.345 111.582 1.00 78.71 156 LYS B O 1
ATOM 2608 N N . LEU B 1 138 ? 111.976 7.098 109.849 1.00 68.42 157 LEU B N 1
ATOM 2609 C CA . LEU B 1 138 ? 111.177 5.882 109.739 1.00 67.72 157 LEU B CA 1
ATOM 2610 C C . LEU B 1 138 ? 112.057 4.740 109.232 1.00 67.67 157 LEU B C 1
ATOM 2611 O O . LEU B 1 138 ? 113.184 4.969 108.792 1.00 74.10 157 LEU B O 1
ATOM 2616 N N . ALA B 1 139 ? 111.543 3.514 109.297 1.00 68.45 158 ALA B N 1
ATOM 2617 C CA . ALA B 1 139 ? 112.274 2.345 108.813 1.00 72.80 158 ALA B CA 1
ATOM 2618 C C . ALA B 1 139 ? 112.714 2.551 107.365 1.00 71.67 158 ALA B C 1
ATOM 2619 O O . ALA B 1 139 ? 113.771 2.082 106.948 1.00 78.31 158 ALA B O 1
ATOM 2621 N N . ILE B 1 140 ? 111.885 3.258 106.607 1.00 67.65 159 ILE B N 1
ATOM 2622 C CA . ILE B 1 140 ? 112.245 3.729 105.275 1.00 68.99 159 ILE B CA 1
ATOM 2623 C C . ILE B 1 140 ? 111.762 5.166 105.150 1.00 62.84 159 ILE B C 1
ATOM 2624 O O . ILE B 1 140 ? 110.587 5.435 105.383 1.00 67.01 159 ILE B O 1
ATOM 2629 N N . PRO B 1 141 ? 112.670 6.096 104.806 1.00 65.65 160 PRO B N 1
ATOM 2630 C CA . PRO B 1 141 ? 112.320 7.512 104.633 1.00 62.31 160 PRO B CA 1
ATOM 2631 C C . PRO B 1 141 ? 111.075 7.692 103.768 1.00 67.96 160 PRO B C 1
ATOM 2632 O O . PRO B 1 141 ? 110.932 7.033 102.738 1.00 64.53 160 PRO B O 1
ATOM 2636 N N . PHE B 1 142 ? 110.179 8.574 104.197 1.00 64.01 161 PHE B N 1
ATOM 2637 C CA . PHE B 1 142 ? 108.861 8.678 103.587 1.00 65.11 161 PHE B CA 1
ATOM 2638 C C . PHE B 1 142 ? 108.426 10.127 103.391 1.00 62.80 161 PHE B C 1
ATOM 2639 O O . PHE B 1 142 ? 108.737 10.991 104.206 1.00 64.71 161 PHE B O 1
ATOM 2647 N N . ARG B 1 143 ? 107.715 10.382 102.296 1.00 60.66 162 ARG B N 1
ATOM 2648 C CA . ARG B 1 143 ? 107.115 11.688 102.042 1.00 65.12 162 ARG B CA 1
ATOM 2649 C C . ARG B 1 143 ? 105.669 11.516 101.601 1.00 63.74 162 ARG B C 1
ATOM 2650 O O . ARG B 1 143 ? 105.352 10.639 100.782 1.00 55.40 162 ARG B O 1
ATOM 2658 N N . ALA B 1 144 ? 104.785 12.353 102.134 1.00 69.09 163 ALA B N 1
ATOM 2659 C CA . ALA B 1 144 ? 103.392 12.292 101.678 1.00 56.97 163 ALA B CA 1
ATOM 2660 C C . ALA B 1 144 ? 102.998 13.589 100.992 1.00 55.09 163 ALA B C 1
ATOM 2661 O O . ALA B 1 144 ? 103.502 14.650 101.343 1.00 60.84 163 ALA B O 1
ATOM 2663 N N . VAL B 1 145 ? 102.102 13.513 100.014 1.00 56.33 164 VAL B N 1
ATOM 2664 C CA . VAL B 1 145 ? 101.765 14.699 99.228 1.00 55.55 164 VAL B CA 1
ATOM 2665 C C . VAL B 1 145 ? 100.294 15.111 99.325 1.00 58.06 164 VAL B C 1
ATOM 2666 O O . VAL B 1 145 ? 99.391 14.289 99.181 1.00 59.55 164 VAL B O 1
ATOM 2670 N N . SER B 1 146 ? 100.070 16.397 99.570 1.00 55.13 165 SER B N 1
ATOM 2671 C CA . SER B 1 146 ? 98.726 16.950 99.649 1.00 54.33 165 SER B CA 1
ATOM 2672 C C . SER B 1 146 ? 98.619 18.222 98.829 1.00 60.37 165 SER B C 1
ATOM 2673 O O . SER B 1 146 ? 99.617 18.739 98.329 1.00 61.00 165 SER B O 1
ATOM 2676 N N . THR B 1 147 ? 97.398 18.724 98.698 1.00 65.31 166 THR B N 1
ATOM 2677 C CA . THR B 1 147 ? 97.167 19.998 98.038 1.00 60.83 166 THR B CA 1
ATOM 2678 C C . THR B 1 147 ? 96.617 20.998 99.039 1.00 62.89 166 THR B C 1
ATOM 2679 O O . THR B 1 147 ? 95.646 20.711 99.740 1.00 63.86 166 THR B O 1
ATOM 2683 N N . ASP B 1 148 ? 97.258 22.160 99.125 1.00 67.93 167 ASP B N 1
ATOM 2684 C CA . ASP B 1 148 ? 96.688 23.287 99.845 1.00 68.92 167 ASP B CA 1
ATOM 2685 C C . ASP B 1 148 ? 95.540 23.791 98.987 1.00 74.29 167 ASP B C 1
ATOM 2686 O O . ASP B 1 148 ? 95.764 24.394 97.938 1.00 81.14 167 ASP B O 1
ATOM 2691 N N . ILE B 1 149 ? 94.313 23.541 99.429 1.00 74.41 168 ILE B N 1
ATOM 2692 C CA . ILE B 1 149 ? 93.138 23.870 98.627 1.00 79.06 168 ILE B CA 1
ATOM 2693 C C . ILE B 1 149 ? 92.911 25.382 98.502 1.00 82.36 168 ILE B C 1
ATOM 2694 O O . ILE B 1 149 ? 92.218 25.839 97.598 1.00 82.18 168 ILE B O 1
ATOM 2699 N N . ALA B 1 150 ? 93.511 26.160 99.396 1.00 84.82 169 ALA B N 1
ATOM 2700 C CA . ALA B 1 150 ? 93.364 27.613 99.334 1.00 88.66 169 ALA B CA 1
ATOM 2701 C C . ALA B 1 150 ? 94.258 28.244 98.266 1.00 89.53 169 ALA B C 1
ATOM 2702 O O . ALA B 1 150 ? 93.872 29.214 97.616 1.00 95.14 169 ALA B O 1
ATOM 2704 N N . THR B 1 151 ? 95.450 27.685 98.085 1.00 87.22 170 THR B N 1
ATOM 2705 C CA . THR B 1 151 ? 96.436 28.260 97.175 1.00 80.46 170 THR B CA 1
ATOM 2706 C C . THR B 1 151 ? 96.654 27.396 95.942 1.00 77.05 170 THR B C 1
ATOM 2707 O O . THR B 1 151 ? 97.046 27.895 94.888 1.00 80.60 170 THR B O 1
ATOM 2711 N N . GLY B 1 152 ? 96.405 26.098 96.079 1.00 70.37 171 GLY B N 1
ATOM 2712 C CA . GLY B 1 152 ? 96.647 25.161 94.999 1.00 67.45 171 GLY B CA 1
ATOM 2713 C C . GLY B 1 152 ? 98.065 24.630 95.047 1.00 74.60 171 GLY B C 1
ATOM 2714 O O . GLY B 1 152 ? 98.459 23.804 94.223 1.00 72.53 171 GLY B O 1
ATOM 2715 N N . GLU B 1 153 ? 98.832 25.110 96.021 1.00 79.04 172 GLU B N 1
ATOM 2716 C CA . GLU B 1 153 ? 100.223 24.701 96.186 1.00 76.37 172 GLU B CA 1
ATOM 2717 C C . GLU B 1 153 ? 100.341 23.250 96.624 1.00 72.54 172 GLU B C 1
ATOM 2718 O O . GLU B 1 153 ? 99.490 22.732 97.348 1.00 72.35 172 GLU B O 1
ATOM 2724 N N . LYS B 1 154 ? 101.406 22.599 96.174 1.00 70.79 173 LYS B N 1
ATOM 2725 C CA . LYS B 1 154 ? 101.746 21.268 96.645 1.00 68.27 173 LYS B CA 1
ATOM 2726 C C . LYS B 1 154 ? 102.276 21.380 98.074 1.00 66.25 173 LYS B C 1
ATOM 2727 O O . LYS B 1 154 ? 103.053 22.281 98.385 1.00 69.28 173 LYS B O 1
ATOM 2733 N N . VAL B 1 155 ? 101.844 20.473 98.942 1.00 64.53 174 VAL B N 1
ATOM 2734 C CA . VAL B 1 155 ? 102.338 20.422 100.315 1.00 65.03 174 VAL B CA 1
ATOM 2735 C C . VAL B 1 155 ? 102.935 19.048 100.597 1.00 65.11 174 VAL B C 1
ATOM 2736 O O . VAL B 1 155 ? 102.238 18.038 100.540 1.00 69.55 174 VAL B O 1
ATOM 2740 N N . VAL B 1 156 ? 104.230 19.013 100.891 1.00 65.56 175 VAL B N 1
ATOM 2741 C CA . VAL B 1 156 ? 104.918 17.748 101.116 1.00 65.12 175 VAL B CA 1
ATOM 2742 C C . VAL B 1 156 ? 105.266 17.547 102.589 1.00 67.71 175 VAL B C 1
ATOM 2743 O O . VAL B 1 156 ? 106.000 18.339 103.183 1.00 74.89 175 VAL B O 1
ATOM 2747 N N . PHE B 1 157 ? 104.721 16.481 103.167 1.00 67.32 176 PHE B N 1
ATOM 2748 C CA . PHE B 1 157 ? 104.969 16.131 104.556 1.00 67.46 176 PHE B CA 1
ATOM 2749 C C . PHE B 1 157 ? 106.223 15.274 104.681 1.00 67.72 176 PHE B C 1
ATOM 2750 O O . PHE B 1 157 ? 106.341 14.216 104.027 1.00 69.02 176 PHE B O 1
ATOM 2758 N N . ARG B 1 158 ? 107.136 15.755 105.531 1.00 66.50 177 ARG B N 1
ATOM 2759 C CA . ARG B 1 158 ? 108.419 15.119 105.822 1.00 71.83 177 ARG B CA 1
ATOM 2760 C C . ARG B 1 158 ? 108.637 14.998 107.330 1.00 72.29 177 ARG B C 1
ATOM 2761 O O . ARG B 1 158 ? 109.673 14.501 107.774 1.00 76.05 177 ARG B O 1
ATOM 2769 N N . LYS B 1 159 ? 107.673 15.477 108.112 1.00 75.86 178 LYS B N 1
ATOM 2770 C CA . LYS B 1 159 ? 107.750 15.401 109.571 1.00 77.71 178 LYS B CA 1
ATOM 2771 C C . LYS B 1 159 ? 106.400 15.681 110.217 1.00 75.85 178 LYS B C 1
ATOM 2772 O O . LYS B 1 159 ? 105.492 16.204 109.574 1.00 85.86 178 LYS B O 1
ATOM 2778 N N . GLY B 1 160 ? 106.277 15.332 111.493 1.00 71.52 179 GLY B N 1
ATOM 2779 C CA . GLY B 1 160 ? 105.044 15.545 112.226 1.00 73.47 179 GLY B CA 1
ATOM 2780 C C . GLY B 1 160 ? 104.399 14.249 112.675 1.00 77.32 179 GLY B C 1
ATOM 2781 O O . GLY B 1 160 ? 105.083 13.294 113.053 1.00 69.17 179 GLY B O 1
ATOM 2782 N N . HIS B 1 161 ? 103.072 14.218 112.642 1.00 75.00 180 HIS B N 1
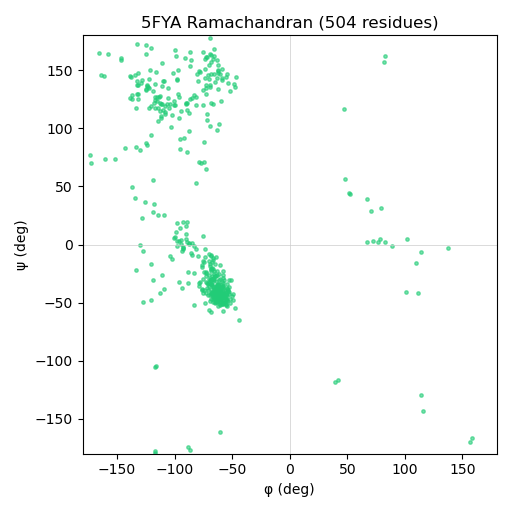ATOM 2783 C CA . HIS B 1 161 ? 102.334 13.020 113.012 1.00 79.24 180 HIS B CA 1
ATOM 2784 C C . HIS B 1 161 ? 102.000 12.256 111.739 1.00 73.73 180 HIS B C 1
ATOM 2785 O O . HIS B 1 161 ? 101.165 12.697 110.950 1.00 74.10 180 HIS B O 1
ATOM 2792 N N . LEU B 1 162 ? 102.668 11.122 111.543 1.00 69.36 181 LEU B N 1
ATOM 2793 C CA . LEU B 1 162 ? 102.484 10.293 110.348 1.00 65.69 181 LEU B CA 1
ATOM 2794 C C . LEU B 1 162 ? 101.019 9.976 109.984 1.00 64.06 181 LEU B C 1
ATOM 2795 O O . LEU B 1 162 ? 100.638 10.123 108.819 1.00 63.46 181 LEU B O 1
ATOM 2800 N N . PRO B 1 163 ? 100.196 9.549 110.969 1.00 66.37 182 PRO B N 1
ATOM 2801 C CA . PRO B 1 163 ? 98.789 9.289 110.638 1.00 62.91 182 PRO B CA 1
ATOM 2802 C C . PRO B 1 163 ? 98.079 10.526 110.099 1.00 66.65 182 PRO B C 1
ATOM 2803 O O . PRO B 1 163 ? 97.247 10.419 109.198 1.00 66.43 182 PRO B O 1
ATOM 2807 N N . GLN B 1 164 ? 98.409 11.688 110.649 1.00 68.09 183 GLN B N 1
ATOM 2808 C CA . GLN B 1 164 ? 97.783 12.932 110.228 1.00 65.45 183 GLN B CA 1
ATOM 2809 C C . GLN B 1 164 ? 98.205 13.310 108.811 1.00 69.06 183 GLN B C 1
ATOM 2810 O O . GLN B 1 164 ? 97.386 13.756 108.006 1.00 71.07 183 GLN B O 1
ATOM 2816 N N . ALA B 1 165 ? 99.487 13.129 108.510 1.00 68.32 184 ALA B N 1
ATOM 2817 C CA . ALA B 1 165 ? 100.007 13.437 107.182 1.00 63.23 184 ALA B CA 1
ATOM 2818 C C . ALA B 1 165 ? 99.384 12.524 106.129 1.00 57.21 184 ALA B C 1
ATOM 2819 O O . ALA B 1 165 ? 98.944 12.982 105.066 1.00 62.37 184 ALA B O 1
ATOM 2821 N N . ILE B 1 166 ? 99.349 11.228 106.430 1.00 64.60 185 ILE B N 1
ATOM 2822 C CA . ILE B 1 166 ? 98.756 10.257 105.517 1.00 67.20 185 ILE B CA 1
ATOM 2823 C C . ILE B 1 166 ? 97.276 10.569 105.307 1.00 65.79 185 ILE B C 1
ATOM 2824 O O . ILE B 1 166 ? 96.780 10.541 104.183 1.00 63.10 185 ILE B O 1
ATOM 2829 N N . ARG B 1 167 ? 96.589 10.887 106.400 1.00 63.75 186 ARG B N 1
ATOM 2830 C CA . ARG B 1 167 ? 95.193 11.305 106.355 1.00 61.73 186 ARG B CA 1
ATOM 2831 C C . ARG B 1 167 ? 94.988 12.508 105.432 1.00 66.17 186 ARG B C 1
ATOM 2832 O O . ARG B 1 167 ? 94.052 12.532 104.632 1.00 63.60 186 ARG B O 1
ATOM 2840 N N . ALA B 1 168 ? 95.865 13.501 105.542 1.00 66.85 187 ALA B N 1
ATOM 2841 C CA . ALA B 1 168 ? 95.799 14.672 104.672 1.00 63.42 187 ALA B CA 1
ATOM 2842 C C . ALA B 1 168 ? 95.973 14.270 103.218 1.00 65.08 187 ALA B C 1
ATOM 2843 O O . ALA B 1 168 ? 95.255 14.752 102.339 1.00 65.10 187 ALA B O 1
ATOM 2845 N N . SER B 1 169 ? 96.931 13.384 102.964 1.00 67.46 188 SER B N 1
ATOM 2846 C CA . SER B 1 169 ? 97.213 12.959 101.594 1.00 63.00 188 SER B CA 1
ATOM 2847 C C . SER B 1 169 ? 96.037 12.191 100.999 1.00 63.22 188 SER B C 1
ATOM 2848 O O . SER B 1 169 ? 95.877 12.126 99.782 1.00 63.02 188 SER B O 1
ATOM 2851 N N . MET B 1 170 ? 95.213 11.632 101.878 1.00 60.13 189 MET B N 1
ATOM 2852 C CA . MET B 1 170 ? 94.111 10.762 101.497 1.00 58.70 189 MET B CA 1
ATOM 2853 C C . MET B 1 170 ? 92.789 11.535 101.446 1.00 62.54 189 MET B C 1
ATOM 2854 O O . MET B 1 170 ? 91.732 10.962 101.183 1.00 62.71 189 MET B O 1
ATOM 2859 N N . SER B 1 171 ? 92.846 12.841 101.690 1.00 60.87 190 SER B N 1
ATOM 2860 C CA . SER B 1 171 ? 91.626 13.643 101.756 1.00 62.49 190 SER B CA 1
ATOM 2861 C C . SER B 1 171 ? 91.015 13.906 100.382 1.00 58.41 190 SER B C 1
ATOM 2862 O O . SER B 1 171 ? 91.052 15.029 99.880 1.00 56.03 190 SER B O 1
ATOM 2865 N N . ILE B 1 172 ? 90.453 12.862 99.782 1.00 59.45 191 ILE B N 1
ATOM 2866 C CA . ILE B 1 172 ? 89.778 12.991 98.499 1.00 57.99 191 ILE B CA 1
ATOM 2867 C C . ILE B 1 172 ? 88.503 13.801 98.672 1.00 63.71 191 ILE B C 1
ATOM 2868 O O . ILE B 1 172 ? 87.636 13.426 99.461 1.00 65.15 191 ILE B O 1
ATOM 2873 N N . PRO B 1 173 ? 88.389 14.925 97.944 1.00 69.03 192 PRO B N 1
ATOM 2874 C CA . PRO B 1 173 ? 87.173 15.745 97.994 1.00 70.43 192 PRO B CA 1
ATOM 2875 C C . PRO B 1 173 ? 85.941 14.915 97.647 1.00 75.85 192 PRO B C 1
ATOM 2876 O O . PRO B 1 173 ? 86.037 14.012 96.812 1.00 86.90 192 PRO B O 1
ATOM 2880 N N . ALA B 1 174 ? 84.822 15.210 98.306 1.00 76.31 193 ALA B N 1
ATOM 2881 C CA . ALA B 1 174 ? 83.561 14.476 98.150 1.00 78.42 193 ALA B CA 1
ATOM 2882 C C . ALA B 1 174 ? 83.571 13.083 98.776 1.00 83.64 193 ALA B C 1
ATOM 2883 O O . ALA B 1 174 ? 82.599 12.337 98.660 1.00 90.74 193 ALA B O 1
ATOM 2885 N N . VAL B 1 175 ? 84.669 12.730 99.435 1.00 78.17 194 VAL B N 1
ATOM 2886 C CA . VAL B 1 175 ? 84.735 11.471 100.163 1.00 79.17 194 VAL B CA 1
ATOM 2887 C C . VAL B 1 175 ? 85.179 11.730 101.598 1.00 88.79 194 VAL B C 1
ATOM 2888 O O . VAL B 1 175 ? 84.558 11.252 102.545 1.00 100.45 194 VAL B O 1
ATOM 2892 N N . PHE B 1 176 ? 86.257 12.494 101.745 1.00 87.34 195 PHE B N 1
ATOM 2893 C CA . PHE B 1 176 ? 86.774 12.857 103.058 1.00 81.49 195 PHE B CA 1
ATOM 2894 C C . PHE B 1 176 ? 86.887 14.365 103.183 1.00 84.71 195 PHE B C 1
ATOM 2895 O O . PHE B 1 176 ? 87.399 15.031 102.285 1.00 90.56 195 PHE B O 1
ATOM 2903 N N . ALA B 1 177 ? 86.407 14.898 104.301 1.00 81.06 196 ALA B N 1
ATOM 2904 C CA . ALA B 1 177 ? 86.514 16.323 104.569 1.00 81.31 196 ALA B CA 1
ATOM 2905 C C . ALA B 1 177 ? 87.981 16.733 104.608 1.00 74.54 196 ALA B C 1
ATOM 2906 O O . ALA B 1 177 ? 88.835 15.946 105.016 1.00 72.25 196 ALA B O 1
ATOM 2908 N N . PRO B 1 178 ? 88.281 17.964 104.165 1.00 75.25 197 PRO B N 1
ATOM 2909 C CA . PRO B 1 178 ? 89.653 18.478 104.225 1.00 73.80 197 PRO B CA 1
ATOM 2910 C C . PRO B 1 178 ? 90.158 18.579 105.659 1.00 80.46 197 PRO B C 1
ATOM 2911 O O . PRO B 1 178 ? 89.370 18.791 106.582 1.00 84.58 197 PRO B O 1
ATOM 2915 N N . VAL B 1 179 ? 91.464 18.420 105.840 1.00 78.20 198 VAL B N 1
ATOM 2916 C CA . VAL B 1 179 ? 92.056 18.507 107.165 1.00 83.99 198 VAL B CA 1
ATOM 2917 C C . VAL B 1 179 ? 92.924 19.755 107.287 1.00 88.15 198 VAL B C 1
ATOM 2918 O O . VAL B 1 179 ? 93.401 20.294 106.284 1.00 86.58 198 VAL B O 1
ATOM 2922 N N . GLU B 1 180 ? 93.117 20.214 108.521 1.00 83.31 199 GLU B N 1
ATOM 2923 C CA . GLU B 1 180 ? 93.947 21.380 108.789 1.00 83.83 199 GLU B CA 1
ATOM 2924 C C . GLU B 1 180 ? 95.282 20.971 109.394 1.00 84.14 199 GLU B C 1
ATOM 2925 O O . GLU B 1 180 ? 95.324 20.256 110.393 1.00 87.87 199 GLU B O 1
ATOM 2931 N N . ILE B 1 181 ? 96.373 21.422 108.784 1.00 83.12 200 ILE B N 1
ATOM 2932 C CA . ILE B 1 181 ? 97.708 21.208 109.339 1.00 86.29 200 ILE B CA 1
ATOM 2933 C C . ILE B 1 181 ? 98.546 22.473 109.180 1.00 95.59 200 ILE B C 1
A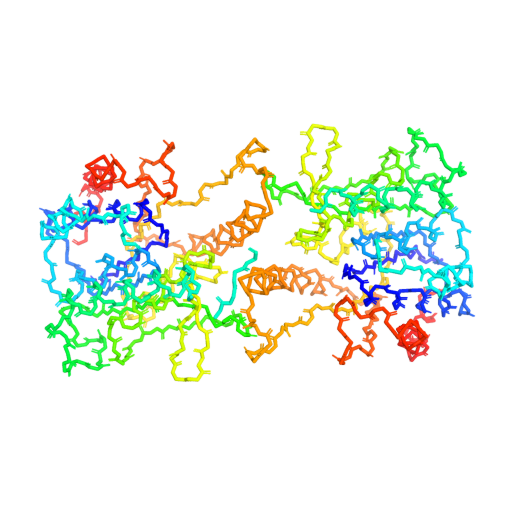TOM 2934 O O . ILE B 1 181 ? 98.678 23.003 108.074 1.00 98.90 200 ILE B O 1
ATOM 2939 N N . ASP B 1 182 ? 99.096 22.953 110.294 1.00 107.67 201 ASP B N 1
ATOM 2940 C CA . ASP B 1 182 ? 99.936 24.151 110.316 1.00 110.08 201 ASP B CA 1
ATOM 2941 C C . ASP B 1 182 ? 99.286 25.349 109.627 1.00 106.46 201 ASP B C 1
ATOM 2942 O O . ASP B 1 182 ? 99.933 26.059 108.856 1.00 106.33 201 ASP B O 1
ATOM 2947 N N . GLY B 1 183 ? 98.004 25.562 109.903 1.00 103.26 202 GLY B N 1
ATOM 2948 C CA . GLY B 1 183 ? 97.284 26.696 109.355 1.00 100.90 202 GLY B CA 1
ATOM 2949 C C . GLY B 1 183 ? 96.844 26.516 107.914 1.00 97.86 202 GLY B C 1
ATOM 2950 O O . GLY B 1 183 ? 96.294 27.437 107.311 1.00 104.48 202 GLY B O 1
ATOM 2951 N N . ARG B 1 184 ? 97.079 25.334 107.354 1.00 89.37 203 ARG B N 1
ATOM 2952 C CA . ARG B 1 184 ? 96.694 25.082 105.970 1.00 81.99 203 ARG B CA 1
ATOM 2953 C C . ARG B 1 184 ? 95.550 24.083 105.845 1.00 79.87 203 ARG B C 1
ATOM 2954 O O . ARG B 1 184 ? 95.531 23.056 106.523 1.00 87.32 203 ARG B O 1
ATOM 2962 N N . LEU B 1 185 ? 94.598 24.402 104.973 1.00 78.32 204 LEU B N 1
ATOM 2963 C CA . LEU B 1 185 ? 93.492 23.507 104.664 1.00 78.32 204 LEU B CA 1
ATOM 2964 C C . LEU B 1 185 ? 93.902 22.594 103.513 1.00 80.07 204 LEU B C 1
ATOM 2965 O O . LEU B 1 185 ? 94.244 23.067 102.429 1.00 82.38 204 LEU B O 1
ATOM 2970 N N . LEU B 1 186 ? 93.863 21.286 103.745 1.00 76.84 205 LEU B N 1
ATOM 2971 C CA . LEU B 1 186 ? 94.480 20.339 102.823 1.00 62.87 205 LEU B CA 1
ATOM 2972 C C . LEU B 1 186 ? 93.531 19.275 102.281 1.00 73.33 205 LEU B C 1
ATOM 2973 O O . LEU B 1 186 ? 92.742 18.690 103.022 1.00 76.48 205 LEU B O 1
ATOM 2978 N N . VAL B 1 187 ? 93.624 19.031 100.978 1.00 67.29 206 VAL B N 1
ATOM 2979 C CA . VAL B 1 187 ? 92.949 17.902 100.359 1.00 60.48 206 VAL B CA 1
ATOM 2980 C C . VAL B 1 187 ? 94.028 16.993 99.783 1.00 65.28 206 VAL B C 1
ATOM 2981 O O . VAL B 1 187 ? 95.218 17.272 99.941 1.00 64.54 206 VAL B O 1
ATOM 2985 N N . ASP B 1 188 ? 93.628 15.912 99.119 1.00 62.11 207 ASP B N 1
ATOM 2986 C CA . ASP B 1 188 ? 94.600 14.965 98.581 1.00 56.16 207 ASP B CA 1
ATOM 2987 C C . ASP B 1 188 ? 95.484 15.618 97.514 1.00 60.10 207 ASP B C 1
ATOM 2988 O O . ASP B 1 188 ? 95.124 16.648 96.945 1.00 54.96 207 ASP B O 1
ATOM 2993 N N . GLY B 1 189 ? 96.646 15.025 97.263 1.00 57.82 208 GLY B N 1
ATOM 2994 C CA . GLY B 1 189 ? 97.632 15.633 96.389 1.00 57.85 208 GLY B CA 1
ATOM 2995 C C . GLY B 1 189 ? 97.462 15.305 94.920 1.00 59.26 208 GLY B C 1
ATOM 2996 O O . GLY B 1 189 ? 98.242 15.768 94.086 1.00 62.64 208 GLY B O 1
ATOM 2997 N N . GLY B 1 190 ? 96.441 14.512 94.604 1.00 57.49 209 GLY B N 1
ATOM 2998 C CA . GLY B 1 190 ? 96.232 14.022 93.252 1.00 57.90 209 GLY B CA 1
ATOM 2999 C C . GLY B 1 190 ? 96.213 15.094 92.176 1.00 60.62 209 GLY B C 1
ATOM 3000 O O . GLY B 1 190 ? 96.781 14.914 91.102 1.00 66.71 209 GLY B O 1
ATOM 3001 N N . MET B 1 191 ? 95.578 16.221 92.475 1.00 60.32 210 MET B N 1
ATOM 3002 C CA . MET B 1 191 ? 95.374 17.265 91.482 1.00 63.78 210 MET B CA 1
ATOM 3003 C C . MET B 1 191 ? 96.625 18.093 91.177 1.00 74.71 210 MET B C 1
ATOM 3004 O O . MET B 1 191 ? 96.691 18.751 90.136 1.00 70.53 210 MET B O 1
ATOM 3009 N N . VAL B 1 192 ? 97.611 18.070 92.073 1.00 61.29 211 VAL B N 1
ATOM 3010 C CA . VAL B 1 192 ? 98.850 18.804 91.825 1.00 55.32 211 VAL B CA 1
ATOM 3011 C C . VAL B 1 192 ? 100.048 17.899 91.532 1.00 63.75 211 VAL B C 1
ATOM 3012 O O . VAL B 1 192 ? 100.875 18.223 90.676 1.00 63.65 211 VAL B O 1
ATOM 3016 N N . ASP B 1 193 ? 100.136 16.769 92.230 1.00 62.11 212 ASP B N 1
ATOM 3017 C CA . ASP B 1 193 ? 101.263 15.855 92.058 1.00 64.08 212 ASP B CA 1
ATOM 3018 C C . ASP B 1 193 ? 100.854 14.417 92.368 1.00 62.05 212 ASP B C 1
ATOM 3019 O O . ASP B 1 193 ? 101.227 13.864 93.402 1.00 60.06 212 ASP B O 1
ATOM 3024 N N . ASN B 1 194 ? 100.092 13.816 91.461 1.00 63.89 213 ASN B N 1
ATOM 3025 C CA . ASN B 1 194 ? 99.585 12.462 91.660 1.00 58.20 213 ASN B CA 1
ATOM 3026 C C . ASN B 1 194 ? 100.677 11.395 91.623 1.00 56.69 213 ASN B C 1
ATOM 3027 O O . ASN B 1 194 ? 100.564 10.352 92.265 1.00 62.03 213 ASN B O 1
ATOM 3032 N N . ILE B 1 195 ? 101.726 11.655 90.853 1.00 58.70 214 ILE B N 1
ATOM 3033 C CA . ILE B 1 195 ? 102.853 10.736 90.759 1.00 56.93 214 ILE B CA 1
ATOM 3034 C C . ILE B 1 195 ? 104.117 11.497 91.125 1.00 55.88 214 ILE B C 1
ATOM 3035 O O . ILE B 1 195 ? 104.803 12.032 90.255 1.00 65.92 214 ILE B O 1
ATOM 3040 N N . PRO B 1 196 ? 104.419 11.565 92.430 1.00 58.96 215 PRO B N 1
ATOM 3041 C CA . PRO B 1 196 ? 105.471 12.451 92.941 1.00 51.89 215 PRO B CA 1
ATOM 3042 C C . PRO B 1 196 ? 106.890 11.930 92.704 1.00 61.22 215 PRO B C 1
ATOM 3043 O O . PRO B 1 196 ? 107.578 11.553 93.652 1.00 69.14 215 PRO B O 1
ATOM 3047 N N . VAL B 1 197 ? 107.323 11.932 91.447 1.00 57.64 216 VAL B N 1
ATOM 3048 C CA . VAL B 1 197 ? 108.654 11.453 91.085 1.00 57.54 216 VAL B CA 1
ATOM 3049 C C . VAL B 1 197 ? 109.757 12.382 91.597 1.00 58.41 216 VAL B C 1
ATOM 3050 O O . VAL B 1 197 ? 110.737 11.935 92.210 1.00 73.19 216 VAL B O 1
ATOM 3054 N N . ASP B 1 198 ? 109.593 13.677 91.343 1.00 59.25 217 ASP B N 1
ATOM 3055 C CA . ASP B 1 198 ? 110.588 14.664 91.750 1.00 69.89 217 ASP B CA 1
ATOM 3056 C C . ASP B 1 198 ? 110.741 14.751 93.275 1.00 69.88 217 ASP B C 1
ATOM 3057 O O . ASP B 1 198 ? 111.807 15.111 93.769 1.00 72.19 217 ASP B O 1
ATOM 3062 N N . VAL B 1 199 ? 109.686 14.417 94.015 1.00 58.47 218 VAL B N 1
ATOM 3063 C CA . VAL B 1 199 ? 109.763 14.397 95.475 1.00 62.97 218 VAL B CA 1
ATOM 3064 C C . VAL B 1 199 ? 110.708 13.277 95.918 1.00 68.42 218 VAL B C 1
ATOM 3065 O O . VAL B 1 199 ? 111.604 13.474 96.757 1.00 69.63 218 VAL B O 1
ATOM 3069 N N . ALA B 1 200 ? 110.513 12.105 95.322 1.00 68.92 219 ALA B N 1
ATOM 3070 C CA . ALA B 1 200 ? 111.369 10.955 95.580 1.00 65.90 219 ALA B CA 1
ATOM 3071 C C . ALA B 1 200 ? 112.818 11.278 95.240 1.00 69.89 219 ALA B C 1
ATOM 3072 O O . ALA B 1 200 ? 113.729 10.961 96.009 1.00 69.41 219 ALA B O 1
ATOM 3074 N N . ARG B 1 201 ? 113.027 11.909 94.087 1.00 67.30 220 ARG B N 1
ATOM 3075 C CA . ARG B 1 201 ? 114.371 12.326 93.692 1.00 65.47 220 ARG B CA 1
ATOM 3076 C C . ARG B 1 201 ? 114.958 13.322 94.690 1.00 78.85 220 ARG B C 1
ATOM 3077 O O . ARG B 1 201 ? 116.158 13.302 94.969 1.00 77.96 220 ARG B O 1
ATOM 3085 N N . ASP B 1 202 ? 114.106 14.188 95.230 1.00 77.28 221 ASP B N 1
ATOM 3086 C CA . ASP B 1 202 ? 114.539 15.174 96.213 1.00 72.60 221 ASP B CA 1
ATOM 3087 C C . ASP B 1 202 ? 114.934 14.507 97.520 1.00 68.10 221 ASP B C 1
ATOM 3088 O O . ASP B 1 202 ? 115.682 15.076 98.309 1.00 69.27 221 ASP B O 1
ATOM 3093 N N . MET B 1 203 ? 114.441 13.292 97.746 1.00 67.02 222 MET B N 1
ATOM 3094 C CA . MET B 1 203 ? 114.952 12.491 98.863 1.00 66.02 222 MET B CA 1
ATOM 3095 C C . MET B 1 203 ? 116.338 11.895 98.568 1.00 67.63 222 MET B C 1
ATOM 3096 O O . MET B 1 203 ? 116.847 11.079 99.331 1.00 81.22 222 MET B O 1
ATOM 3101 N N . GLY B 1 204 ? 116.936 12.295 97.450 1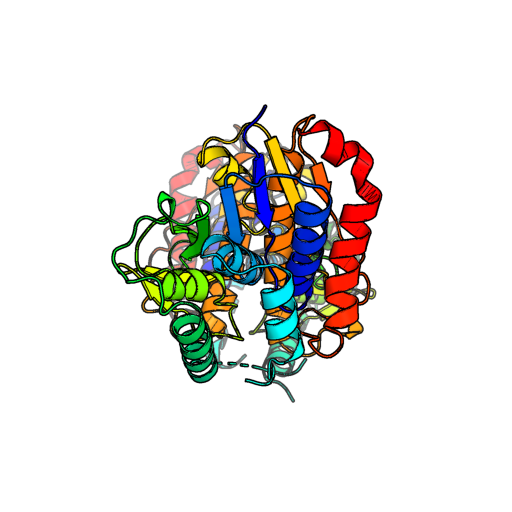.00 79.88 223 GLY B N 1
ATOM 3102 C CA . GLY B 1 204 ? 118.309 11.933 97.139 1.00 85.22 223 GLY B CA 1
ATOM 3103 C C . GLY B 1 204 ? 118.553 10.542 96.579 1.00 86.83 223 GLY B C 1
ATOM 3104 O O . GLY B 1 204 ? 119.613 9.961 96.808 1.00 94.88 223 GLY B O 1
ATOM 3105 N N . VAL B 1 205 ? 117.591 10.003 95.837 1.00 81.69 224 VAL B N 1
ATOM 3106 C CA . VAL B 1 205 ? 117.777 8.691 95.222 1.00 86.69 224 VAL B CA 1
ATOM 3107 C C . VAL B 1 205 ? 118.373 8.805 93.820 1.00 85.06 224 VAL B C 1
ATOM 3108 O O . VAL B 1 205 ? 118.320 9.867 93.198 1.00 80.42 224 VAL B O 1
ATOM 3112 N N . ASP B 1 206 ? 118.946 7.708 93.333 1.00 85.90 225 ASP B N 1
ATOM 3113 C CA . ASP B 1 206 ? 119.573 7.678 92.014 1.00 85.01 225 ASP B CA 1
ATOM 3114 C C . ASP B 1 206 ? 118.596 7.192 90.947 1.00 82.36 225 ASP B C 1
ATOM 3115 O O . ASP B 1 206 ? 118.596 7.680 89.817 1.00 82.25 225 ASP B O 1
ATOM 3120 N N . VAL B 1 207 ? 117.770 6.222 91.323 1.00 77.98 226 VAL B N 1
ATOM 3121 C CA . VAL B 1 207 ? 116.830 5.578 90.418 1.00 71.57 226 VAL B CA 1
ATOM 3122 C C . VAL B 1 207 ? 115.464 5.545 91.094 1.00 74.56 226 VAL B C 1
ATOM 3123 O O . VAL B 1 207 ? 115.385 5.469 92.318 1.00 73.49 226 VAL B O 1
ATOM 3127 N N . VAL B 1 208 ? 114.392 5.630 90.312 1.00 71.42 227 VAL B N 1
ATOM 3128 C CA . VAL B 1 208 ? 113.049 5.470 90.863 1.00 71.90 227 VAL B CA 1
ATOM 3129 C C . VAL B 1 208 ? 112.270 4.332 90.204 1.00 71.45 227 VAL B C 1
ATOM 3130 O O . VAL B 1 208 ? 112.383 4.094 89.002 1.00 70.28 227 VAL B O 1
ATOM 3134 N N . ILE B 1 209 ? 111.496 3.624 91.019 1.00 66.39 228 ILE B N 1
ATOM 3135 C CA . ILE B 1 209 ? 110.506 2.677 90.542 1.00 62.91 228 ILE B CA 1
ATOM 3136 C C . ILE B 1 209 ? 109.162 3.361 90.718 1.00 66.78 228 ILE B C 1
ATOM 3137 O O . ILE B 1 209 ? 108.794 3.745 91.829 1.00 66.48 228 ILE B O 1
ATOM 3142 N N . VAL B 1 210 ? 108.432 3.527 89.623 1.00 69.40 229 VAL B N 1
ATOM 3143 C CA . VAL B 1 210 ? 107.236 4.356 89.634 1.00 62.71 229 VAL B CA 1
ATOM 3144 C C . VAL B 1 210 ? 105.992 3.540 89.323 1.00 64.05 229 VAL B C 1
ATOM 3145 O O . VAL B 1 210 ? 105.868 2.992 88.238 1.00 64.32 229 VAL B O 1
ATOM 3149 N N . VAL B 1 211 ? 105.067 3.462 90.273 1.00 58.62 230 VAL B N 1
ATOM 3150 C CA . VAL B 1 211 ? 103.853 2.680 90.072 1.00 59.15 230 VAL B CA 1
ATOM 3151 C C . VAL B 1 211 ? 102.665 3.572 89.744 1.00 57.90 230 VAL B C 1
ATOM 3152 O O . VAL B 1 211 ? 102.194 4.324 90.593 1.00 61.01 230 VAL B O 1
ATOM 3156 N N . ASP B 1 212 ? 102.190 3.483 88.506 1.00 55.21 231 ASP B N 1
ATOM 3157 C CA . ASP B 1 212 ? 101.030 4.243 88.059 1.00 56.05 231 ASP B CA 1
ATOM 3158 C C . ASP B 1 212 ? 99.811 3.331 87.995 1.00 60.55 231 ASP B C 1
ATOM 3159 O O . ASP B 1 212 ? 99.648 2.566 87.038 1.00 60.59 231 ASP B O 1
ATOM 3164 N N . ILE B 1 213 ? 98.952 3.418 89.004 1.00 57.82 232 ILE B N 1
ATOM 3165 C CA . ILE B 1 213 ? 97.750 2.589 89.043 1.00 60.73 232 ILE B CA 1
ATOM 3166 C C . ILE B 1 213 ? 96.620 3.201 88.219 1.00 61.81 232 ILE B C 1
ATOM 3167 O O . ILE B 1 213 ? 95.537 2.625 88.097 1.00 67.21 232 ILE B O 1
ATOM 3172 N N . GLY B 1 214 ? 96.891 4.369 87.644 1.00 63.77 233 GLY B N 1
ATOM 3173 C CA . GLY B 1 214 ? 95.987 4.983 86.688 1.00 60.30 233 GLY B CA 1
ATOM 3174 C C . GLY B 1 214 ? 94.850 5.759 87.320 1.00 62.60 233 GLY B C 1
ATOM 3175 O O . GLY B 1 214 ? 94.549 5.593 88.499 1.00 69.17 233 GLY B O 1
ATOM 3176 N N . ASN B 1 215 ? 94.228 6.620 86.522 1.00 59.67 234 ASN B N 1
ATOM 3177 C CA . ASN B 1 215 ? 93.072 7.396 86.947 1.00 65.39 234 ASN B CA 1
ATOM 3178 C C . ASN B 1 215 ? 92.107 7.517 85.783 1.00 69.57 234 ASN B C 1
ATOM 3179 O O . ASN B 1 215 ? 92.114 8.517 85.067 1.00 74.54 234 ASN B O 1
ATOM 3184 N N . PRO B 1 216 ? 91.269 6.492 85.592 1.00 75.93 235 PRO B N 1
ATOM 3185 C CA . PRO B 1 216 ? 90.406 6.380 84.413 1.00 74.99 235 PRO B CA 1
ATOM 3186 C C . PRO B 1 216 ? 89.230 7.355 84.436 1.00 74.72 235 PRO B C 1
ATOM 3187 O O . PRO B 1 216 ? 88.659 7.625 85.492 1.00 75.90 235 PRO B O 1
ATOM 3191 N N . LEU B 1 217 ? 88.886 7.878 83.265 1.00 73.29 236 LEU B N 1
ATOM 3192 C CA . LEU B 1 217 ? 87.718 8.732 83.105 1.00 74.37 236 LEU B CA 1
ATOM 3193 C C . LEU B 1 217 ? 86.464 7.873 83.046 1.00 82.18 236 LEU B C 1
ATOM 3194 O O . LEU B 1 217 ? 86.507 6.736 82.578 1.00 85.97 236 LEU B O 1
ATOM 3199 N N . ARG B 1 218 ? 85.348 8.411 83.523 1.00 89.09 237 ARG B N 1
ATOM 3200 C CA . ARG B 1 218 ? 84.068 7.732 83.373 1.00 94.94 237 ARG B CA 1
ATOM 3201 C C . ARG B 1 218 ? 83.559 7.937 81.949 1.00 93.87 237 ARG B C 1
ATOM 3202 O O . ARG B 1 218 ? 83.835 8.964 81.327 1.00 90.44 237 ARG B O 1
ATOM 3210 N N . ASP B 1 219 ? 82.830 6.956 81.428 1.00 95.11 238 ASP B N 1
ATOM 3211 C CA . ASP B 1 219 ? 82.225 7.088 80.107 1.00 100.51 238 ASP B CA 1
ATOM 3212 C C . ASP B 1 219 ? 81.121 8.135 80.142 1.00 96.17 238 ASP B C 1
ATOM 3213 O O . ASP B 1 219 ? 80.649 8.510 81.215 1.00 101.34 238 ASP B O 1
ATOM 3218 N N . ARG B 1 220 ? 80.716 8.607 78.968 1.00 96.01 239 ARG B N 1
ATOM 3219 C CA . ARG B 1 220 ? 79.645 9.591 78.861 1.00 100.55 239 ARG B CA 1
ATOM 3220 C C . ARG B 1 220 ? 78.381 9.077 79.538 1.00 101.16 239 ARG B C 1
ATOM 3221 O O . ARG B 1 220 ? 77.675 9.823 80.216 1.00 97.24 239 ARG B O 1
ATOM 3229 N N . LYS B 1 221 ? 78.120 7.787 79.362 1.00 105.44 240 LYS B N 1
ATOM 3230 C CA . LYS B 1 221 ? 76.931 7.152 79.913 1.00 107.90 240 LYS B CA 1
ATOM 3231 C C . LYS B 1 221 ? 76.962 7.072 81.438 1.00 111.36 240 LYS B C 1
ATOM 3232 O O . LYS B 1 221 ? 75.917 6.970 82.080 1.00 114.61 240 LYS B O 1
ATOM 3238 N N . ASP B 1 222 ? 78.159 7.125 82.013 1.00 108.71 241 ASP B N 1
ATOM 3239 C CA . ASP B 1 222 ? 78.321 6.933 83.451 1.00 108.32 241 ASP B CA 1
ATOM 3240 C C . ASP B 1 222 ? 78.311 8.243 84.238 1.00 107.56 241 ASP B C 1
ATOM 3241 O O . ASP B 1 222 ? 78.344 8.233 85.469 1.00 109.79 241 ASP B O 1
ATOM 3246 N N . LEU B 1 223 ? 78.269 9.366 83.528 1.00 106.32 242 LEU B N 1
ATOM 3247 C CA . LEU B 1 223 ? 78.213 10.678 84.170 1.00 101.66 242 LEU B CA 1
ATOM 3248 C C . LEU B 1 223 ? 76.766 11.071 84.456 1.00 110.95 242 LEU B C 1
ATOM 3249 O O . LEU B 1 223 ? 76.066 11.576 83.579 1.00 119.22 242 LEU B O 1
ATOM 3254 N N . SER B 1 224 ? 76.325 10.842 85.689 1.00 108.59 243 SER B N 1
ATOM 3255 C CA . SER B 1 224 ? 74.921 11.026 86.037 1.00 108.80 243 SER B CA 1
ATOM 3256 C C . SER B 1 224 ? 74.695 12.190 86.996 1.00 102.55 243 SER B C 1
ATOM 3257 O O . SER B 1 224 ? 73.745 12.957 86.841 1.00 104.18 243 SER B O 1
ATOM 3260 N N . THR B 1 225 ? 75.567 12.317 87.988 1.00 98.26 244 THR B N 1
ATOM 3261 C CA . THR B 1 225 ? 75.442 13.376 88.981 1.00 95.66 244 THR B CA 1
ATOM 3262 C C . THR B 1 225 ? 76.357 14.549 88.650 1.00 96.47 244 THR B C 1
ATOM 3263 O O . THR B 1 225 ? 77.290 14.413 87.858 1.00 98.24 244 THR B O 1
ATOM 3267 N N . VAL B 1 226 ? 76.080 15.703 89.252 1.00 82.72 245 VAL B N 1
ATOM 3268 C CA . VAL B 1 226 ? 76.977 16.850 89.159 1.00 83.27 245 VAL B CA 1
ATOM 3269 C C . VAL B 1 226 ? 78.330 16.458 89.749 1.00 84.50 245 VAL B C 1
ATOM 3270 O O . VAL B 1 226 ? 79.398 16.791 89.208 1.00 89.45 245 VAL B O 1
ATOM 3274 N N . LEU B 1 227 ? 78.259 15.723 90.855 1.00 75.74 246 LEU B N 1
ATOM 3275 C CA . LEU B 1 227 ? 79.425 15.148 91.503 1.00 74.04 246 LEU B CA 1
ATOM 3276 C C . LEU B 1 227 ? 80.305 14.385 90.517 1.00 76.12 246 LEU B C 1
ATOM 3277 O O . LEU B 1 227 ? 81.530 14.519 90.538 1.00 72.00 246 LEU B O 1
ATOM 3282 N N . ASP B 1 228 ? 79.675 13.586 89.659 1.00 77.34 247 ASP B N 1
ATOM 3283 C CA . ASP B 1 228 ? 80.401 12.819 88.651 1.00 78.71 247 ASP B CA 1
ATOM 3284 C C . ASP B 1 228 ? 81.192 13.738 87.724 1.00 77.79 247 ASP B C 1
ATOM 3285 O O . ASP B 1 228 ? 82.341 13.448 87.385 1.00 79.54 247 ASP B O 1
ATOM 3290 N N . VAL B 1 229 ? 80.573 14.846 87.325 1.00 70.31 248 VAL B N 1
ATOM 3291 C CA . VAL B 1 229 ? 81.213 15.812 86.434 1.00 65.34 248 VAL B CA 1
ATOM 3292 C C . VAL B 1 229 ? 82.429 16.465 87.099 1.00 63.02 248 VAL B C 1
ATOM 3293 O O . VAL B 1 229 ? 83.525 16.530 86.514 1.00 63.13 248 VAL B O 1
ATOM 3297 N N . MET B 1 230 ? 82.227 16.939 88.325 1.00 62.63 249 MET B N 1
ATOM 3298 C CA . MET B 1 230 ? 83.305 17.544 89.104 1.00 63.62 249 MET B CA 1
ATOM 3299 C C . MET B 1 230 ? 84.486 16.585 89.242 1.00 59.45 249 MET B C 1
ATOM 3300 O O . MET B 1 230 ? 85.647 16.936 88.963 1.00 76.60 249 MET B O 1
ATOM 3305 N N . ASN B 1 231 ? 84.175 15.367 89.673 1.00 59.21 250 ASN B N 1
ATOM 3306 C CA . ASN B 1 231 ? 85.178 14.320 89.809 1.00 63.64 250 ASN B CA 1
ATOM 3307 C C . ASN B 1 231 ? 85.901 14.034 88.502 1.00 68.56 250 ASN B C 1
ATOM 3308 O O . ASN B 1 231 ? 87.103 13.772 88.495 1.00 73.83 250 ASN B O 1
ATOM 3313 N N . GLN B 1 232 ? 85.165 14.089 87.396 1.00 63.75 251 GLN B N 1
ATOM 3314 C CA . GLN B 1 232 ? 85.760 13.879 86.085 1.00 62.85 251 GLN B CA 1
ATOM 3315 C C . GLN B 1 232 ? 86.800 14.955 85.789 1.00 65.20 251 GLN B C 1
ATOM 3316 O O . GLN B 1 232 ? 87.890 14.659 85.281 1.00 69.45 251 GLN B O 1
ATOM 3322 N N . SER B 1 233 ? 86.470 16.204 86.114 1.00 62.55 252 SER B N 1
ATOM 3323 C CA . SER B 1 233 ? 87.418 17.298 85.889 1.00 67.69 252 SER B CA 1
ATOM 3324 C C . SER B 1 233 ? 88.682 17.127 86.739 1.00 70.00 252 SER B C 1
ATOM 3325 O O . SER B 1 233 ? 89.822 17.314 86.260 1.00 75.42 252 SER B O 1
ATOM 3328 N N . ILE B 1 234 ? 88.476 16.761 88.002 1.00 65.51 253 ILE B N 1
ATOM 3329 C CA . ILE B 1 234 ? 89.603 16.482 88.884 1.00 64.26 253 ILE B CA 1
ATOM 3330 C C . ILE B 1 234 ? 90.481 15.375 88.296 1.00 64.96 253 ILE B C 1
ATOM 3331 O O . ILE B 1 234 ? 91.719 15.458 88.316 1.00 63.06 253 ILE B O 1
ATOM 3336 N N . THR B 1 235 ? 89.828 14.355 87.748 1.00 57.21 254 THR B N 1
ATOM 3337 C CA . THR B 1 235 ? 90.527 13.240 87.124 1.00 57.19 254 THR B CA 1
ATOM 3338 C C . THR B 1 235 ? 91.382 13.728 85.960 1.00 54.73 254 THR B C 1
ATOM 3339 O O . THR B 1 235 ? 92.527 13.293 85.788 1.00 58.36 254 THR B O 1
ATOM 3343 N N . LEU B 1 236 ? 90.833 14.651 85.177 1.00 59.69 255 LEU B N 1
ATOM 3344 C CA . LEU B 1 236 ? 91.584 15.247 84.073 1.00 58.39 255 LEU B CA 1
ATOM 3345 C C . LEU B 1 236 ? 92.853 15.979 84.523 1.00 66.58 255 LEU B C 1
ATOM 3346 O O . LEU B 1 236 ? 93.944 15.718 83.992 1.00 72.61 255 LEU B O 1
ATOM 3351 N N . MET B 1 237 ? 92.727 16.890 85.488 1.00 63.07 256 MET B N 1
ATOM 3352 C CA . MET B 1 237 ? 93.920 17.626 85.927 1.00 73.00 256 MET B CA 1
ATOM 3353 C C . MET B 1 237 ? 94.956 16.678 86.554 1.00 71.79 256 MET B C 1
ATOM 3354 O O . MET B 1 237 ? 96.184 16.843 86.381 1.00 68.62 256 MET B O 1
ATOM 3359 N N . THR B 1 238 ? 94.446 15.666 87.250 1.00 62.39 257 THR B N 1
ATOM 3360 C CA . THR B 1 238 ? 95.286 14.631 87.835 1.00 63.15 257 THR B CA 1
ATOM 3361 C C . THR B 1 238 ? 96.103 13.919 86.756 1.00 65.00 257 THR B C 1
ATOM 3362 O O . THR B 1 238 ? 97.314 13.703 86.909 1.00 63.37 257 THR B O 1
ATOM 3366 N N . ARG B 1 239 ? 95.437 13.573 85.658 1.00 55.02 258 ARG B N 1
ATOM 3367 C CA . ARG B 1 239 ? 96.101 12.888 84.554 1.00 57.82 258 ARG B CA 1
ATOM 3368 C C . ARG B 1 239 ? 97.141 13.776 83.881 1.00 54.35 258 ARG B C 1
ATOM 3369 O O . ARG B 1 239 ? 98.220 13.309 83.510 1.00 61.48 258 ARG B O 1
ATOM 3377 N N . LYS B 1 240 ? 96.820 15.059 83.740 1.00 61.82 259 LYS B N 1
ATOM 3378 C CA . LYS B 1 240 ? 97.778 16.019 83.202 1.00 59.23 259 LYS B CA 1
ATOM 3379 C C . LYS B 1 240 ? 99.078 16.079 84.031 1.00 60.82 259 LYS B C 1
ATOM 3380 O O . LYS B 1 240 ? 100.179 15.854 83.494 1.00 62.88 259 LYS B O 1
ATOM 3386 N N . ASN B 1 241 ? 98.969 16.363 85.330 1.00 54.33 260 ASN B N 1
ATOM 3387 C CA . ASN B 1 241 ? 100.198 16.444 86.132 1.00 58.00 260 ASN B CA 1
ATOM 3388 C C . ASN B 1 241 ? 100.933 15.100 86.185 1.00 59.26 260 ASN B C 1
ATOM 3389 O O . ASN B 1 241 ? 102.179 15.048 86.195 1.00 57.03 260 ASN B O 1
ATOM 3394 N N . SER B 1 242 ? 100.152 14.019 86.197 1.00 53.95 261 SER B N 1
ATOM 3395 C CA . SER B 1 242 ? 100.714 12.673 86.208 1.00 58.10 261 SER B CA 1
ATOM 3396 C C . SER B 1 242 ? 101.593 12.433 84.992 1.00 58.05 261 SER B C 1
ATOM 3397 O O . SER B 1 242 ? 102.722 11.963 85.123 1.00 61.81 261 SER B O 1
ATOM 3400 N N . GLU B 1 243 ? 101.076 12.761 83.811 1.00 53.13 262 GLU B N 1
ATOM 3401 C CA . GLU B 1 243 ? 101.827 12.544 82.579 1.00 61.04 262 GLU B CA 1
ATOM 3402 C C . GLU B 1 243 ? 103.037 13.465 82.478 1.00 63.63 262 GLU B C 1
ATOM 3403 O O . GLU B 1 243 ? 104.079 13.072 81.935 1.00 56.29 262 GLU B O 1
ATOM 3409 N N . ALA B 1 244 ? 102.907 14.682 83.007 1.00 57.45 263 ALA B N 1
ATOM 3410 C CA . ALA B 1 244 ? 104.059 15.582 83.043 1.00 60.55 263 ALA B CA 1
ATOM 3411 C C . ALA B 1 244 ? 105.189 14.987 83.886 1.00 63.97 263 ALA B C 1
ATOM 3412 O O . ALA B 1 244 ? 106.354 15.040 83.495 1.00 68.75 263 ALA B O 1
ATOM 3414 N N . GLN B 1 245 ? 104.846 14.413 85.036 1.00 62.62 264 GLN B N 1
ATOM 3415 C CA . GLN B 1 245 ? 105.865 13.765 85.861 1.00 62.43 264 GLN B CA 1
ATOM 3416 C C . GLN B 1 245 ? 106.424 12.503 85.203 1.00 62.34 264 GLN B C 1
ATOM 3417 O O . GLN B 1 245 ? 107.631 12.264 85.233 1.00 62.71 264 GLN B O 1
ATOM 3423 N N . LEU B 1 246 ? 105.545 11.705 84.608 1.00 58.70 265 LEU B N 1
ATOM 3424 C CA . LEU B 1 246 ? 105.955 10.469 83.952 1.00 64.85 265 LEU B CA 1
ATOM 3425 C C . LEU B 1 246 ? 106.917 10.716 82.793 1.00 61.42 265 LEU B C 1
ATOM 3426 O O . LEU B 1 246 ? 107.815 9.912 82.548 1.00 59.12 265 LEU B O 1
ATOM 3431 N N . ALA B 1 247 ? 106.742 11.826 82.084 1.00 56.54 266 ALA B N 1
ATOM 3432 C CA . ALA B 1 247 ? 107.617 12.112 80.948 1.00 62.65 266 ALA B CA 1
ATOM 3433 C C . ALA B 1 247 ? 109.050 12.425 81.382 1.00 65.77 266 ALA B C 1
ATOM 3434 O O . ALA B 1 247 ? 109.947 12.506 80.547 1.00 59.03 266 ALA B O 1
ATOM 3436 N N . THR B 1 248 ? 109.265 12.596 82.685 1.00 58.78 267 THR B N 1
ATOM 3437 C CA . THR B 1 248 ? 110.594 12.930 83.189 1.00 57.29 267 THR B CA 1
ATOM 3438 C C . THR B 1 248 ? 111.418 11.707 83.590 1.00 59.75 267 THR B C 1
ATOM 3439 O O . THR B 1 248 ? 112.568 11.846 84.004 1.00 70.95 267 THR B O 1
ATOM 3443 N N . LEU B 1 249 ? 110.839 10.516 83.475 1.00 58.41 268 LEU B N 1
ATOM 3444 C CA . LEU B 1 249 ? 111.579 9.300 83.797 1.00 60.61 268 LEU B CA 1
ATOM 3445 C C . LEU B 1 249 ? 112.779 9.117 82.873 1.00 68.57 268 LEU B C 1
ATOM 3446 O O . LEU B 1 249 ? 112.676 9.269 81.655 1.00 82.67 268 LEU B O 1
ATOM 3451 N N . LYS B 1 250 ? 113.918 8.799 83.473 1.00 70.08 269 LYS B N 1
ATOM 3452 C CA . LYS B 1 250 ? 115.168 8.638 82.746 1.00 70.53 269 LYS B CA 1
ATOM 3453 C C . LYS B 1 250 ? 115.432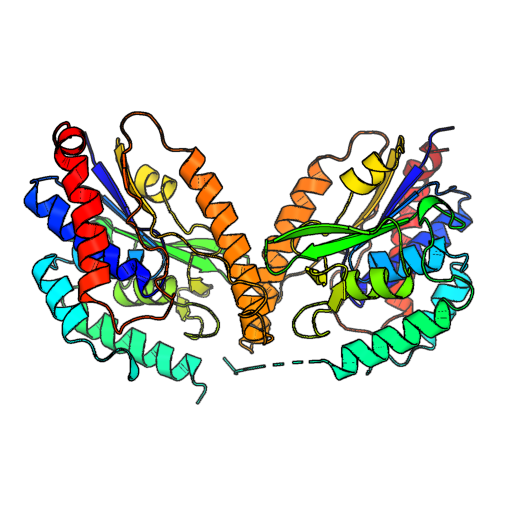 7.152 82.520 1.00 67.26 269 LYS B C 1
ATOM 3454 O O . LYS B 1 250 ? 114.758 6.309 83.113 1.00 71.55 269 LYS B O 1
ATOM 3460 N N . PRO B 1 251 ? 116.392 6.822 81.642 1.00 69.04 270 PRO B N 1
ATOM 3461 C CA . PRO B 1 251 ? 116.843 5.429 81.570 1.00 75.64 270 PRO B CA 1
ATOM 3462 C C . PRO B 1 251 ? 117.375 5.000 82.930 1.00 83.34 270 PRO B C 1
ATOM 3463 O O . PRO B 1 251 ? 117.989 5.807 83.630 1.00 93.13 270 PRO B O 1
ATOM 3467 N N . GLY B 1 252 ? 117.138 3.752 83.311 1.00 77.96 271 GLY B N 1
ATOM 3468 C CA . GLY B 1 252 ? 117.494 3.315 84.647 1.00 79.05 271 GLY B CA 1
ATOM 3469 C C . GLY B 1 252 ? 116.274 3.280 85.544 1.00 73.97 271 GLY B C 1
ATOM 3470 O O . GLY B 1 252 ? 116.116 2.358 86.341 1.00 82.69 271 GLY B O 1
ATOM 3471 N N . ASP B 1 253 ? 115.409 4.285 85.419 1.00 63.01 272 ASP B N 1
ATOM 3472 C CA . ASP B 1 253 ? 114.130 4.276 86.125 1.00 69.44 272 ASP B CA 1
ATOM 3473 C C . ASP B 1 253 ? 113.242 3.179 85.547 1.00 69.76 272 ASP B C 1
ATOM 3474 O O . ASP B 1 253 ? 113.443 2.751 84.409 1.00 79.15 272 ASP B O 1
ATOM 3479 N N . VAL B 1 254 ? 112.268 2.717 86.327 1.00 58.75 273 VAL B N 1
ATOM 3480 C CA . VAL B 1 254 ? 111.343 1.691 85.848 1.00 60.87 273 VAL B CA 1
ATOM 3481 C C . VAL B 1 254 ? 109.880 2.012 86.162 1.00 61.99 273 VAL B C 1
ATOM 3482 O O . VAL B 1 254 ? 109.491 2.098 87.328 1.00 62.94 273 VAL B O 1
ATOM 3486 N N . LEU B 1 255 ? 109.075 2.178 85.115 1.00 55.87 274 LEU B N 1
ATOM 3487 C CA . LEU B 1 255 ? 107.628 2.345 85.263 1.00 55.17 274 LEU B CA 1
ATOM 3488 C C . LEU B 1 255 ? 106.921 0.998 85.357 1.00 61.60 274 LEU B C 1
ATOM 3489 O O . LEU B 1 255 ? 107.094 0.132 84.502 1.00 65.30 274 LEU B O 1
ATOM 3494 N N . ILE B 1 256 ? 106.131 0.838 86.413 1.00 62.98 275 ILE B N 1
ATOM 3495 C CA . ILE B 1 256 ? 105.281 -0.322 86.616 1.00 60.89 275 ILE B CA 1
ATOM 3496 C C . ILE B 1 256 ? 103.832 0.133 86.517 1.00 64.44 275 ILE B C 1
ATOM 3497 O O . ILE B 1 256 ? 103.361 0.915 87.344 1.00 63.84 275 ILE B O 1
ATOM 3502 N N . GLN B 1 257 ? 103.125 -0.352 85.506 1.00 59.05 276 GLN B N 1
ATOM 3503 C CA . GLN B 1 257 ? 101.741 0.049 85.301 1.00 57.63 276 GLN B CA 1
ATOM 3504 C C . GLN B 1 257 ? 100.825 -1.167 85.363 1.00 61.11 276 GLN B C 1
ATOM 3505 O O . GLN B 1 257 ? 100.633 -1.850 84.361 1.00 68.14 276 GLN B O 1
ATOM 3511 N N . PRO B 1 258 ? 100.263 -1.441 86.553 1.00 62.08 277 PRO B N 1
ATOM 3512 C CA . PRO B 1 258 ? 99.404 -2.608 86.786 1.00 62.12 277 PRO B CA 1
ATOM 3513 C C . PRO B 1 258 ? 98.178 -2.620 85.885 1.00 67.62 277 PRO B C 1
ATOM 3514 O O . PRO B 1 258 ? 97.589 -1.566 85.630 1.00 61.13 277 PRO B O 1
ATOM 3518 N N . PRO B 1 259 ? 97.796 -3.813 85.408 1.00 65.62 278 PRO B N 1
ATOM 3519 C CA . PRO B 1 259 ? 96.651 -3.985 84.512 1.00 60.11 278 PRO B CA 1
ATOM 3520 C C . PRO B 1 259 ? 95.324 -3.848 85.256 1.00 67.22 278 PRO B C 1
ATOM 3521 O O . PRO B 1 259 ? 94.774 -4.847 85.721 1.00 72.13 278 PRO B O 1
ATOM 3525 N N . LEU B 1 260 ? 94.810 -2.625 85.356 1.00 61.43 279 LEU B N 1
ATOM 3526 C CA . LEU B 1 260 ? 93.596 -2.375 86.128 1.00 63.37 279 LEU B CA 1
ATOM 3527 C C . LEU B 1 260 ? 92.445 -1.840 85.284 1.00 72.08 279 LEU B C 1
ATOM 3528 O O . LEU B 1 260 ? 91.643 -1.041 85.768 1.00 69.02 279 LEU B O 1
ATOM 3533 N N . SER B 1 261 ? 92.356 -2.310 84.041 1.00 77.03 280 SER B N 1
ATOM 3534 C CA . SER B 1 261 ? 91.417 -1.777 83.055 1.00 86.78 280 SER B CA 1
ATOM 3535 C C . SER B 1 261 ? 89.996 -1.512 83.557 1.00 85.02 280 SER B C 1
ATOM 3536 O O . SER B 1 261 ? 89.556 -0.361 83.596 1.00 98.70 280 SER B O 1
ATOM 3539 N N . GLY B 1 262 ? 89.284 -2.563 83.946 1.00 68.13 281 GLY B N 1
ATOM 3540 C CA . GLY B 1 262 ? 87.893 -2.411 84.345 1.00 68.06 281 GLY B CA 1
ATOM 3541 C C . GLY B 1 262 ? 87.658 -2.197 85.830 1.00 70.41 281 GLY B C 1
ATOM 3542 O O . GLY B 1 262 ? 86.548 -2.401 86.319 1.00 83.09 281 GLY B O 1
ATOM 3543 N N . TYR B 1 263 ? 88.691 -1.773 86.552 1.00 65.32 282 TYR B N 1
ATOM 3544 C CA . TYR B 1 263 ? 88.597 -1.646 88.008 1.00 73.12 282 TYR B CA 1
ATOM 3545 C C . TYR B 1 263 ? 88.090 -0.276 88.445 1.00 73.87 282 TYR B C 1
ATOM 3546 O O . TYR B 1 263 ? 88.747 0.740 88.221 1.00 73.68 282 TYR B O 1
ATOM 3555 N N . GLY B 1 264 ? 86.916 -0.261 89.070 1.00 71.19 283 GLY B N 1
ATOM 3556 C CA . GLY B 1 264 ? 86.317 0.970 89.548 1.00 69.04 283 GLY B CA 1
ATOM 3557 C C . GLY B 1 264 ? 87.191 1.635 90.591 1.00 77.38 283 GLY B C 1
ATOM 3558 O O . GLY B 1 264 ? 87.909 0.960 91.328 1.00 76.44 283 GLY B O 1
ATOM 3559 N N . THR B 1 265 ? 87.129 2.960 90.654 1.00 83.11 284 THR B N 1
ATOM 3560 C CA . THR B 1 265 ? 88.001 3.720 91.542 1.00 81.79 284 THR B CA 1
ATOM 3561 C C . THR B 1 265 ? 87.689 3.477 93.017 1.00 80.36 284 THR B C 1
ATOM 3562 O O . THR B 1 265 ? 88.564 3.613 93.866 1.00 84.42 284 THR B O 1
ATOM 3566 N N . THR B 1 266 ? 86.445 3.120 93.321 1.00 78.78 285 THR B N 1
ATOM 3567 C CA . THR B 1 266 ? 86.073 2.788 94.694 1.00 82.08 285 THR B CA 1
ATOM 3568 C C . THR B 1 266 ? 85.430 1.407 94.785 1.00 80.46 285 THR B C 1
ATOM 3569 O O . THR B 1 266 ? 84.501 1.194 95.565 1.00 81.10 285 THR B O 1
ATOM 3573 N N . ASP B 1 267 ? 85.930 0.474 93.981 1.00 76.02 286 ASP B N 1
ATOM 3574 C CA . ASP B 1 267 ? 85.426 -0.893 93.986 1.00 75.89 286 ASP B CA 1
ATOM 3575 C C . ASP B 1 267 ? 86.294 -1.768 94.884 1.00 80.27 286 ASP B C 1
ATOM 3576 O O . ASP B 1 267 ? 87.278 -2.354 94.433 1.00 76.96 286 ASP B O 1
ATOM 3581 N N . PHE B 1 268 ? 85.919 -1.852 96.157 1.00 79.96 287 PHE B N 1
ATOM 3582 C CA . PHE B 1 268 ? 86.681 -2.624 97.131 1.00 76.26 287 PHE B CA 1
ATOM 3583 C C . PHE B 1 268 ? 86.201 -4.071 97.217 1.00 77.35 287 PHE B C 1
ATOM 3584 O O . PHE B 1 268 ? 86.519 -4.782 98.168 1.00 83.26 287 PHE B O 1
ATOM 3592 N N . GLY B 1 269 ? 85.439 -4.505 96.219 1.00 74.23 288 GLY B N 1
ATOM 3593 C CA . GLY B 1 269 ? 84.910 -5.856 96.208 1.00 77.12 288 GLY B CA 1
ATOM 3594 C C . GLY B 1 269 ? 85.840 -6.856 95.550 1.00 84.60 288 GLY B C 1
ATOM 3595 O O . GLY B 1 269 ? 85.513 -8.039 95.435 1.00 91.76 288 GLY B O 1
ATOM 3596 N N . ARG B 1 270 ? 87.004 -6.382 95.114 1.00 82.09 289 ARG B N 1
ATOM 3597 C CA . ARG B 1 270 ? 87.970 -7.234 94.430 1.00 79.34 289 ARG B CA 1
ATOM 3598 C C . ARG B 1 270 ? 89.400 -6.977 94.902 1.00 77.34 289 ARG B C 1
ATOM 3599 O O . ARG B 1 270 ? 90.306 -6.787 94.090 1.00 69.47 289 ARG B O 1
ATOM 3607 N N . VAL B 1 271 ? 89.592 -6.973 96.217 1.00 75.37 290 VAL B N 1
ATOM 3608 C CA . VAL B 1 271 ? 90.918 -6.788 96.805 1.00 67.36 290 VAL B CA 1
ATOM 3609 C C . VAL B 1 271 ? 91.959 -7.831 96.357 1.00 67.68 290 VAL B C 1
ATOM 3610 O O . VAL B 1 271 ? 93.091 -7.462 96.045 1.00 70.50 290 VAL B O 1
ATOM 3614 N N . PRO B 1 272 ? 91.591 -9.132 96.324 1.00 69.09 291 PRO B N 1
ATOM 3615 C CA . PRO B 1 272 ? 92.553 -10.108 95.795 1.00 69.66 291 PRO B CA 1
ATOM 3616 C C . PRO B 1 272 ? 93.022 -9.779 94.384 1.00 67.59 291 PRO B C 1
ATOM 3617 O O . PRO B 1 272 ? 94.227 -9.777 94.134 1.00 72.79 291 PRO B O 1
ATOM 3621 N N . GLN B 1 273 ? 92.086 -9.502 93.481 1.00 68.57 292 GLN B N 1
ATOM 3622 C CA . GLN B 1 273 ? 92.436 -9.159 92.107 1.00 65.86 292 GLN B CA 1
ATOM 3623 C C . GLN B 1 273 ? 93.296 -7.901 92.056 1.00 67.12 292 GLN B C 1
ATOM 3624 O O . GLN B 1 273 ? 94.263 -7.838 91.295 1.00 63.28 292 GLN B O 1
ATOM 3630 N N . LEU B 1 274 ? 92.945 -6.908 92.873 1.00 67.36 293 LEU B N 1
ATOM 3631 C CA . LEU B 1 274 ? 93.689 -5.649 92.931 1.00 65.55 293 LEU B CA 1
ATOM 3632 C C . LEU B 1 274 ? 95.148 -5.874 93.293 1.00 65.84 293 LEU B C 1
ATOM 3633 O O . LEU B 1 274 ? 96.049 -5.366 92.629 1.00 74.07 293 LEU B O 1
ATOM 3638 N N . ILE B 1 275 ? 95.370 -6.647 94.347 1.00 67.53 294 ILE B N 1
ATOM 3639 C CA . ILE B 1 275 ? 96.717 -6.938 94.813 1.00 66.50 294 ILE B CA 1
ATOM 3640 C C . ILE B 1 275 ? 97.479 -7.785 93.795 1.00 68.77 294 ILE B C 1
ATOM 3641 O O . ILE B 1 275 ? 98.654 -7.533 93.522 1.00 76.05 294 ILE B O 1
ATOM 3646 N N . ASP B 1 276 ? 96.802 -8.774 93.219 1.00 61.62 295 ASP B N 1
ATOM 3647 C CA . ASP B 1 276 ? 97.427 -9.638 92.221 1.00 64.24 295 ASP B CA 1
ATOM 3648 C C . ASP B 1 276 ? 97.880 -8.857 90.988 1.00 68.37 295 ASP B C 1
ATOM 3649 O O . ASP B 1 276 ? 98.901 -9.183 90.381 1.00 64.54 295 ASP B O 1
ATOM 3654 N N . ALA B 1 277 ? 97.121 -7.830 90.618 1.00 66.80 296 ALA B N 1
ATOM 3655 C CA . ALA B 1 277 ? 97.479 -7.006 89.467 1.00 64.22 296 ALA B CA 1
ATOM 3656 C C . ALA B 1 277 ? 98.835 -6.343 89.678 1.00 64.69 296 ALA B C 1
ATOM 3657 O O . ALA B 1 277 ? 99.674 -6.331 88.776 1.00 62.92 296 ALA B O 1
ATOM 3659 N N . GLY B 1 278 ? 99.046 -5.800 90.875 1.00 55.39 297 GLY B N 1
ATOM 3660 C CA . GLY B 1 278 ? 100.300 -5.148 91.203 1.00 50.77 297 GLY B CA 1
ATOM 3661 C C . GLY B 1 278 ? 101.433 -6.152 91.241 1.00 62.53 297 GLY B C 1
ATOM 3662 O O . GLY B 1 278 ? 102.562 -5.862 90.840 1.00 64.00 297 GLY B O 1
ATOM 3663 N N . TYR B 1 279 ? 101.122 -7.349 91.723 1.00 61.69 298 TYR B N 1
ATOM 3664 C CA . TYR B 1 279 ? 102.109 -8.413 91.816 1.00 62.60 298 TYR B CA 1
ATOM 3665 C C . TYR B 1 279 ? 102.521 -8.904 90.430 1.00 67.21 298 TYR B C 1
ATOM 3666 O O . TYR B 1 279 ? 103.711 -9.058 90.146 1.00 67.09 298 TYR B O 1
ATOM 3675 N N . ARG B 1 280 ? 101.530 -9.149 89.575 1.00 68.25 299 ARG B N 1
ATOM 3676 C CA . ARG B 1 280 ? 101.777 -9.568 88.198 1.00 70.23 299 ARG B CA 1
ATOM 3677 C C . ARG B 1 280 ? 102.607 -8.541 87.439 1.00 66.78 299 ARG B C 1
ATOM 3678 O O . ARG B 1 280 ? 103.549 -8.895 86.731 1.00 71.85 299 ARG B O 1
ATOM 3686 N N . ALA B 1 281 ? 102.244 -7.271 87.579 1.00 62.00 300 ALA B N 1
ATOM 3687 C CA . ALA B 1 281 ? 102.915 -6.202 86.846 1.00 67.97 300 ALA B CA 1
ATOM 3688 C C . ALA B 1 281 ? 104.391 -6.125 87.208 1.00 69.10 300 ALA B C 1
ATOM 3689 O O . ALA B 1 281 ? 105.239 -5.879 86.353 1.00 67.70 300 ALA B O 1
ATOM 3691 N N . THR B 1 282 ? 104.694 -6.346 88.481 1.00 62.62 301 THR B N 1
ATOM 3692 C CA . THR B 1 282 ? 106.065 -6.266 88.959 1.00 65.27 301 THR B CA 1
ATOM 3693 C C . THR B 1 282 ? 106.838 -7.534 88.593 1.00 62.41 301 THR B C 1
ATOM 3694 O O . THR B 1 282 ? 108.037 -7.487 88.318 1.00 68.83 301 THR B O 1
ATOM 3698 N N . THR B 1 283 ? 106.138 -8.664 88.583 1.00 63.00 302 THR B N 1
ATOM 3699 C CA . THR B 1 283 ? 106.725 -9.937 88.178 1.00 69.45 302 THR B CA 1
ATOM 3700 C C . THR B 1 283 ? 107.125 -9.918 86.701 1.00 74.51 302 THR B C 1
ATOM 3701 O O . THR B 1 283 ? 108.164 -10.460 86.321 1.00 78.41 302 THR B O 1
ATOM 3705 N N . VAL B 1 284 ? 106.294 -9.294 85.871 1.00 72.10 303 VAL B N 1
ATOM 3706 C CA . VAL B 1 284 ? 106.576 -9.199 84.441 1.00 72.32 303 VAL B CA 1
ATOM 3707 C C . VAL B 1 284 ? 107.826 -8.359 84.171 1.00 75.72 303 VAL B C 1
ATOM 3708 O O . VAL B 1 284 ? 108.637 -8.694 83.303 1.00 75.41 303 VAL B O 1
ATOM 3712 N N . LEU B 1 285 ? 107.993 -7.284 84.937 1.00 71.71 304 LEU B N 1
ATOM 3713 C CA . LEU B 1 285 ? 109.130 -6.386 84.755 1.00 71.77 304 LEU B CA 1
ATOM 3714 C C . LEU B 1 285 ? 110.348 -6.804 85.576 1.00 68.44 304 LEU B C 1
ATOM 3715 O O . LEU B 1 285 ? 111.248 -5.997 85.813 1.00 72.04 304 LEU B O 1
ATOM 3720 N N . ALA B 1 286 ? 110.372 -8.066 85.995 1.00 66.26 305 ALA B N 1
ATOM 3721 C CA . ALA B 1 286 ? 111.437 -8.584 86.853 1.00 70.28 305 ALA B CA 1
ATOM 3722 C C . ALA B 1 286 ? 112.841 -8.362 86.300 1.00 74.25 305 ALA B C 1
ATOM 3723 O O . ALA B 1 286 ? 113.765 -8.085 87.055 1.00 75.91 305 ALA B O 1
ATOM 3725 N N . ALA B 1 287 ? 113.000 -8.488 84.986 1.00 79.14 306 ALA B N 1
ATOM 3726 C CA . ALA B 1 287 ? 114.316 -8.351 84.368 1.00 77.13 306 ALA B CA 1
ATOM 3727 C C . ALA B 1 287 ? 114.808 -6.906 84.386 1.00 81.23 306 ALA B C 1
ATOM 3728 O O . ALA B 1 287 ? 115.974 -6.645 84.688 1.00 89.67 306 ALA B O 1
ATOM 3730 N N . ARG B 1 288 ? 113.916 -5.975 84.062 1.00 78.85 307 ARG B N 1
ATOM 3731 C CA . ARG B 1 288 ? 114.238 -4.554 84.109 1.00 74.98 307 ARG B CA 1
ATOM 3732 C C . ARG B 1 288 ? 114.614 -4.156 85.531 1.00 78.62 307 ARG B C 1
ATOM 3733 O O . ARG B 1 288 ? 115.583 -3.429 85.748 1.00 82.22 307 ARG B O 1
ATOM 3741 N N . LEU B 1 289 ? 113.843 -4.648 86.496 1.00 75.21 308 LEU B N 1
ATOM 3742 C CA . LEU B 1 289 ? 114.041 -4.303 87.902 1.00 77.58 308 LEU B CA 1
ATOM 3743 C C . LEU B 1 289 ? 115.304 -4.925 88.479 1.00 84.64 308 LEU B C 1
ATOM 3744 O O . LEU B 1 289 ? 115.954 -4.338 89.342 1.00 90.51 308 LEU B O 1
ATOM 3749 N N . ALA B 1 290 ? 115.643 -6.119 88.006 1.00 92.12 309 ALA B N 1
ATOM 3750 C CA . ALA B 1 290 ? 116.839 -6.815 88.463 1.00 94.85 309 ALA B CA 1
ATOM 3751 C C . ALA B 1 290 ? 118.075 -5.987 88.143 1.00 99.37 309 ALA B C 1
ATOM 3752 O O . ALA B 1 290 ? 119.071 -6.033 88.864 1.00 99.40 309 ALA B O 1
ATOM 3754 N N . GLU B 1 291 ? 117.993 -5.215 87.063 1.00 102.14 310 GLU B N 1
ATOM 3755 C CA . GLU B 1 291 ? 119.098 -4.361 86.640 1.00 110.04 310 GLU B CA 1
ATOM 3756 C C . GLU B 1 291 ? 119.339 -3.176 87.580 1.00 110.74 310 GLU B C 1
ATOM 3757 O O . GLU B 1 291 ? 120.329 -2.461 87.435 1.00 109.41 310 GLU B O 1
ATOM 3763 N N . LEU B 1 292 ? 118.439 -2.965 88.537 1.00 109.90 311 LEU B N 1
ATOM 3764 C CA . LEU B 1 292 ? 118.605 -1.871 89.492 1.00 104.37 311 LEU B CA 1
ATOM 3765 C C . LEU B 1 292 ? 119.691 -2.181 90.514 1.00 116.07 311 LEU B C 1
ATOM 3766 O O . LEU B 1 292 ? 120.584 -1.369 90.744 1.00 122.45 311 LEU B O 1
ATOM 3771 N N . ARG B 1 293 ? 119.614 -3.358 91.123 1.00 118.99 312 ARG B N 1
ATOM 3772 C CA . ARG B 1 293 ? 120.636 -3.781 92.073 1.00 122.45 312 ARG B CA 1
ATOM 3773 C C . ARG B 1 293 ? 121.840 -4.369 91.342 1.00 120.99 312 ARG B C 1
ATOM 3774 O O . ARG B 1 293 ? 122.972 -3.920 91.525 1.00 119.18 312 ARG B O 1
#

Nearest PDB structures (foldseek):
  5fya-assembly1_A  TM=1.004E+00  e=9.890E-52  Pseudomonas aeruginosa PAO1
  5fqu-assembly1_A  TM=1.002E+00  e=1.622E-44  Pseudomonas aeruginosa PAO1
  5fqu-assembly1_B  TM=1.001E+00  e=3.241E-44  Pseudomonas aeruginosa PAO1
  5fya-assembly1_B  TM=9.812E-01  e=1.083E-44  Pseudomonas aeruginosa PAO1
  4akf-assembly1_A-2  TM=6.130E-01  e=1.146E-08  Legionella pneumophila

Solvent-accessible surface area: 21073 Å² total; per-residue (Å²): 124,117,10,0,0,0,0,0,0,20,16,0,21,0,4,0,0,4,0,0,0,64,0,0,67,119,52,62,11,146,14,47,2,0,0,0,0,3,13,0,0,18,4,0,0,8,24,0,11,45,42,66,10,53,65,5,42,130,34,4,94,131,50,85,60,186,123,28,156,43,118,12,29,60,44,1,81,28,25,12,120,47,4,76,79,39,2,98,101,11,78,128,26,124,49,0,69,162,19,77,27,39,0,30,0,0,0,0,6,0,18,64,14,88,92,20,54,16,124,127,23,97,2,10,45,3,0,42,0,0,10,1,40,5,37,60,34,13,22,8,103,39,140,51,93,25,1,0,15,0,8,6,37,3,3,0,0,0,54,9,0,52,126,40,55,18,94,11,1,0,0,0,17,3,24,28,56,50,96,82,95,150,57,5,95,74,51,62,20,5,1,52,1,1,25,27,24,20,10,82,103,15,8,112,59,30,38,88,50,40,104,140,32,22,8,69,1,104,8,72,5,111,71,30,35,69,105,42,50,72,77,8,83,82,0,3,62,0,0,44,109,14,0,58,113,54,36,88,82,0,74,136,52,224,49,104,6,0,0,0,0,0,0,16,13,0,16,0,3,0,0,4,0,0,0,68,0,0,64,119,40,48,5,122,10,38,2,0,0,0,0,2,10,0,0,18,5,0,0,8,25,0,12,46,47,60,12,69,82,4,42,155,40,3,86,116,58,84,66,171,104,56,31,87,102,52,93,140,60,4,100,48,25,27,130,43,4,90,73,32,2,123,106,8,75,71,145,73,63,0,60,145,11,81,26,38,0,30,0,0,0,0,7,0,19,64,12,100,91,13,55,16,125,122,21,49,3,3,76,4,0,14,0,0,8,0,36,6,33,55,23,20,44,23,106,28,136,54,104,15,0,0,15,0,6,7,38,6,2,0,0,0,57,10,0,62,127,31,45,16,99,22,0,0,0,0,6,2,18,28,55,61,110,96,90,171,69,14,63,47,15,51,17,3,0,50,3,1,26,26,25,20,7,48,111,10,0,109,64,27,35,89,57,43,138,136,43,12,3,64,0,117,7,58,5,114,67,37,35,66,92,55,52,68,70,9,81,78,0,4,71,2,0,58,126,11,0,65,121,37,37,78,125,0,43,147,11,120

GO terms:
  GO:0005576 extracellular region (C, IDA)
  GO:0009279 cell outer membrane (C, IDA)
  GO:0016298 lipase activity (F, IDA)
  GO:0046819 protein secretion by the type V secretion system (P, IDA)

B-factor: mean 75.82, std 20.02, range [39.76, 159.91]

Sequence (508 aa):
PKIGLVLSGGAARGLAHIGVLKALDEQGIQIDAIAGTSMGAVVGGLYASGYTPAELERIALEMDWQQALPLGVIQGQNLAMVLESLLVHTSDNRDFDKLAIPFRAVSTDIATGEKVVFRKGHLPQAIRASMSIPAVFAPVEIDGRLLVDGGMVDNIPVDVARDMGVDVVIVVDIGNPLRDRKDLSTVLDVMNQSITLMTRKNSEAQLATLKPGDVLIQPPLSGYGTTDFGRVPQLIDAGYRATTVLAARLAELRPKIGLVLSGGAARGLAHIGVLKALDEQGIQIDAIAGTSMGAVVGGLYASGYTPAELERIALEMDWQQDGTLGVIQGQNLAMVLESLLVHTSDNRDFDKLAIPFRAVSTDIATGEKVVFRKGHLPQAIRASMSIPAVFAPVEIDGRLLVDGGMVDNIPVDVARDMGVDVVIVVDIGNPLRDRKDLSTVLDVMNQSITLMTRKNSEAQLATLKPGDVLIQPPLSGYGTTDFGRVPQLIDAGYRATTVLAARLAELR

Secondary structure (DSSP, 8-state):
--EEEEE---SGGGGHHHHHHHHHHHHT---SEEEEETHHHHHHHHHHHT--HHHHHHHHHH--TTT---HHHHHHHHHHHHHHHHTGGGTT--BGGGSSS-EEEEEEETTT--EEEE-BS-HHHHHHHHT--TTTS--EEETTEEEEETHHHHSS-HHHHHHTT-SEEEEE----PPPPTTS--SHHHHHHHHHHHHHHHHHHHHHTT--BTBEEE----TT--TT-GGGHHHHHHHHHHHHHTTHHHHTT-/---EEEEE---SGGGGHHHHHHHHHHHTT----EEEEEHHHHHHHHHHHTT--HHHHHHHHHH------B---HHHHHHHHHHHHHHTTTS-SSEEGGGSSS-EEEEEEETTT--EEEE-EE-HHHHHHHHT--TTTS--EEETTEEEEESHHHHSS-HHHHHHTT-SEEEEE----PPPPGGG--BHHHHHHHHHHHHHHHHHHHHHTTPPBTBEEE----TT--TT-GGGHHHHHHHHHHHHHHTHHHHHTT-